Protein AF-A0A6M0G8C7-F1 (afdb_monomer)

Mean predicted aligned error: 17.07 Å

Foldseek 3Di:
DPPQDFDPQQLADLLLLVLLVVLPPVNVVSCVVCVVVCVRHPQVSQVVLVVLLLVPAFPLLNVFWDKDQDDQDDSVASKHKIWIFGDDPDPDTAQWTWMWMDHSWWTKTWIKHFAPDPLLVQLLVLLVDPVLVVLLVVQADDDPQKFWDLQADPDGDDDDPNVVVSSVSVNPDPDGPHGITIIMGIDTPSRSRHDHSNRSSVVNSVRCSNCVLSSLSRRPPPSPLSSCSSVVSVVLPDDLQDFDDLVQLVVQLVVVVDPDDSVVSVVVVVVCVPQVDDDDDDDPPNCPVVSLVSSCVSRVAAEDEAEDDLPDQALCSQANDQDPVVRDTDGDPNNSLVVSQVVSVVVCVVVVGHGGHHRYHYPPCVSYDCCHRCVVVVQVSFKWKDKPNRTWDWDWDDDDPDIDIDTDDPDDDFDWIWMWIAGPNDIDIDIDTDHDPPDDPVRVVVVVVCCVVDDDPDDDDDDPDD

Nearest PDB structures (foldseek):
  2a8e-assembly1_A  TM=7.213E-01  e=2.559E-06  Bacillus subtilis
  2hsi-assembly1_A  TM=4.748E-01  e=6.415E-02  Pseudomonas aeruginosa PAO1
  2hsi-assembly2_B  TM=5.121E-01  e=1.921E-01  Pseudomonas aeruginosa PAO1
  4ety-assembly2_B  TM=4.212E-01  e=1.550E+00  Mus musculus

Radius of gyration: 30.41 Å; Cα contacts (8 Å, |Δi|>4): 647; chains: 1; bounding box: 86×71×78 Å

Solvent-accessible surface area (backbone atoms only — not comparable to full-atom values): 26662 Å² total; per-residue (Å²): 134,78,90,74,73,62,34,91,59,22,64,55,54,72,63,31,32,54,56,34,54,58,37,79,64,62,26,56,64,53,42,68,76,39,47,70,57,42,41,65,38,43,50,49,33,52,51,52,45,50,51,52,24,60,73,69,44,54,69,57,49,51,78,42,42,38,83,44,86,48,71,70,67,51,62,88,47,59,44,46,46,41,37,33,30,64,65,62,99,53,94,71,78,66,59,38,33,38,38,43,34,41,39,50,59,30,45,33,32,30,43,41,30,39,54,100,34,74,31,42,55,42,25,55,57,44,58,70,37,67,68,52,42,52,50,44,68,76,60,44,71,76,63,90,69,51,52,48,32,51,17,51,45,98,60,70,77,83,86,86,58,63,67,65,51,43,51,48,45,42,74,67,54,89,67,66,78,40,71,32,37,36,42,30,40,70,36,46,54,73,58,52,27,55,30,34,46,68,56,51,24,51,54,46,39,52,47,46,61,28,44,41,60,62,52,37,35,27,72,43,94,59,35,65,65,54,44,50,53,36,56,46,52,72,66,69,75,77,65,65,46,75,79,64,54,70,72,54,32,52,50,48,30,43,73,75,68,55,92,69,56,71,66,58,56,50,51,52,54,52,40,47,73,73,66,70,62,80,85,87,84,75,69,86,90,73,47,66,72,54,51,55,50,40,48,27,61,38,55,62,25,49,75,46,81,44,73,49,53,63,82,44,66,33,43,45,71,45,50,27,48,73,40,84,90,79,73,41,74,46,67,29,76,58,35,48,48,51,50,51,52,50,53,48,43,55,53,20,55,77,68,75,38,40,53,65,53,74,43,78,41,73,38,62,53,82,54,22,61,53,73,43,32,42,43,71,59,54,58,62,73,51,61,41,38,28,47,78,85,42,79,47,69,73,46,83,44,75,59,84,96,41,81,39,84,43,60,82,78,69,98,69,75,61,46,81,40,47,34,39,41,35,47,94,89,46,76,50,76,48,80,47,75,43,76,53,94,88,52,55,72,67,61,49,51,50,52,52,51,49,50,74,74,62,63,70,100,75,80,88,77,88,79,90,76,134

Structure (mmCIF, N/CA/C/O backbone):
data_AF-A0A6M0G8C7-F1
#
_entry.id   AF-A0A6M0G8C7-F1
#
loop_
_atom_site.group_PDB
_atom_site.id
_atom_site.type_symbol
_atom_site.label_atom_id
_atom_site.label_alt_id
_atom_site.label_comp_id
_atom_site.label_asym_id
_atom_site.label_entity_id
_atom_site.label_seq_id
_atom_site.pdbx_PDB_ins_code
_atom_site.Cartn_x
_atom_site.Cartn_y
_atom_site.Cartn_z
_atom_site.occupancy
_atom_site.B_iso_or_equiv
_atom_site.auth_seq_id
_atom_site.auth_comp_id
_atom_site.auth_asym_id
_atom_site.auth_atom_id
_atom_site.pdbx_PDB_model_num
ATOM 1 N N . MET A 1 1 ? 16.933 -18.383 -43.715 1.00 44.12 1 MET A N 1
ATOM 2 C CA . MET A 1 1 ? 16.090 -17.379 -43.045 1.00 44.12 1 MET A CA 1
ATOM 3 C C . MET A 1 1 ? 14.679 -17.921 -43.100 1.00 44.12 1 MET A C 1
ATOM 5 O O . MET A 1 1 ? 14.101 -17.960 -44.172 1.00 44.12 1 MET A O 1
ATOM 9 N N . THR A 1 2 ? 14.216 -18.530 -42.013 1.00 47.66 2 THR A N 1
ATOM 10 C CA . THR A 1 2 ? 12.809 -18.917 -41.843 1.00 47.66 2 THR A CA 1
ATOM 11 C C . THR A 1 2 ? 11.978 -17.641 -41.757 1.00 47.66 2 THR A C 1
ATOM 13 O O . THR A 1 2 ? 12.396 -16.736 -41.039 1.00 47.66 2 THR A O 1
ATOM 16 N N . ASP A 1 3 ? 10.857 -17.564 -42.478 1.00 59.09 3 ASP A N 1
ATOM 17 C CA . ASP A 1 3 ? 9.894 -16.459 -42.390 1.00 59.09 3 ASP A CA 1
ATOM 18 C C . ASP A 1 3 ? 9.408 -16.323 -40.941 1.00 59.09 3 ASP A C 1
ATOM 20 O O . ASP A 1 3 ? 8.528 -17.056 -40.484 1.00 59.09 3 ASP A O 1
ATOM 24 N N . VAL A 1 4 ? 10.029 -15.424 -40.178 1.00 67.56 4 VAL A N 1
ATOM 25 C CA . VAL A 1 4 ? 9.565 -15.093 -38.833 1.00 67.56 4 VAL A CA 1
ATOM 26 C C . VAL A 1 4 ? 8.333 -14.221 -39.016 1.00 67.56 4 VAL A C 1
ATOM 28 O O . VAL A 1 4 ? 8.417 -13.116 -39.544 1.00 67.56 4 VAL A O 1
ATOM 31 N N . THR A 1 5 ? 7.170 -14.741 -38.631 1.00 80.12 5 THR A N 1
ATOM 32 C CA . THR A 1 5 ? 5.929 -13.964 -38.647 1.00 80.12 5 THR A CA 1
ATOM 33 C C . THR A 1 5 ? 6.026 -12.896 -37.564 1.00 80.12 5 THR A C 1
ATOM 35 O O . THR A 1 5 ? 6.032 -13.226 -36.380 1.00 80.12 5 THR A O 1
ATOM 38 N N . VAL A 1 6 ? 6.139 -11.632 -37.971 1.00 87.06 6 VAL A N 1
ATOM 39 C CA . VAL A 1 6 ? 6.194 -10.486 -37.057 1.00 87.06 6 VAL A CA 1
ATOM 40 C C . VAL A 1 6 ? 4.788 -9.922 -36.887 1.00 87.06 6 VAL A C 1
ATOM 42 O O . VAL A 1 6 ? 4.086 -9.672 -37.868 1.00 87.06 6 VAL A O 1
ATOM 45 N N . ASN A 1 7 ? 4.371 -9.730 -35.641 1.00 90.50 7 ASN A N 1
ATOM 46 C CA . ASN A 1 7 ? 3.132 -9.043 -35.317 1.00 90.50 7 ASN A CA 1
ATOM 47 C C . ASN A 1 7 ? 3.242 -7.568 -35.759 1.00 90.50 7 ASN A C 1
ATOM 49 O O . ASN A 1 7 ? 4.204 -6.903 -35.377 1.00 90.50 7 ASN A O 1
ATOM 53 N N . PRO A 1 8 ? 2.288 -7.030 -36.543 1.00 89.19 8 PRO A N 1
ATOM 54 C CA . PRO A 1 8 ? 2.365 -5.660 -37.060 1.00 89.19 8 PRO A CA 1
ATOM 55 C C . PRO A 1 8 ? 2.364 -4.581 -35.968 1.00 89.19 8 PRO A C 1
ATOM 57 O O . PRO A 1 8 ? 2.798 -3.462 -36.222 1.00 89.19 8 PRO A O 1
ATOM 60 N N . GLU A 1 9 ? 1.887 -4.907 -34.765 1.00 92.75 9 GLU A N 1
ATOM 61 C CA . GLU A 1 9 ? 1.878 -4.015 -33.601 1.00 92.75 9 GLU A CA 1
ATOM 62 C C . GLU A 1 9 ? 3.053 -4.278 -32.642 1.00 92.75 9 GLU A C 1
ATOM 64 O O . GLU A 1 9 ? 3.080 -3.749 -31.526 1.00 92.75 9 GLU A O 1
ATOM 69 N N . CYS A 1 10 ? 4.016 -5.120 -33.030 1.00 93.31 10 CYS A N 1
ATOM 70 C CA . CYS A 1 10 ? 5.241 -5.309 -32.265 1.00 93.31 10 CYS A CA 1
ATOM 71 C C . CYS A 1 10 ? 6.107 -4.039 -32.362 1.00 93.31 10 CYS A C 1
ATOM 73 O O . CYS A 1 10 ? 6.353 -3.554 -33.468 1.00 93.31 10 CYS A O 1
ATOM 75 N N . PRO A 1 11 ? 6.615 -3.500 -31.239 1.00 93.50 11 PRO A N 1
ATOM 76 C CA . PRO A 1 11 ? 7.513 -2.346 -31.271 1.00 93.50 11 PRO A CA 1
ATOM 77 C C . PRO A 1 11 ? 8.912 -2.699 -31.808 1.00 93.50 11 PRO A C 1
ATOM 79 O O . PRO A 1 11 ? 9.675 -1.802 -32.157 1.00 93.50 11 PRO A O 1
ATOM 82 N N . PHE A 1 12 ? 9.255 -3.989 -31.881 1.00 95.06 12 PHE A N 1
ATOM 83 C CA . PHE A 1 12 ? 10.555 -4.481 -32.335 1.00 95.06 12 PHE A CA 1
ATOM 84 C C . PHE A 1 12 ? 10.451 -5.189 -33.684 1.00 95.06 12 PHE A C 1
ATOM 86 O O . PHE A 1 12 ? 9.404 -5.719 -34.054 1.00 95.06 12 PHE A O 1
ATOM 93 N N . SER A 1 13 ? 11.571 -5.249 -34.399 1.00 93.50 13 SER A N 1
ATOM 94 C CA . SER A 1 13 ? 11.677 -5.947 -35.678 1.00 93.50 13 SER A CA 1
ATOM 95 C C . SER A 1 13 ? 12.901 -6.862 -35.714 1.00 93.50 13 SER A C 1
ATOM 97 O O . SER A 1 13 ? 13.690 -6.919 -34.769 1.00 93.50 13 SER A O 1
ATOM 99 N N . VAL A 1 14 ? 13.078 -7.611 -36.804 1.00 91.19 14 VAL A N 1
ATOM 100 C CA . VAL A 1 14 ? 14.279 -8.444 -36.991 1.00 91.19 14 VAL A CA 1
ATOM 101 C C . VAL A 1 14 ? 15.537 -7.564 -37.009 1.00 91.19 14 VAL A C 1
ATOM 103 O O . VAL A 1 14 ? 16.552 -7.919 -36.410 1.00 91.19 14 VAL A O 1
ATOM 106 N N . GLU A 1 15 ? 15.436 -6.366 -37.593 1.00 91.75 15 GLU A N 1
ATOM 107 C CA . GLU A 1 15 ? 16.502 -5.363 -37.638 1.00 91.75 15 GLU A CA 1
ATOM 108 C C . GLU A 1 15 ? 16.966 -4.934 -36.238 1.00 91.75 15 GLU A C 1
ATOM 110 O O . GLU A 1 15 ? 18.165 -4.727 -36.046 1.00 91.75 15 GLU A O 1
ATOM 115 N N . THR A 1 16 ? 16.064 -4.862 -35.247 1.00 92.62 16 THR A N 1
ATOM 116 C CA . THR A 1 16 ? 16.408 -4.590 -33.838 1.00 92.62 16 THR A CA 1
ATOM 117 C C . THR A 1 16 ? 17.484 -5.559 -33.342 1.00 92.62 16 THR A C 1
ATOM 119 O O . THR A 1 16 ? 18.524 -5.149 -32.824 1.00 92.62 16 THR A O 1
ATOM 122 N N . PHE A 1 17 ? 17.255 -6.861 -33.516 1.00 91.06 17 PHE A N 1
ATOM 123 C CA . PHE A 1 17 ? 18.155 -7.900 -33.017 1.00 91.06 17 PHE A CA 1
ATOM 124 C C . PHE A 1 17 ? 19.422 -8.023 -33.866 1.00 91.06 17 PHE A C 1
ATOM 126 O O . PHE A 1 17 ? 20.508 -8.245 -33.321 1.00 91.06 17 PHE A O 1
ATOM 133 N N . ASP A 1 18 ? 19.314 -7.813 -35.179 1.00 90.56 18 ASP A N 1
ATOM 134 C CA . ASP A 1 18 ? 20.467 -7.779 -36.077 1.00 90.56 18 ASP A CA 1
ATOM 135 C C . ASP A 1 18 ? 21.426 -6.636 -35.718 1.00 90.56 18 ASP A C 1
ATOM 137 O O . ASP A 1 18 ? 22.637 -6.867 -35.640 1.00 90.56 18 ASP A O 1
ATOM 141 N N . LEU A 1 19 ? 20.913 -5.430 -35.441 1.00 89.88 19 LEU A N 1
ATOM 142 C CA . LEU A 1 19 ? 21.707 -4.284 -34.978 1.00 89.88 19 LEU A CA 1
ATOM 143 C C . LEU A 1 19 ? 22.416 -4.588 -33.657 1.00 89.88 19 LEU A C 1
ATOM 145 O O . LEU A 1 19 ? 23.634 -4.420 -33.553 1.00 89.88 19 LEU A O 1
ATOM 149 N N . LEU A 1 20 ? 21.679 -5.112 -32.672 1.00 89.12 20 LEU A N 1
ATOM 150 C CA . LEU A 1 20 ? 22.238 -5.499 -31.374 1.00 89.12 20 LEU A CA 1
ATOM 151 C C . LEU A 1 20 ? 23.327 -6.574 -31.515 1.00 89.12 20 LEU A C 1
ATOM 153 O O . LEU A 1 20 ? 24.352 -6.521 -30.837 1.00 89.12 20 LEU A O 1
ATOM 157 N N . SER A 1 21 ? 23.158 -7.535 -32.427 1.00 88.06 21 SER A N 1
ATOM 158 C CA . SER A 1 21 ? 24.136 -8.609 -32.643 1.00 88.06 21 SER A CA 1
ATOM 159 C C . SER A 1 21 ? 25.477 -8.119 -33.210 1.00 88.06 21 SER A C 1
ATOM 161 O O . SER A 1 21 ? 26.521 -8.722 -32.927 1.00 88.06 21 SER A O 1
ATOM 163 N N . LYS A 1 22 ? 25.456 -7.018 -33.977 1.00 87.38 22 LYS A N 1
ATOM 164 C CA . LYS A 1 22 ? 26.622 -6.416 -34.644 1.00 87.38 22 LYS A CA 1
ATOM 165 C C . LYS A 1 22 ? 27.467 -5.533 -33.720 1.00 87.38 22 LYS A C 1
ATOM 167 O O . LYS A 1 22 ? 28.637 -5.311 -34.020 1.00 87.38 22 LYS A O 1
ATOM 172 N N . LEU A 1 23 ? 26.953 -5.144 -32.548 1.00 80.81 23 LEU A N 1
ATOM 173 C CA . LEU A 1 23 ? 27.704 -4.417 -31.507 1.00 80.81 23 LEU A CA 1
ATOM 174 C C . LEU A 1 23 ? 28.900 -5.199 -30.924 1.00 80.81 23 LEU A C 1
ATOM 176 O O . LEU A 1 23 ? 29.669 -4.645 -30.148 1.00 80.81 23 LEU A O 1
ATOM 180 N N . LYS A 1 24 ? 29.098 -6.476 -31.280 1.00 71.38 24 LYS A N 1
ATOM 181 C CA . LYS A 1 24 ? 30.182 -7.332 -30.759 1.00 71.38 24 LYS A CA 1
ATOM 182 C C . LYS A 1 24 ? 31.600 -6.844 -31.059 1.00 71.38 24 LYS A C 1
ATOM 184 O O . LYS A 1 24 ? 32.513 -7.182 -30.308 1.00 71.38 24 LYS A O 1
ATOM 189 N N . THR A 1 25 ? 31.817 -6.136 -32.164 1.00 64.62 25 THR A N 1
ATOM 190 C CA . THR A 1 25 ? 33.162 -5.779 -32.637 1.00 64.62 25 THR A CA 1
ATOM 191 C C . THR A 1 25 ? 33.292 -4.264 -32.692 1.00 64.62 25 THR A C 1
ATOM 193 O O . THR A 1 25 ? 32.694 -3.629 -33.549 1.00 64.62 25 THR A O 1
ATOM 196 N N . ASN A 1 26 ? 34.077 -3.694 -31.773 1.00 71.38 26 ASN A N 1
ATOM 197 C CA . ASN A 1 26 ? 34.257 -2.247 -31.606 1.00 71.38 26 ASN A CA 1
ATOM 198 C C . ASN A 1 26 ? 32.922 -1.478 -31.417 1.00 71.38 26 ASN A C 1
ATOM 200 O O . ASN A 1 26 ? 32.503 -0.706 -32.285 1.00 71.38 26 ASN A O 1
ATOM 204 N N . PRO A 1 27 ? 32.235 -1.701 -30.281 1.00 77.94 27 PRO A N 1
ATOM 205 C CA . PRO A 1 27 ? 30.828 -1.338 -30.107 1.00 77.94 27 PRO A CA 1
ATOM 206 C C . PRO A 1 27 ? 30.546 0.160 -30.250 1.00 77.94 27 PRO A C 1
ATOM 208 O O . PRO A 1 27 ? 29.521 0.562 -30.794 1.00 77.94 27 PRO A O 1
ATOM 211 N N . LYS A 1 28 ? 31.471 0.996 -29.766 1.00 80.25 28 LYS A N 1
ATOM 212 C CA . LYS A 1 28 ? 31.317 2.451 -29.767 1.00 80.25 28 LYS A CA 1
ATOM 213 C C . LYS A 1 28 ? 31.308 3.015 -31.184 1.00 80.25 28 LYS A C 1
ATOM 215 O O . LYS A 1 28 ? 30.409 3.776 -31.525 1.00 80.25 28 LYS A O 1
ATOM 220 N N . ASP A 1 29 ? 32.273 2.615 -32.005 1.00 82.56 29 ASP A N 1
ATOM 221 C CA . ASP A 1 29 ? 32.383 3.109 -33.378 1.00 82.56 29 ASP A CA 1
ATOM 222 C C . ASP A 1 29 ? 31.222 2.593 -34.238 1.00 82.56 29 ASP A C 1
ATOM 224 O O . ASP A 1 29 ? 30.666 3.344 -35.039 1.00 82.56 29 ASP A O 1
ATOM 228 N N . PHE A 1 30 ? 30.799 1.338 -34.029 1.00 87.06 30 PHE A N 1
ATOM 229 C CA . PHE A 1 30 ? 29.632 0.783 -34.716 1.00 87.06 30 PHE A CA 1
ATOM 230 C C . PHE A 1 30 ? 28.342 1.529 -34.356 1.00 87.06 30 PHE A C 1
ATOM 232 O O . PHE A 1 30 ? 27.579 1.880 -35.257 1.00 87.06 30 PHE A O 1
ATOM 239 N N . TYR A 1 31 ? 28.125 1.804 -33.065 1.00 85.62 31 TYR A N 1
ATOM 240 C CA . TYR A 1 31 ? 26.981 2.582 -32.593 1.00 85.62 31 TYR A CA 1
ATOM 241 C C . TYR A 1 31 ? 26.971 3.984 -33.200 1.00 85.62 31 TYR A C 1
ATOM 243 O O . TYR A 1 31 ? 25.973 4.372 -33.793 1.00 85.62 31 TYR A O 1
ATOM 251 N N . MET A 1 32 ? 28.086 4.722 -33.123 1.00 84.94 32 MET A N 1
ATOM 252 C CA . MET A 1 32 ? 28.163 6.087 -33.664 1.00 84.94 32 MET A CA 1
ATOM 253 C C . MET A 1 32 ? 27.910 6.126 -35.178 1.00 84.94 32 MET A C 1
ATOM 255 O O . MET A 1 32 ? 27.326 7.082 -35.677 1.00 84.94 32 MET A O 1
ATOM 259 N N . ALA A 1 33 ? 28.304 5.083 -35.913 1.00 88.81 33 ALA A N 1
ATOM 260 C CA . ALA A 1 33 ? 28.028 4.972 -37.344 1.00 88.81 33 ALA A CA 1
ATOM 261 C C . ALA A 1 33 ? 26.555 4.653 -37.677 1.00 88.81 33 ALA A C 1
ATOM 263 O O . ALA A 1 33 ? 26.120 4.950 -38.787 1.00 88.81 33 ALA A O 1
ATOM 264 N N . HIS A 1 34 ? 25.794 4.070 -36.743 1.00 90.31 34 HIS A N 1
ATOM 265 C CA . HIS A 1 34 ? 24.400 3.637 -36.935 1.00 90.31 34 HIS A CA 1
ATOM 266 C C . HIS A 1 34 ? 23.442 4.275 -35.911 1.00 90.31 34 HIS A C 1
ATOM 268 O O . HIS A 1 34 ? 22.389 3.715 -35.618 1.00 90.31 34 HIS A O 1
ATOM 274 N N . GLU A 1 35 ? 23.792 5.436 -35.349 1.00 88.81 35 GLU A N 1
ATOM 275 C CA . GLU A 1 35 ? 23.089 6.056 -34.213 1.00 88.81 35 GLU A CA 1
ATOM 276 C C . GLU A 1 35 ? 21.584 6.233 -34.480 1.00 88.81 35 GLU A C 1
ATOM 278 O O . GLU A 1 35 ? 20.749 5.879 -33.651 1.00 88.81 35 GLU A O 1
ATOM 283 N N . GLU A 1 36 ? 21.221 6.712 -35.670 1.00 90.88 36 GLU A N 1
ATOM 284 C CA . GLU A 1 36 ? 19.820 6.921 -36.054 1.00 90.88 36 GLU A CA 1
ATOM 285 C C . GLU A 1 36 ? 19.047 5.603 -36.222 1.00 90.88 36 GLU A C 1
ATOM 287 O O . GLU A 1 36 ? 17.857 5.531 -35.909 1.00 90.88 36 GLU A O 1
ATOM 292 N N . GLU A 1 37 ? 19.714 4.533 -36.662 1.00 92.62 37 GLU A N 1
ATOM 293 C CA . GLU A 1 37 ? 19.113 3.199 -36.719 1.00 92.62 37 GLU A CA 1
ATOM 294 C C . GLU A 1 37 ? 18.914 2.625 -35.311 1.00 92.62 37 GLU A C 1
ATOM 296 O O . GLU A 1 37 ? 17.855 2.061 -35.032 1.00 92.62 37 GLU A O 1
ATOM 301 N N . PHE A 1 38 ? 19.874 2.825 -34.400 1.00 90.75 38 PHE A N 1
ATOM 302 C CA . PHE A 1 38 ? 19.735 2.441 -32.993 1.00 90.75 38 PHE A CA 1
ATOM 303 C C . PHE A 1 38 ? 18.583 3.178 -32.315 1.00 90.75 38 PHE A C 1
ATOM 305 O O . PHE A 1 38 ? 17.734 2.528 -31.704 1.00 90.75 38 PHE A O 1
ATOM 312 N N . LYS A 1 39 ? 18.484 4.501 -32.482 1.00 90.50 39 LYS A N 1
ATOM 313 C CA . LYS A 1 39 ? 17.346 5.278 -31.971 1.00 90.50 39 LYS A CA 1
ATOM 314 C C . LYS A 1 39 ? 16.024 4.737 -32.498 1.00 90.50 39 LYS A C 1
ATOM 316 O O . LYS A 1 39 ? 15.095 4.509 -31.730 1.00 90.50 39 LYS A O 1
ATOM 321 N N . LYS A 1 40 ? 15.941 4.492 -33.808 1.00 93.69 40 LYS A N 1
ATOM 322 C CA . LYS A 1 40 ? 14.707 4.052 -34.466 1.00 93.69 40 LYS A CA 1
ATOM 323 C C . LYS A 1 40 ? 14.272 2.643 -34.063 1.00 93.69 40 LYS A C 1
ATOM 325 O O . LYS A 1 40 ? 13.089 2.444 -33.808 1.00 93.69 40 LYS A O 1
ATOM 330 N N . TYR A 1 41 ? 15.187 1.676 -34.066 1.00 93.81 41 TYR A N 1
ATOM 331 C CA . TYR A 1 41 ? 14.848 0.253 -33.948 1.00 93.81 41 TYR A CA 1
ATOM 332 C C . TYR A 1 41 ? 15.114 -0.342 -32.563 1.00 93.81 41 TYR A C 1
ATOM 334 O O . TYR A 1 41 ? 14.636 -1.442 -32.296 1.00 93.81 41 TYR A O 1
ATOM 342 N N . VAL A 1 42 ? 15.862 0.340 -31.690 1.00 91.31 42 VAL A N 1
ATOM 343 C CA . VAL A 1 42 ? 16.231 -0.166 -30.358 1.00 91.31 42 VAL A CA 1
ATOM 344 C C . VAL A 1 42 ? 15.792 0.797 -29.257 1.00 91.31 42 VAL A C 1
ATOM 346 O O . VAL A 1 42 ? 14.957 0.424 -28.442 1.00 91.31 42 VAL A O 1
ATOM 349 N N . GLU A 1 43 ? 16.314 2.024 -29.226 1.00 90.50 43 GLU A N 1
ATOM 350 C CA . GLU A 1 43 ? 16.134 2.926 -28.077 1.00 90.50 43 GLU A CA 1
ATOM 351 C C . GLU A 1 43 ? 14.684 3.400 -27.950 1.00 90.50 43 GLU A C 1
ATOM 353 O O . GLU A 1 43 ? 14.036 3.102 -26.948 1.00 90.50 43 GLU A O 1
ATOM 358 N N . ASN A 1 44 ? 14.132 4.032 -28.995 1.00 91.62 44 ASN A N 1
ATOM 359 C CA . ASN A 1 44 ? 12.759 4.536 -28.959 1.00 91.62 44 ASN A CA 1
ATOM 360 C C . ASN A 1 44 ? 11.738 3.408 -28.707 1.00 91.62 44 ASN A C 1
ATOM 362 O O . ASN A 1 44 ? 10.838 3.614 -27.896 1.00 91.62 44 ASN A O 1
ATOM 366 N N . PRO A 1 45 ? 11.841 2.211 -29.329 1.00 94.31 45 PRO A N 1
ATOM 367 C CA . PRO A 1 45 ? 10.962 1.089 -28.999 1.00 94.31 45 PRO A CA 1
ATOM 368 C C . PRO A 1 45 ? 11.020 0.630 -27.537 1.00 94.31 45 PRO A C 1
ATOM 370 O O . PRO A 1 45 ? 9.973 0.387 -26.936 1.00 94.31 45 PRO A O 1
ATOM 373 N N . VAL A 1 46 ? 12.216 0.515 -26.942 1.00 92.50 46 VAL A N 1
ATOM 374 C CA . VAL A 1 46 ? 12.356 0.110 -25.531 1.00 92.50 46 VAL A CA 1
ATOM 375 C C . VAL A 1 46 ? 11.839 1.199 -24.594 1.00 92.50 46 VAL A C 1
ATOM 377 O O . VAL A 1 46 ? 11.162 0.885 -23.613 1.00 92.50 46 VAL A O 1
ATOM 380 N N . GLU A 1 47 ? 12.109 2.467 -24.899 1.00 90.69 47 GLU A N 1
ATOM 381 C CA . GLU A 1 47 ? 11.611 3.618 -24.144 1.00 90.69 47 GLU A CA 1
ATOM 382 C C . GLU A 1 47 ? 10.076 3.680 -24.195 1.00 90.69 47 GLU A C 1
ATOM 384 O O . GLU A 1 47 ? 9.415 3.731 -23.155 1.00 90.69 47 GLU A O 1
ATOM 389 N N . GLN A 1 48 ? 9.482 3.557 -25.388 1.00 92.06 48 GLN A N 1
ATOM 390 C CA . GLN A 1 48 ? 8.028 3.509 -25.572 1.00 92.06 48 GLN A CA 1
ATOM 391 C C . GLN A 1 48 ? 7.395 2.345 -24.810 1.00 92.06 48 GLN A C 1
ATOM 393 O O . GLN A 1 48 ? 6.411 2.548 -24.094 1.00 92.06 48 GLN A O 1
ATOM 398 N N . LEU A 1 49 ? 7.969 1.144 -24.914 1.00 95.25 49 LEU A N 1
ATOM 399 C CA . LEU A 1 49 ? 7.496 -0.023 -24.174 1.00 95.25 49 LEU A CA 1
ATOM 400 C C . LEU A 1 49 ? 7.584 0.210 -22.658 1.00 95.25 49 LEU A C 1
ATOM 402 O O . LEU A 1 49 ? 6.651 -0.107 -21.923 1.00 95.25 49 LEU A O 1
ATOM 406 N N . SER A 1 50 ? 8.671 0.816 -22.181 1.00 93.94 50 SER A N 1
ATOM 407 C CA . SER A 1 50 ? 8.877 1.108 -20.759 1.00 93.94 50 SER A CA 1
ATOM 408 C C . SER A 1 50 ? 7.895 2.161 -20.239 1.00 93.94 50 SER A C 1
ATOM 410 O O . SER A 1 50 ? 7.356 2.007 -19.142 1.00 93.94 50 SER A O 1
ATOM 412 N N . HIS A 1 51 ? 7.578 3.187 -21.030 1.00 93.00 51 HIS A N 1
ATOM 413 C CA . HIS A 1 51 ? 6.520 4.146 -20.707 1.00 93.00 51 HIS A CA 1
ATOM 414 C C . HIS A 1 51 ? 5.128 3.512 -20.707 1.00 93.00 51 HIS A C 1
ATOM 416 O O . HIS A 1 51 ? 4.324 3.822 -19.826 1.00 93.00 51 HIS A O 1
ATOM 422 N N . GLN A 1 52 ? 4.838 2.605 -21.645 1.00 94.00 52 GLN A N 1
ATOM 423 C CA . GLN A 1 52 ? 3.584 1.847 -21.654 1.00 94.00 52 GLN A CA 1
ATOM 424 C C . GLN A 1 52 ? 3.447 0.993 -20.392 1.00 94.00 52 GLN A C 1
ATOM 426 O O . GLN A 1 52 ? 2.400 1.023 -19.747 1.00 94.00 52 GLN A O 1
ATOM 431 N N . VAL A 1 53 ? 4.516 0.301 -19.986 1.00 95.62 53 VAL A N 1
ATOM 432 C CA . VAL A 1 53 ? 4.567 -0.423 -18.708 1.00 95.62 53 VAL A CA 1
ATOM 433 C C . VAL A 1 53 ? 4.311 0.542 -17.554 1.00 95.62 53 VAL A C 1
ATOM 435 O O . VAL A 1 53 ? 3.402 0.307 -16.764 1.00 95.62 53 VAL A O 1
ATOM 438 N N . ALA A 1 54 ? 5.047 1.656 -17.481 1.00 91.88 54 ALA A N 1
ATOM 439 C CA . ALA A 1 54 ? 4.910 2.651 -16.418 1.00 91.88 54 ALA A CA 1
ATOM 440 C C . ALA A 1 54 ? 3.470 3.166 -16.263 1.00 91.88 54 ALA A C 1
ATOM 442 O O . ALA A 1 54 ? 3.000 3.336 -15.140 1.00 91.88 54 ALA A O 1
ATOM 443 N N . ALA A 1 55 ? 2.773 3.384 -17.381 1.00 90.00 55 ALA A N 1
ATOM 444 C CA . ALA A 1 55 ? 1.392 3.856 -17.413 1.00 90.00 55 ALA A CA 1
ATOM 445 C C . ALA A 1 55 ? 0.370 2.801 -16.956 1.00 90.00 55 ALA A C 1
ATOM 447 O O . ALA A 1 55 ? -0.711 3.162 -16.497 1.00 90.00 55 ALA A O 1
ATOM 448 N N . GLN A 1 56 ? 0.697 1.513 -17.082 1.00 90.25 56 GLN A N 1
ATOM 449 C CA . GLN A 1 56 ? -0.183 0.406 -16.702 1.00 90.25 56 GLN A CA 1
ATOM 450 C C . GLN A 1 56 ? 0.094 -0.126 -15.289 1.00 90.25 56 GLN A C 1
ATOM 452 O O . GLN A 1 56 ? -0.693 -0.927 -14.780 1.00 90.25 56 GLN A O 1
ATOM 457 N N . LEU A 1 57 ? 1.201 0.271 -14.647 1.00 90.94 57 LEU A N 1
ATOM 458 C CA . LEU A 1 57 ? 1.536 -0.189 -13.299 1.00 90.94 57 LEU A CA 1
ATOM 459 C C . LEU A 1 57 ? 0.476 0.256 -12.268 1.00 90.94 57 LEU A C 1
ATOM 461 O O . LEU A 1 57 ? -0.090 1.340 -12.382 1.00 90.94 57 LEU A O 1
ATOM 465 N N . PRO A 1 58 ? 0.218 -0.539 -11.217 1.00 84.50 58 PRO A N 1
ATOM 466 C CA . PRO A 1 58 ? -0.665 -0.134 -10.126 1.00 84.50 58 PRO A CA 1
ATOM 467 C C . PRO A 1 58 ? -0.173 1.128 -9.407 1.00 84.50 58 PRO A C 1
ATOM 469 O O . PRO A 1 58 ? 1.034 1.321 -9.230 1.00 84.50 58 PRO A O 1
ATOM 472 N N . ASP A 1 59 ? -1.101 1.921 -8.861 1.00 76.69 59 ASP A N 1
ATOM 473 C CA . ASP A 1 59 ? -0.791 3.125 -8.069 1.00 76.69 59 ASP A CA 1
ATOM 474 C C . ASP A 1 59 ? 0.197 2.851 -6.924 1.00 76.69 59 ASP A C 1
ATOM 476 O O . ASP A 1 59 ? 1.067 3.676 -6.626 1.00 76.69 59 ASP A O 1
ATOM 480 N N . GLY A 1 60 ? 0.093 1.671 -6.300 1.00 80.38 60 GLY A N 1
ATOM 481 C CA . GLY A 1 60 ? 0.995 1.226 -5.238 1.00 80.38 60 GLY A CA 1
ATOM 482 C C . GLY A 1 60 ? 2.460 1.129 -5.680 1.00 80.38 60 GLY A C 1
ATOM 483 O O . GLY A 1 60 ? 3.352 1.381 -4.867 1.00 80.38 60 GLY A O 1
ATOM 484 N N . ILE A 1 61 ? 2.708 0.831 -6.960 1.00 87.94 61 ILE A N 1
ATOM 485 C CA . ILE A 1 61 ? 4.040 0.807 -7.578 1.00 87.94 61 ILE A CA 1
ATOM 486 C C . ILE A 1 61 ? 4.404 2.204 -8.090 1.00 87.94 61 ILE A C 1
ATOM 488 O O . ILE A 1 61 ? 5.465 2.719 -7.733 1.00 87.94 61 ILE A O 1
ATOM 492 N N . ILE A 1 62 ? 3.514 2.869 -8.840 1.00 85.88 62 ILE A N 1
ATOM 493 C CA . ILE A 1 62 ? 3.753 4.198 -9.442 1.00 85.88 62 ILE A CA 1
ATOM 494 C C . ILE A 1 62 ? 4.171 5.237 -8.395 1.00 85.88 62 ILE A C 1
ATOM 496 O O . ILE A 1 62 ? 5.070 6.050 -8.631 1.00 85.88 62 ILE A O 1
ATOM 500 N N . LYS A 1 63 ? 3.555 5.230 -7.209 1.00 82.69 63 LYS A N 1
ATOM 501 C CA . LYS A 1 63 ? 3.913 6.159 -6.122 1.00 82.69 63 LYS A CA 1
ATOM 502 C C . LYS A 1 63 ? 5.335 5.951 -5.599 1.00 82.69 63 LYS A C 1
ATOM 504 O O . LYS A 1 63 ? 5.911 6.872 -5.026 1.00 82.69 63 LYS A O 1
ATOM 509 N N . GLN A 1 64 ? 5.902 4.767 -5.800 1.00 85.19 64 GLN A N 1
ATOM 510 C CA . GLN A 1 64 ? 7.173 4.358 -5.221 1.00 85.19 64 GLN A CA 1
ATOM 511 C C . GLN A 1 64 ? 8.311 4.306 -6.232 1.00 85.19 64 GLN A C 1
ATOM 513 O O . GLN A 1 64 ? 9.455 4.442 -5.810 1.00 85.19 64 GLN A O 1
ATOM 518 N N . VAL A 1 65 ? 8.034 4.133 -7.523 1.00 89.88 65 VAL A N 1
ATOM 519 C CA . VAL A 1 65 ? 9.077 4.035 -8.551 1.00 89.88 65 VAL A CA 1
ATOM 520 C C . VAL A 1 65 ? 9.072 5.221 -9.504 1.00 89.88 65 VAL A C 1
ATOM 522 O O . VAL A 1 65 ? 8.039 5.841 -9.757 1.00 89.88 65 VAL A O 1
ATOM 525 N N . GLU A 1 66 ? 10.249 5.555 -10.012 1.00 89.44 66 GLU A N 1
ATOM 526 C CA . GLU A 1 66 ? 10.452 6.483 -11.119 1.00 89.44 66 GLU A CA 1
ATOM 527 C C . GLU A 1 66 ? 11.160 5.752 -12.256 1.00 89.44 66 GLU A C 1
ATOM 529 O O . GLU A 1 66 ? 12.167 5.077 -12.032 1.00 89.44 66 GLU A O 1
ATOM 534 N N . LEU A 1 67 ? 10.609 5.878 -13.464 1.00 88.69 67 LEU A N 1
ATOM 535 C CA . LEU A 1 67 ? 11.292 5.473 -14.684 1.00 88.69 67 LEU A CA 1
ATOM 536 C C . LEU A 1 67 ? 12.421 6.472 -14.938 1.00 88.69 67 LEU A C 1
ATOM 538 O O . LEU A 1 67 ? 12.204 7.684 -14.887 1.00 88.69 67 LEU A O 1
ATOM 542 N N . LYS A 1 68 ? 13.622 5.954 -15.174 1.00 79.94 68 LYS A N 1
ATOM 543 C CA . LYS A 1 68 ? 14.733 6.734 -15.700 1.00 79.94 68 LYS A CA 1
ATOM 544 C C . LYS A 1 68 ? 15.183 6.110 -16.999 1.00 79.94 68 LYS A C 1
ATOM 546 O O . LYS A 1 68 ? 15.590 4.945 -17.023 1.00 79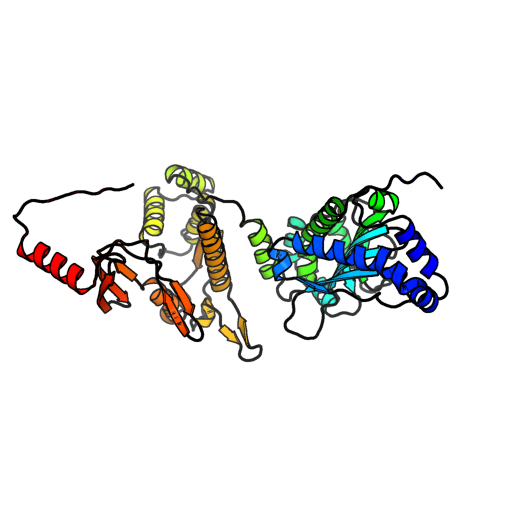.94 68 LYS A O 1
ATOM 551 N N . ASP A 1 69 ? 15.143 6.925 -18.038 1.00 64.75 69 ASP A N 1
ATOM 552 C CA . ASP A 1 69 ? 15.695 6.572 -19.330 1.00 64.75 69 ASP A CA 1
ATOM 553 C C . ASP A 1 69 ? 17.208 6.560 -19.172 1.00 64.75 69 ASP A C 1
ATOM 555 O O . ASP A 1 69 ? 17.857 7.580 -18.917 1.00 64.75 69 ASP A O 1
ATOM 559 N N . ASN A 1 70 ? 17.771 5.360 -19.218 1.00 58.84 70 ASN A N 1
ATOM 560 C CA . ASN A 1 70 ? 19.207 5.212 -19.251 1.00 58.84 70 ASN A CA 1
ATOM 561 C C . ASN A 1 70 ? 19.625 5.263 -20.719 1.00 58.84 70 ASN A C 1
ATOM 563 O O . ASN A 1 70 ? 19.285 4.385 -21.508 1.00 58.84 70 ASN A O 1
ATOM 567 N N . LEU A 1 71 ? 20.415 6.281 -21.063 1.00 49.72 71 LEU A N 1
ATOM 568 C CA . LEU A 1 71 ? 21.262 6.254 -22.255 1.00 49.72 71 LEU A CA 1
ATOM 569 C C . LEU A 1 71 ? 22.056 4.941 -22.247 1.00 49.72 71 LEU A C 1
ATOM 571 O O . LEU A 1 71 ? 22.544 4.549 -21.183 1.00 49.72 71 LEU A O 1
ATOM 575 N N . PHE A 1 72 ? 22.161 4.287 -23.411 1.00 51.31 72 PHE A N 1
ATOM 576 C CA . PHE A 1 72 ? 22.873 3.023 -23.652 1.00 51.31 72 PHE A CA 1
ATOM 577 C C . PHE A 1 72 ? 24.007 2.813 -22.631 1.00 51.31 72 PHE A C 1
ATOM 579 O O . PHE A 1 72 ? 25.025 3.513 -22.657 1.00 51.31 72 PHE A O 1
ATOM 586 N N . SER A 1 73 ? 23.790 1.937 -21.642 1.00 43.12 73 SER A N 1
ATOM 587 C CA . SER A 1 73 ? 24.614 1.899 -20.431 1.00 43.12 73 SER A CA 1
ATOM 588 C C . SER A 1 73 ? 25.977 1.273 -20.722 1.00 43.12 73 SER A C 1
ATOM 590 O O . SER A 1 73 ? 26.173 0.076 -20.527 1.00 43.12 73 SER A O 1
ATOM 592 N N . GLY A 1 74 ? 26.916 2.095 -21.187 1.00 45.44 74 GLY A N 1
ATOM 593 C CA . GLY A 1 74 ? 28.274 1.690 -21.521 1.00 45.44 74 GLY A CA 1
ATOM 594 C C . GLY A 1 74 ? 28.328 0.877 -22.813 1.00 45.44 74 GLY A C 1
ATOM 595 O O . GLY A 1 74 ? 27.769 -0.209 -22.910 1.00 45.44 74 GLY A O 1
ATOM 596 N N . TYR A 1 75 ? 29.070 1.385 -23.794 1.00 42.59 75 TYR A N 1
ATOM 597 C CA . TYR A 1 75 ? 29.282 0.744 -25.095 1.00 42.59 75 TYR A CA 1
ATOM 598 C C . TYR A 1 75 ? 29.769 -0.724 -25.005 1.00 42.59 75 TYR A C 1
ATOM 600 O O . TYR A 1 75 ? 29.647 -1.455 -25.971 1.00 42.59 75 TYR A O 1
ATOM 608 N N . ASP A 1 76 ? 30.268 -1.197 -23.859 1.00 46.00 76 ASP A N 1
ATOM 609 C CA . ASP A 1 76 ? 30.737 -2.580 -23.671 1.00 46.00 76 ASP A CA 1
ATOM 610 C C . ASP A 1 76 ? 29.632 -3.647 -23.525 1.00 46.00 76 ASP A C 1
ATOM 612 O O . ASP A 1 76 ? 29.920 -4.836 -23.679 1.00 46.00 76 ASP A O 1
ATOM 616 N N . ASN A 1 77 ? 28.376 -3.272 -23.261 1.00 59.50 77 ASN A N 1
ATOM 617 C CA . ASN A 1 77 ? 27.278 -4.232 -23.128 1.00 59.50 77 ASN A CA 1
ATOM 618 C C . ASN A 1 77 ? 26.349 -4.156 -24.348 1.00 59.50 77 ASN A C 1
ATOM 620 O O . ASN A 1 77 ? 2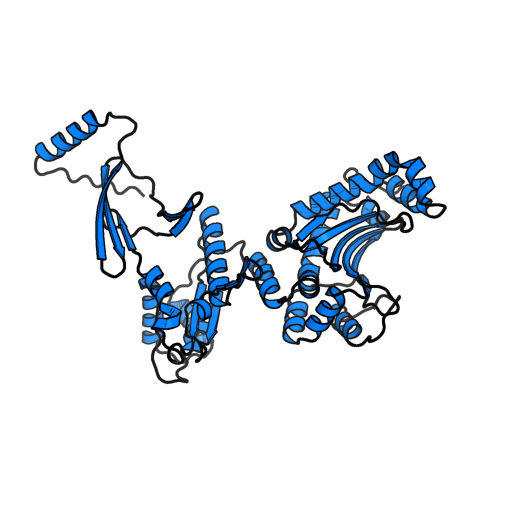5.800 -3.106 -24.657 1.00 59.50 77 ASN A O 1
ATOM 624 N N . GLN A 1 78 ? 26.116 -5.291 -25.015 1.00 70.44 78 GLN A N 1
ATOM 625 C CA . GLN A 1 78 ? 25.192 -5.442 -26.161 1.00 70.44 78 GLN A CA 1
ATOM 626 C C . GLN A 1 78 ? 23.706 -5.262 -25.785 1.00 70.44 78 GLN A C 1
ATOM 628 O O . GLN A 1 78 ? 22.829 -5.740 -26.499 1.00 70.44 78 GLN A O 1
ATOM 633 N N . ASN A 1 79 ? 23.416 -4.618 -24.655 1.00 80.38 79 ASN A N 1
ATOM 634 C CA . ASN A 1 79 ? 22.089 -4.549 -24.073 1.00 80.38 79 ASN A CA 1
ATOM 635 C C . ASN A 1 79 ? 21.656 -3.092 -23.936 1.00 80.38 79 ASN A C 1
ATOM 637 O O . ASN A 1 79 ? 22.411 -2.263 -23.426 1.00 80.38 79 ASN A O 1
ATOM 641 N N . HIS A 1 80 ? 20.410 -2.810 -24.297 1.00 86.25 80 HIS A N 1
ATOM 642 C CA . HIS A 1 80 ? 19.765 -1.536 -24.005 1.00 86.25 80 HIS A CA 1
ATOM 643 C C . HIS A 1 80 ? 18.730 -1.745 -22.897 1.00 86.25 80 HIS A C 1
ATOM 645 O O . HIS A 1 80 ? 17.918 -2.664 -22.990 1.00 86.25 80 HIS A O 1
ATOM 651 N N . THR A 1 81 ? 18.796 -0.954 -21.821 1.00 87.44 81 THR A N 1
ATOM 652 C CA . THR A 1 81 ? 18.023 -1.211 -20.594 1.00 87.44 81 THR A CA 1
ATOM 653 C C . THR A 1 81 ? 17.385 0.059 -20.049 1.00 87.44 81 THR A C 1
ATOM 655 O O . THR A 1 81 ? 18.098 0.998 -19.706 1.00 87.44 81 THR A O 1
ATOM 658 N N . CYS A 1 82 ? 16.068 0.038 -19.865 1.00 89.94 82 CYS A N 1
ATOM 659 C CA . CYS A 1 82 ? 15.332 1.034 -19.091 1.00 89.94 82 CYS A CA 1
ATOM 660 C C . CYS A 1 82 ? 15.134 0.537 -17.658 1.00 89.94 82 CYS A C 1
ATOM 662 O O . CYS A 1 82 ? 14.814 -0.634 -17.428 1.00 89.94 82 CYS A O 1
ATOM 664 N N . CYS A 1 83 ? 15.307 1.434 -16.687 1.00 90.19 83 CYS A N 1
ATOM 665 C CA . CYS A 1 83 ? 15.303 1.075 -15.274 1.00 90.19 83 CYS A CA 1
ATOM 666 C C . CYS A 1 83 ? 14.283 1.892 -14.480 1.00 90.19 83 CYS A C 1
ATOM 668 O O . CYS A 1 83 ? 14.137 3.102 -14.648 1.00 90.19 83 CYS A O 1
ATOM 670 N N . PHE A 1 84 ? 13.629 1.219 -13.542 1.00 92.25 84 PHE A N 1
ATOM 671 C CA . PHE A 1 84 ? 12.694 1.791 -12.589 1.00 92.25 84 PHE A CA 1
ATOM 672 C C . PHE A 1 84 ? 13.334 1.745 -11.203 1.00 92.25 84 PHE A C 1
ATOM 674 O O . PHE A 1 84 ? 13.567 0.674 -10.631 1.00 92.25 84 PHE A O 1
ATOM 681 N N . TYR A 1 85 ? 13.629 2.922 -10.662 1.00 89.75 85 TYR A N 1
ATOM 682 C CA . TYR A 1 85 ? 14.288 3.084 -9.367 1.00 89.75 85 TYR A CA 1
ATOM 683 C C . TYR A 1 85 ? 13.296 3.516 -8.298 1.00 89.75 85 TYR A C 1
ATOM 685 O O . TYR A 1 85 ? 12.255 4.097 -8.599 1.00 89.75 85 TYR A O 1
ATOM 693 N N . LYS A 1 86 ? 13.630 3.287 -7.024 1.00 88.44 86 LYS A N 1
ATOM 694 C CA . LYS A 1 86 ? 12.825 3.801 -5.911 1.00 88.44 86 LYS A CA 1
ATOM 695 C C . LYS A 1 86 ? 12.908 5.330 -5.925 1.00 88.44 86 LYS A C 1
ATOM 697 O O . LYS A 1 86 ? 14.003 5.891 -5.869 1.00 88.44 86 LYS A O 1
ATOM 702 N N . LYS A 1 87 ? 11.754 6.002 -5.937 1.00 85.81 87 LYS A N 1
ATOM 703 C CA . LYS A 1 87 ? 11.649 7.453 -5.753 1.00 85.81 87 LYS A CA 1
ATOM 704 C C . LYS A 1 87 ? 12.320 7.837 -4.442 1.00 85.81 87 LYS A C 1
ATOM 706 O O . LYS A 1 87 ? 11.938 7.363 -3.370 1.00 85.81 87 LYS A O 1
ATOM 711 N N . SER A 1 88 ? 13.322 8.701 -4.527 1.00 69.81 88 SER A N 1
ATOM 712 C CA . SER A 1 88 ? 14.097 9.158 -3.379 1.00 69.81 88 SER A CA 1
ATOM 713 C C . SER A 1 88 ? 14.252 10.669 -3.419 1.00 69.81 88 SER A C 1
ATOM 715 O O . SER A 1 88 ? 14.500 11.258 -4.464 1.00 69.81 88 SER A O 1
ATOM 717 N N . THR A 1 89 ? 14.150 11.303 -2.250 1.00 48.59 89 THR A N 1
ATOM 718 C CA . THR A 1 89 ? 14.462 12.730 -2.070 1.00 48.59 89 THR A CA 1
ATOM 719 C C . THR A 1 89 ? 15.971 12.996 -2.027 1.00 48.59 89 THR A C 1
ATOM 721 O O . THR A 1 89 ? 16.393 14.144 -1.945 1.00 48.59 89 THR A O 1
ATOM 724 N N . SER A 1 90 ? 16.792 11.941 -2.006 1.00 54.22 90 SER A N 1
ATOM 725 C CA . SER A 1 90 ? 18.251 12.017 -1.961 1.00 54.22 90 SER A CA 1
ATOM 726 C C . SER A 1 90 ? 18.833 11.837 -3.362 1.00 54.22 90 SER A C 1
ATOM 728 O O . SER A 1 90 ? 18.415 10.942 -4.089 1.00 54.22 90 SER A O 1
ATOM 730 N N . PHE A 1 91 ? 19.884 12.591 -3.691 1.00 47.16 91 PHE A N 1
ATOM 731 C CA . PHE A 1 91 ? 20.638 12.440 -4.943 1.00 47.16 91 PHE A CA 1
ATOM 732 C C . PHE A 1 91 ? 21.318 11.065 -5.117 1.00 47.16 91 PHE A C 1
ATOM 734 O O . PHE A 1 91 ? 21.762 10.744 -6.217 1.00 47.16 91 PHE A O 1
ATOM 741 N N . LYS A 1 92 ? 21.424 10.239 -4.063 1.00 54.16 92 LYS A N 1
ATOM 742 C CA . LYS A 1 92 ? 21.957 8.873 -4.172 1.00 54.16 92 LYS A CA 1
ATOM 743 C C . LYS A 1 92 ? 20.878 7.930 -4.699 1.00 54.16 92 LYS A C 1
ATOM 745 O O . LYS A 1 92 ? 19.898 7.665 -4.000 1.00 54.16 92 LYS A O 1
ATOM 750 N N . GLN A 1 93 ? 21.093 7.431 -5.914 1.00 60.56 93 GLN A N 1
ATOM 751 C CA . GLN A 1 93 ? 20.273 6.391 -6.532 1.00 60.56 93 GLN A CA 1
ATOM 752 C C . GLN A 1 93 ? 20.428 5.058 -5.789 1.00 60.56 93 GLN A C 1
ATOM 754 O O . GLN A 1 93 ? 21.506 4.739 -5.278 1.00 60.56 93 GLN A O 1
ATOM 759 N N . THR A 1 94 ? 19.338 4.290 -5.726 1.00 67.94 94 THR A N 1
ATOM 760 C CA . THR A 1 94 ? 19.371 2.899 -5.269 1.00 67.94 94 THR A CA 1
ATOM 761 C C . THR A 1 94 ? 20.031 2.028 -6.329 1.00 67.94 94 THR A C 1
ATOM 763 O O . THR A 1 94 ? 19.887 2.260 -7.525 1.00 67.94 94 THR A O 1
ATOM 766 N N . ASN A 1 95 ? 20.741 0.999 -5.889 1.00 80.50 95 ASN A N 1
ATOM 767 C CA . ASN A 1 95 ? 21.380 0.014 -6.756 1.00 80.50 95 ASN A CA 1
ATOM 768 C C . ASN A 1 95 ? 20.533 -1.257 -6.934 1.00 80.50 95 ASN A C 1
ATOM 770 O O . ASN A 1 95 ? 20.966 -2.209 -7.583 1.00 80.50 95 ASN A O 1
ATOM 774 N N . ALA A 1 96 ? 19.338 -1.268 -6.342 1.00 88.25 96 ALA A N 1
ATOM 775 C CA . ALA A 1 96 ? 18.248 -2.160 -6.698 1.00 88.25 96 ALA A CA 1
ATOM 776 C C . ALA A 1 96 ? 17.288 -1.441 -7.658 1.00 88.25 96 ALA A C 1
ATOM 778 O O . ALA A 1 96 ? 16.913 -0.288 -7.409 1.00 88.25 96 ALA A O 1
ATOM 779 N N . MET A 1 97 ? 16.905 -2.120 -8.739 1.00 91.81 97 MET A N 1
ATOM 780 C CA . MET A 1 97 ? 16.048 -1.591 -9.801 1.00 91.81 97 MET A CA 1
ATOM 781 C C . MET A 1 97 ? 15.157 -2.685 -10.388 1.00 91.81 97 MET A C 1
ATOM 783 O O . MET A 1 97 ? 15.580 -3.839 -10.492 1.00 91.81 97 MET A O 1
ATOM 787 N N . LEU A 1 98 ? 13.944 -2.317 -10.799 1.00 94.75 98 LEU A N 1
ATOM 788 C CA . LEU A 1 98 ? 13.221 -3.110 -11.792 1.00 94.75 98 LEU A CA 1
ATOM 789 C C . LEU A 1 98 ? 13.706 -2.685 -13.179 1.00 94.75 98 LEU A C 1
ATOM 791 O O . LEU A 1 98 ? 14.058 -1.520 -13.367 1.00 94.75 98 LEU A O 1
ATOM 795 N N . PHE A 1 99 ? 13.757 -3.597 -14.140 1.00 93.12 99 PHE A N 1
ATOM 796 C CA . PHE A 1 99 ? 14.331 -3.304 -15.451 1.00 93.12 99 PHE A CA 1
ATOM 797 C C . PHE A 1 99 ? 13.538 -3.924 -16.598 1.00 93.12 99 PHE A C 1
ATOM 799 O O . PHE A 1 99 ? 12.880 -4.951 -16.428 1.00 93.12 99 PHE A O 1
ATOM 806 N N . VAL A 1 100 ? 13.665 -3.303 -17.768 1.00 94.19 100 VAL A N 1
ATOM 807 C CA . VAL A 1 100 ? 13.318 -3.856 -19.080 1.00 94.19 100 VAL A CA 1
ATOM 808 C C . VAL A 1 100 ? 14.572 -3.752 -19.936 1.00 94.19 100 VAL A C 1
ATOM 810 O O . VAL A 1 100 ? 15.086 -2.654 -20.129 1.00 94.19 100 VAL A O 1
ATOM 813 N N . SER A 1 101 ? 15.102 -4.881 -20.396 1.00 91.88 101 SER A N 1
ATOM 814 C CA . SER A 1 101 ? 16.362 -4.955 -21.134 1.00 91.88 101 SER A CA 1
ATOM 815 C C . SER A 1 101 ? 16.181 -5.739 -22.421 1.00 91.88 101 SER A C 1
ATOM 817 O O . SER A 1 101 ? 15.649 -6.845 -22.401 1.00 91.88 101 SER A O 1
ATOM 819 N N . ILE A 1 102 ? 16.650 -5.194 -23.537 1.00 92.19 102 ILE A N 1
ATOM 820 C CA . ILE A 1 102 ? 16.738 -5.919 -24.802 1.00 92.19 102 ILE A CA 1
ATOM 821 C C . ILE A 1 102 ? 18.195 -6.245 -25.111 1.00 92.19 102 ILE A C 1
ATOM 823 O O . ILE A 1 102 ? 19.091 -5.420 -24.922 1.00 92.19 102 ILE A O 1
ATOM 827 N N . SER A 1 103 ? 18.425 -7.461 -25.590 1.00 89.81 103 SER A N 1
ATOM 828 C CA . SER A 1 103 ? 19.725 -7.983 -26.001 1.00 89.81 103 SER A CA 1
ATOM 829 C C . SER A 1 103 ? 19.613 -8.623 -27.392 1.00 89.81 103 SER A C 1
ATOM 831 O O . SER A 1 103 ? 18.504 -8.798 -27.903 1.00 89.81 103 SER A O 1
ATOM 833 N N . PRO A 1 104 ? 20.719 -9.073 -28.012 1.00 89.19 104 PRO A N 1
ATOM 834 C CA . PRO A 1 104 ? 20.670 -9.717 -29.325 1.00 89.19 104 PRO A CA 1
ATOM 835 C C . PRO A 1 104 ? 19.861 -11.023 -29.372 1.00 89.19 104 PRO A C 1
ATOM 837 O O . PRO A 1 104 ? 19.650 -11.561 -30.455 1.00 89.19 104 PRO A O 1
ATOM 840 N N . LYS A 1 105 ? 19.487 -11.594 -28.220 1.00 88.94 105 LYS A N 1
ATOM 841 C CA . LYS A 1 105 ? 18.822 -12.905 -28.136 1.00 88.94 105 LYS A CA 1
ATOM 842 C C . LYS A 1 105 ? 17.416 -12.846 -27.551 1.00 88.94 105 LYS A C 1
ATOM 844 O O . LYS A 1 105 ? 16.607 -13.728 -27.842 1.00 88.94 105 LYS A O 1
ATOM 849 N N . GLU A 1 106 ? 17.150 -11.855 -26.713 1.00 92.69 106 GLU A N 1
ATOM 850 C CA . GLU A 1 106 ? 15.974 -11.841 -25.851 1.00 92.69 106 GLU A CA 1
ATOM 851 C C . GLU A 1 106 ? 15.628 -10.439 -25.356 1.00 92.69 106 GLU A C 1
ATOM 853 O O . GLU A 1 106 ? 16.491 -9.559 -25.277 1.00 92.69 106 GLU A O 1
ATOM 858 N N . LEU A 1 107 ? 14.363 -10.282 -24.978 1.00 95.00 107 LEU A N 1
ATOM 859 C CA . LEU A 1 107 ? 13.850 -9.204 -24.145 1.00 95.00 107 LEU A CA 1
ATOM 860 C C . LEU A 1 107 ? 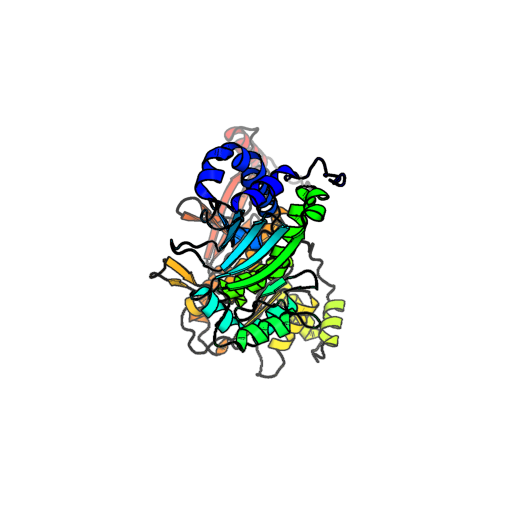13.643 -9.766 -22.737 1.00 95.00 107 LEU A C 1
ATOM 862 O O . LEU A 1 107 ? 12.868 -10.706 -22.559 1.00 95.00 107 LEU A O 1
ATOM 866 N N . SER A 1 108 ? 14.309 -9.196 -21.742 1.00 93.81 108 SER A N 1
ATOM 867 C CA . SER A 1 108 ? 14.190 -9.602 -20.347 1.00 93.81 108 SER A CA 1
ATOM 868 C C . SER A 1 108 ? 13.631 -8.481 -19.482 1.00 93.81 108 SER A C 1
ATOM 870 O O . SER A 1 108 ? 13.851 -7.293 -19.721 1.00 93.81 108 SER A O 1
ATOM 872 N N . SER A 1 109 ? 12.878 -8.858 -18.456 1.00 95.56 109 SER A N 1
ATOM 873 C CA . SER A 1 109 ? 12.383 -7.921 -17.453 1.00 95.56 109 SER A CA 1
ATOM 874 C C . SER A 1 109 ? 12.401 -8.550 -16.073 1.00 95.56 109 SER A C 1
ATOM 876 O O . SER A 1 109 ? 12.216 -9.759 -15.924 1.00 95.56 109 SER A O 1
ATOM 878 N N . GLY A 1 110 ? 12.658 -7.753 -15.042 1.00 95.06 110 GLY A N 1
ATOM 879 C CA . GLY A 1 110 ? 12.752 -8.297 -13.694 1.00 95.06 110 GLY A CA 1
ATOM 880 C C . GLY A 1 110 ? 13.313 -7.339 -12.663 1.00 95.06 110 GLY A C 1
ATOM 881 O O . GLY A 1 110 ? 13.288 -6.126 -12.839 1.00 95.06 110 GLY A O 1
ATOM 882 N N . LEU A 1 111 ? 13.826 -7.915 -11.580 1.00 94.31 111 LEU A N 1
ATOM 883 C CA . LEU A 1 111 ? 14.505 -7.243 -10.481 1.00 94.31 111 LEU A CA 1
ATOM 884 C C . LEU A 1 111 ? 16.004 -7.525 -10.556 1.00 94.31 111 LEU A C 1
ATOM 886 O O . LEU A 1 111 ? 16.417 -8.684 -10.610 1.00 94.31 111 LEU A O 1
ATOM 890 N N . LEU A 1 112 ? 16.806 -6.468 -10.475 1.00 90.75 112 LEU A N 1
ATOM 891 C CA . LEU A 1 112 ? 18.260 -6.530 -10.388 1.00 90.75 112 LEU A CA 1
ATOM 892 C C . LEU A 1 112 ? 18.746 -5.764 -9.153 1.00 90.75 112 LEU A C 1
ATOM 894 O O . LEU A 1 112 ? 18.362 -4.616 -8.934 1.00 90.75 112 LEU A O 1
ATOM 898 N N . ILE A 1 113 ? 19.613 -6.389 -8.357 1.00 89.12 113 ILE A N 1
ATOM 899 C CA . ILE A 1 113 ? 20.268 -5.791 -7.187 1.00 89.12 113 ILE A CA 1
ATOM 900 C C . ILE A 1 113 ? 21.781 -5.933 -7.363 1.00 89.12 113 ILE A C 1
ATOM 902 O O . ILE A 1 113 ? 22.319 -7.041 -7.301 1.00 89.12 113 ILE A O 1
ATOM 906 N N . MET A 1 114 ? 22.481 -4.817 -7.569 1.00 82.38 114 MET A N 1
ATOM 907 C CA . MET A 1 114 ? 23.927 -4.825 -7.824 1.00 82.38 114 MET A CA 1
ATOM 908 C C . MET A 1 114 ? 24.740 -5.212 -6.577 1.00 82.38 114 MET A C 1
ATOM 910 O O . MET A 1 114 ? 24.389 -4.864 -5.446 1.00 82.38 114 MET A O 1
ATOM 914 N N . ASP A 1 115 ? 25.858 -5.909 -6.778 1.00 68.44 115 ASP A N 1
ATOM 915 C CA . ASP A 1 115 ? 26.755 -6.370 -5.711 1.00 68.44 115 ASP A CA 1
ATOM 916 C C . ASP A 1 115 ? 27.624 -5.259 -5.104 1.00 68.44 115 ASP A C 1
ATOM 918 O O . ASP A 1 115 ? 27.866 -4.223 -5.719 1.00 68.44 115 ASP A O 1
ATOM 922 N N . LYS A 1 116 ? 28.101 -5.489 -3.871 1.00 65.38 116 LYS A N 1
ATOM 923 C CA . LYS A 1 116 ? 28.873 -4.535 -3.049 1.00 65.38 116 LYS A CA 1
ATOM 924 C C . LYS A 1 116 ? 28.156 -3.199 -2.832 1.00 65.38 116 LYS A C 1
ATOM 926 O O . LYS A 1 116 ? 28.787 -2.155 -2.670 1.00 65.38 116 LYS A O 1
ATOM 931 N N . THR A 1 117 ? 26.826 -3.233 -2.824 1.00 73.06 117 THR A N 1
ATOM 932 C CA . THR A 1 117 ? 25.985 -2.062 -2.585 1.00 73.06 117 THR A CA 1
ATOM 933 C C . THR A 1 117 ? 25.254 -2.181 -1.256 1.00 73.06 117 THR A C 1
ATOM 935 O O . THR A 1 117 ? 24.931 -3.278 -0.797 1.00 73.06 117 THR A O 1
ATOM 938 N N . LYS A 1 118 ? 24.934 -1.027 -0.659 1.00 79.50 118 LYS A N 1
ATOM 939 C CA . LYS A 1 118 ? 24.137 -0.961 0.576 1.00 79.50 118 LYS A CA 1
ATOM 940 C C . LYS A 1 118 ? 22.770 -1.629 0.430 1.00 79.50 118 LYS A C 1
ATOM 942 O O . LYS A 1 118 ? 22.224 -2.107 1.416 1.00 79.50 118 LYS A O 1
ATOM 947 N N . ASP A 1 119 ? 22.216 -1.662 -0.780 1.00 81.88 119 ASP A N 1
ATOM 948 C CA . ASP A 1 119 ? 20.916 -2.279 -1.035 1.00 81.88 119 ASP A CA 1
ATOM 949 C C . ASP A 1 119 ? 21.003 -3.808 -1.034 1.00 81.88 119 ASP A C 1
ATOM 951 O O . ASP A 1 119 ? 20.103 -4.454 -0.509 1.00 81.88 119 ASP A O 1
ATOM 955 N N . LYS A 1 120 ? 22.111 -4.403 -1.504 1.00 83.69 120 LYS A N 1
ATOM 956 C CA . LYS A 1 120 ? 22.348 -5.848 -1.345 1.00 83.69 120 LYS A CA 1
ATOM 957 C C . LYS A 1 120 ? 22.508 -6.232 0.126 1.00 83.69 120 LYS A C 1
ATOM 959 O O . LYS A 1 120 ? 21.887 -7.194 0.570 1.00 83.69 120 LYS A O 1
ATOM 964 N N . GLU A 1 121 ? 23.311 -5.484 0.881 1.00 83.50 121 GLU A N 1
ATOM 965 C CA . GLU A 1 121 ? 23.492 -5.716 2.323 1.00 83.50 121 GLU A CA 1
ATOM 966 C C . GLU A 1 121 ? 22.153 -5.629 3.066 1.00 83.50 121 GLU A C 1
ATOM 968 O O . GLU A 1 121 ? 21.795 -6.538 3.816 1.00 83.50 121 GLU A O 1
ATOM 973 N N . LYS A 1 122 ? 21.376 -4.578 2.781 1.00 86.56 122 LYS A N 1
ATOM 974 C CA . LYS A 1 122 ? 20.032 -4.370 3.324 1.00 86.56 122 LYS A CA 1
ATOM 975 C C . LYS A 1 122 ? 19.078 -5.498 2.937 1.00 86.56 122 LYS A C 1
ATOM 977 O O . LYS A 1 122 ? 18.378 -6.016 3.800 1.00 86.56 122 LYS A O 1
ATOM 982 N N . PHE A 1 123 ? 19.071 -5.915 1.672 1.00 89.31 123 PHE A N 1
ATOM 983 C CA . PHE A 1 123 ? 18.242 -7.021 1.200 1.00 89.31 123 PHE A CA 1
ATOM 984 C C . PHE A 1 123 ? 18.552 -8.311 1.965 1.00 89.31 123 PHE A C 1
ATOM 986 O O . PHE A 1 123 ? 17.646 -8.939 2.507 1.00 89.31 123 PHE A O 1
ATOM 993 N N . ILE A 1 124 ? 19.834 -8.668 2.091 1.00 86.62 124 ILE A N 1
ATOM 994 C CA . ILE A 1 124 ? 20.274 -9.855 2.838 1.00 86.62 124 ILE A CA 1
ATOM 995 C C . ILE A 1 124 ? 19.873 -9.749 4.315 1.00 86.62 124 ILE A C 1
ATOM 997 O O . ILE A 1 124 ? 19.341 -10.710 4.870 1.00 86.62 124 ILE A O 1
ATOM 1001 N N . GLN A 1 125 ? 20.071 -8.589 4.948 1.00 85.38 125 GLN A N 1
ATOM 1002 C CA . GLN A 1 125 ? 19.658 -8.351 6.333 1.00 85.38 125 GLN A CA 1
ATOM 1003 C C . GLN A 1 125 ? 18.140 -8.511 6.506 1.00 85.38 125 GLN A C 1
ATOM 1005 O O . GLN A 1 125 ? 17.683 -9.179 7.434 1.00 85.38 125 GLN A O 1
ATOM 1010 N N . ASN A 1 126 ? 17.350 -7.960 5.584 1.00 87.75 126 ASN A N 1
ATOM 1011 C CA . ASN A 1 126 ? 15.896 -8.072 5.601 1.00 87.75 126 ASN A CA 1
ATOM 1012 C C . ASN A 1 126 ? 15.428 -9.522 5.407 1.00 87.75 126 ASN A C 1
ATOM 1014 O O . ASN A 1 126 ? 14.480 -9.933 6.074 1.00 87.75 126 ASN A O 1
ATOM 1018 N N . LEU A 1 127 ? 16.111 -10.315 4.574 1.00 87.12 127 LEU A N 1
ATOM 1019 C CA . LEU A 1 127 ? 15.823 -11.742 4.377 1.00 87.12 127 LEU A CA 1
ATOM 1020 C C . LEU A 1 127 ? 16.153 -12.613 5.601 1.00 87.12 127 LEU A C 1
ATOM 1022 O O . LEU A 1 127 ? 15.590 -13.697 5.753 1.00 87.12 127 LEU A O 1
ATOM 1026 N N . GLN A 1 128 ? 17.043 -12.179 6.499 1.00 83.50 128 GLN A N 1
ATOM 1027 C CA . GLN A 1 128 ? 17.327 -12.929 7.730 1.00 83.50 128 GLN A CA 1
ATOM 1028 C C . GLN A 1 128 ? 16.137 -12.917 8.703 1.00 83.50 128 GLN A C 1
ATOM 1030 O O . GLN A 1 128 ? 15.958 -13.870 9.464 1.00 83.50 128 GLN A O 1
ATOM 1035 N N . ASN A 1 129 ? 15.285 -11.889 8.648 1.00 81.88 129 ASN A N 1
ATOM 1036 C CA . ASN A 1 129 ? 14.086 -11.785 9.474 1.00 81.88 129 ASN A CA 1
ATOM 1037 C C . ASN A 1 129 ? 13.014 -12.806 9.033 1.00 81.88 129 ASN A C 1
ATOM 1039 O O . ASN A 1 129 ? 12.596 -12.844 7.875 1.00 81.88 129 ASN A O 1
ATOM 1043 N N . ASN A 1 130 ? 12.541 -13.636 9.969 1.00 72.81 130 ASN A N 1
ATOM 1044 C CA . ASN A 1 130 ? 11.539 -14.670 9.685 1.00 72.81 130 ASN A CA 1
ATOM 1045 C C . ASN A 1 130 ? 10.192 -14.103 9.226 1.00 72.81 130 ASN A C 1
ATOM 1047 O O . ASN A 1 130 ? 9.585 -14.664 8.322 1.00 72.81 130 ASN A O 1
ATOM 1051 N N . PHE A 1 131 ? 9.756 -12.977 9.788 1.00 71.31 131 PHE A N 1
ATOM 1052 C CA . PHE A 1 131 ? 8.496 -12.343 9.410 1.00 71.31 131 PHE A CA 1
ATOM 1053 C C . PHE A 1 131 ? 8.541 -11.806 7.973 1.00 71.31 131 PHE A C 1
ATOM 1055 O O . PHE A 1 131 ? 7.602 -12.002 7.206 1.00 71.31 131 PHE A O 1
ATOM 1062 N N . ASN A 1 132 ? 9.669 -11.209 7.573 1.00 77.31 132 ASN A N 1
ATOM 1063 C CA . ASN A 1 132 ? 9.879 -10.752 6.197 1.00 77.31 132 ASN A CA 1
ATOM 1064 C C . ASN A 1 132 ? 9.851 -11.915 5.202 1.00 77.31 132 ASN A C 1
ATOM 1066 O O . ASN A 1 132 ? 9.224 -11.804 4.152 1.00 77.31 132 ASN A O 1
ATOM 1070 N N . LYS A 1 133 ? 10.484 -13.046 5.537 1.00 81.44 133 LYS A N 1
ATOM 1071 C CA . LYS A 1 133 ? 10.422 -14.261 4.709 1.00 81.44 133 LYS A CA 1
ATOM 1072 C C . LYS A 1 133 ? 8.991 -14.764 4.546 1.00 81.44 133 LYS A C 1
ATOM 1074 O O . LYS A 1 133 ? 8.600 -15.077 3.428 1.00 81.44 133 LYS A O 1
ATOM 1079 N N . GLU A 1 134 ? 8.212 -14.801 5.625 1.00 73.94 134 GLU A N 1
ATOM 1080 C CA . GLU A 1 134 ? 6.803 -15.207 5.577 1.00 73.94 134 GLU A CA 1
ATOM 1081 C C . GLU A 1 134 ? 5.995 -14.309 4.625 1.00 73.94 134 GLU A C 1
ATOM 1083 O O . GLU A 1 134 ? 5.270 -14.811 3.769 1.00 73.94 134 GLU A O 1
ATOM 1088 N N . ILE A 1 135 ? 6.186 -12.985 4.718 1.00 77.50 135 ILE A N 1
ATOM 1089 C CA . ILE A 1 135 ? 5.555 -12.005 3.823 1.00 77.50 135 ILE A CA 1
ATOM 1090 C C . ILE A 1 135 ? 5.943 -12.264 2.367 1.00 77.50 135 ILE A C 1
ATOM 1092 O O . ILE A 1 135 ? 5.069 -12.291 1.504 1.00 77.50 135 ILE A O 1
ATOM 1096 N N . ILE A 1 136 ? 7.231 -12.465 2.084 1.00 85.19 136 ILE A N 1
ATOM 1097 C CA . ILE A 1 136 ? 7.712 -12.747 0.728 1.00 85.19 136 ILE A CA 1
ATOM 1098 C C . ILE A 1 136 ? 7.060 -14.026 0.195 1.00 85.19 136 ILE A C 1
ATOM 1100 O O . ILE A 1 136 ? 6.497 -14.019 -0.893 1.00 85.19 136 ILE A O 1
ATOM 1104 N N . PHE A 1 137 ? 7.061 -15.112 0.971 1.00 82.88 137 PHE A N 1
ATOM 1105 C CA . PHE A 1 137 ? 6.485 -16.386 0.532 1.00 82.88 137 PHE A CA 1
ATOM 1106 C C . PHE A 1 137 ? 4.976 -16.328 0.286 1.00 82.88 137 PHE A C 1
ATOM 1108 O O . PHE A 1 137 ? 4.473 -17.088 -0.534 1.00 82.88 137 PHE A O 1
ATOM 1115 N N . GLN A 1 138 ? 4.260 -15.444 0.978 1.00 76.94 138 GLN A N 1
ATOM 1116 C CA . GLN A 1 138 ? 2.822 -15.262 0.784 1.00 76.94 138 GLN A CA 1
ATOM 1117 C C . GLN A 1 138 ? 2.476 -14.356 -0.403 1.00 76.94 138 GLN A C 1
ATOM 1119 O O . GLN A 1 138 ? 1.373 -14.467 -0.927 1.00 76.94 138 GLN A O 1
ATOM 1124 N N . ASN A 1 139 ? 3.379 -13.454 -0.807 1.00 80.56 139 ASN A N 1
ATOM 1125 C CA . ASN A 1 139 ? 3.052 -12.343 -1.711 1.00 80.56 139 ASN A CA 1
ATOM 1126 C C . ASN A 1 139 ? 3.973 -12.225 -2.939 1.00 80.56 139 ASN A C 1
ATOM 1128 O O . ASN A 1 139 ? 3.860 -11.269 -3.701 1.00 80.56 139 ASN A O 1
ATOM 1132 N N . THR A 1 140 ? 4.904 -13.158 -3.133 1.00 85.19 140 THR A N 1
ATOM 1133 C CA . THR A 1 140 ? 5.792 -13.217 -4.300 1.00 85.19 140 THR A CA 1
ATOM 1134 C C . THR A 1 140 ? 5.561 -14.530 -5.033 1.00 85.19 140 THR A C 1
ATOM 1136 O O . THR A 1 140 ? 5.871 -15.607 -4.523 1.00 85.19 140 THR A O 1
ATOM 1139 N N . HIS A 1 141 ? 5.024 -14.434 -6.248 1.00 81.88 141 HIS A N 1
ATOM 1140 C CA . HIS A 1 141 ? 4.741 -15.583 -7.100 1.00 81.88 141 HIS A CA 1
ATOM 1141 C C . HIS A 1 141 ? 5.818 -15.703 -8.175 1.00 81.88 141 HIS A C 1
ATOM 1143 O O . HIS A 1 141 ? 5.929 -14.855 -9.053 1.00 81.88 141 HIS A O 1
ATOM 1149 N N . ILE A 1 142 ? 6.626 -16.756 -8.078 1.00 82.75 142 ILE A N 1
ATOM 1150 C CA . ILE A 1 142 ? 7.687 -17.076 -9.032 1.00 82.75 142 ILE A CA 1
ATOM 1151 C C . ILE A 1 142 ? 7.448 -18.502 -9.516 1.00 82.75 142 ILE A C 1
ATOM 1153 O O . ILE A 1 142 ? 7.397 -19.430 -8.705 1.00 82.75 142 ILE A O 1
ATOM 1157 N N . ASP A 1 143 ? 7.280 -18.655 -10.825 1.00 79.88 143 ASP A N 1
ATOM 1158 C CA . ASP A 1 143 ? 7.092 -19.938 -11.497 1.00 79.88 143 ASP A CA 1
ATOM 1159 C C . ASP A 1 143 ? 8.363 -20.371 -12.255 1.00 79.88 143 ASP A C 1
ATOM 1161 O O . ASP A 1 143 ? 9.443 -19.805 -12.077 1.00 79.88 143 ASP A O 1
ATOM 1165 N N . ASN A 1 144 ? 8.243 -21.400 -13.097 1.00 77.06 144 ASN A N 1
ATOM 1166 C CA . ASN A 1 144 ? 9.366 -21.964 -13.851 1.00 77.06 144 ASN A CA 1
ATOM 1167 C C . ASN A 1 144 ? 9.910 -21.032 -14.951 1.00 77.06 144 ASN A C 1
ATOM 1169 O O . ASN A 1 144 ? 10.957 -21.337 -15.514 1.00 77.06 144 ASN A O 1
ATOM 1173 N N . ASN A 1 145 ? 9.209 -19.945 -15.284 1.00 82.44 145 ASN A N 1
ATOM 1174 C CA . ASN A 1 145 ? 9.624 -19.009 -16.331 1.00 82.44 145 ASN A CA 1
ATOM 1175 C C . ASN A 1 145 ? 10.622 -17.962 -15.818 1.00 82.44 145 ASN A C 1
ATOM 1177 O O . ASN A 1 145 ? 11.136 -17.169 -16.605 1.00 82.44 145 ASN A O 1
ATOM 1181 N N . TYR A 1 146 ? 10.881 -17.940 -14.508 1.00 86.19 146 TYR A N 1
ATOM 1182 C CA . TYR A 1 146 ? 11.827 -17.018 -13.901 1.00 86.19 146 TYR A CA 1
ATOM 1183 C C . TYR A 1 146 ? 13.243 -17.589 -13.851 1.00 86.19 146 TYR A C 1
ATOM 1185 O O . TYR A 1 146 ? 13.505 -18.661 -13.304 1.00 86.19 146 TYR A O 1
ATOM 1193 N N . GLU A 1 147 ? 14.184 -16.786 -14.319 1.00 86.25 147 GLU A N 1
ATOM 1194 C CA . GLU A 1 147 ? 15.615 -16.976 -14.164 1.00 86.25 147 GLU A CA 1
ATOM 1195 C C . GLU A 1 147 ? 16.067 -16.325 -12.852 1.00 86.25 147 GLU A C 1
ATOM 1197 O O . GLU A 1 147 ? 15.918 -15.117 -12.642 1.00 86.25 147 GLU A O 1
ATOM 1202 N N . LEU A 1 148 ? 16.593 -17.143 -11.934 1.00 85.44 148 LEU A N 1
ATOM 1203 C CA . LEU A 1 148 ? 16.974 -16.727 -10.584 1.00 85.44 148 LEU A CA 1
ATOM 1204 C C . LEU A 1 148 ? 18.484 -16.863 -10.362 1.00 85.44 148 LEU A C 1
ATOM 1206 O O . LEU A 1 148 ? 19.036 -17.965 -10.387 1.00 85.44 148 LEU A O 1
ATOM 1210 N N . HIS A 1 149 ? 19.144 -15.748 -10.042 1.00 81.88 149 HIS A N 1
ATOM 1211 C CA . HIS A 1 149 ? 20.585 -15.678 -9.796 1.00 81.88 149 HIS A CA 1
ATOM 1212 C C . HIS A 1 149 ? 20.880 -15.221 -8.353 1.00 81.88 149 HIS A C 1
ATOM 1214 O O . HIS A 1 149 ? 20.646 -14.057 -8.021 1.00 81.88 149 HIS A O 1
ATOM 1220 N N . PRO A 1 150 ? 21.387 -16.101 -7.464 1.00 69.50 150 PRO A N 1
ATOM 1221 C CA . PRO A 1 150 ? 21.580 -15.815 -6.034 1.00 69.50 150 PRO A CA 1
ATOM 1222 C C . PRO A 1 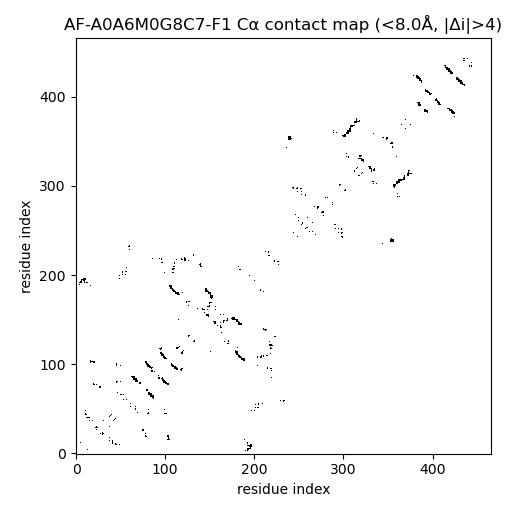150 ? 22.919 -15.130 -5.681 1.00 69.50 150 PRO A C 1
ATOM 1224 O O . PRO A 1 150 ? 23.348 -15.176 -4.532 1.00 69.50 150 PRO A O 1
ATOM 1227 N N . SER A 1 151 ? 23.591 -14.480 -6.638 1.00 65.19 151 SER A N 1
ATOM 1228 C CA . SER A 1 151 ? 24.920 -13.827 -6.542 1.00 65.19 151 SER A CA 1
ATOM 1229 C C . SER A 1 151 ? 26.184 -14.711 -6.565 1.00 65.19 151 SER A C 1
ATOM 1231 O O . SER A 1 151 ? 27.257 -14.279 -6.974 1.00 65.19 151 SER A O 1
ATOM 1233 N N . SER A 1 152 ? 26.113 -15.991 -6.217 1.00 51.03 152 SER A N 1
ATOM 1234 C CA . SER A 1 152 ? 27.305 -16.864 -6.145 1.00 51.03 152 SER A CA 1
ATOM 1235 C C . SER A 1 152 ? 27.458 -17.851 -7.306 1.00 51.03 152 SER A C 1
ATOM 1237 O O . SER A 1 152 ? 28.476 -18.532 -7.404 1.00 51.03 152 SER A O 1
ATOM 1239 N N . SER A 1 153 ? 26.473 -17.920 -8.201 1.00 51.94 153 SER A N 1
ATOM 1240 C CA . SER A 1 153 ? 26.327 -18.992 -9.183 1.00 51.94 153 SER A CA 1
ATOM 1241 C C . SER A 1 153 ? 26.128 -18.429 -10.593 1.00 51.94 153 SER A C 1
ATOM 1243 O O . SER A 1 153 ? 25.212 -17.641 -10.821 1.00 51.94 153 SER A O 1
ATOM 1245 N N . ARG A 1 154 ? 26.952 -18.869 -11.559 1.00 49.47 154 ARG A N 1
ATOM 1246 C CA . ARG A 1 154 ? 26.662 -18.703 -13.002 1.00 49.47 154 ARG A CA 1
ATOM 1247 C C . ARG A 1 154 ? 25.577 -19.671 -13.499 1.00 49.47 154 ARG A C 1
ATOM 1249 O O . ARG A 1 154 ? 25.196 -19.597 -14.659 1.00 49.47 154 ARG A O 1
ATOM 1256 N N . GLN A 1 155 ? 25.123 -20.598 -12.655 1.00 52.97 155 GLN A N 1
ATOM 1257 C CA . GLN A 1 155 ? 24.097 -21.585 -12.979 1.00 52.97 155 GLN A CA 1
ATOM 1258 C C . GLN A 1 155 ? 22.733 -21.131 -12.448 1.00 52.97 155 GLN A C 1
ATOM 1260 O O . GLN A 1 155 ? 22.595 -20.817 -11.261 1.00 52.97 155 GLN A O 1
ATOM 1265 N N . CYS A 1 156 ? 21.734 -21.121 -13.330 1.00 53.75 156 CYS A N 1
ATOM 1266 C CA . CYS A 1 156 ? 20.327 -21.031 -12.952 1.00 53.75 156 CYS A CA 1
ATOM 1267 C C . CYS A 1 156 ? 19.937 -22.282 -12.148 1.00 53.75 156 CYS A C 1
ATOM 1269 O O . CYS A 1 156 ? 20.371 -23.391 -12.469 1.00 53.75 156 CYS A O 1
ATOM 1271 N N . LEU A 1 157 ? 19.147 -22.108 -11.090 1.00 57.97 157 LEU A N 1
ATOM 1272 C CA . LEU A 1 157 ? 18.641 -23.220 -10.279 1.00 57.97 157 LEU A CA 1
ATOM 1273 C C . LEU A 1 157 ? 17.488 -23.916 -11.030 1.00 57.97 157 LEU A C 1
ATOM 1275 O O . LEU A 1 157 ? 16.561 -23.234 -11.456 1.00 57.97 157 LEU A O 1
ATOM 1279 N N . ASN A 1 158 ? 17.519 -25.249 -11.173 1.00 41.25 158 ASN A N 1
ATOM 1280 C CA . ASN A 1 158 ? 16.465 -26.038 -11.834 1.00 41.25 158 ASN A CA 1
ATOM 1281 C C . ASN A 1 158 ? 15.645 -26.870 -10.812 1.00 41.25 158 ASN A C 1
ATOM 1283 O O . ASN A 1 158 ? 16.162 -27.834 -10.261 1.00 41.25 158 ASN A O 1
ATOM 1287 N N . HIS A 1 159 ? 14.355 -26.530 -10.676 1.00 42.84 159 HIS A N 1
ATOM 1288 C CA . HIS A 1 159 ? 13.201 -27.253 -10.095 1.00 42.84 159 HIS A CA 1
ATOM 1289 C C . HIS A 1 159 ? 13.002 -27.462 -8.566 1.00 42.84 159 HIS A C 1
ATOM 1291 O O . HIS A 1 159 ? 13.859 -27.955 -7.850 1.00 42.84 159 HIS A O 1
ATOM 1297 N N . ILE A 1 160 ? 11.727 -27.188 -8.196 1.00 43.00 160 ILE A N 1
ATOM 1298 C CA . ILE A 1 160 ? 10.882 -27.362 -6.982 1.00 43.00 160 ILE A CA 1
ATOM 1299 C C . ILE A 1 160 ? 11.306 -26.599 -5.708 1.00 43.00 160 ILE A C 1
ATOM 1301 O O . ILE A 1 160 ? 12.204 -26.999 -4.991 1.00 43.00 160 ILE A O 1
ATOM 1305 N N . ASN A 1 161 ? 10.515 -25.558 -5.376 1.00 55.06 161 ASN A N 1
ATOM 1306 C CA . ASN A 1 161 ? 10.690 -24.511 -4.343 1.00 55.06 161 ASN A CA 1
ATOM 1307 C C . ASN A 1 161 ? 11.648 -23.352 -4.687 1.00 55.06 161 ASN A C 1
ATOM 1309 O O . ASN A 1 161 ? 12.257 -22.761 -3.793 1.00 55.06 161 ASN A O 1
ATOM 1313 N N . TYR A 1 162 ? 11.669 -22.946 -5.962 1.00 71.69 162 TYR A N 1
ATOM 1314 C CA . TYR A 1 162 ? 12.469 -21.847 -6.524 1.00 71.69 162 TYR A CA 1
ATOM 1315 C C . TYR A 1 162 ? 12.661 -20.638 -5.608 1.00 71.69 162 TYR A C 1
ATOM 1317 O O . TYR A 1 162 ? 13.795 -20.277 -5.331 1.00 71.69 162 TYR A O 1
ATOM 1325 N N . LEU A 1 163 ? 11.593 -20.035 -5.077 1.00 84.44 163 LEU A N 1
ATOM 1326 C CA . LEU A 1 163 ? 11.727 -18.837 -4.242 1.00 84.44 163 LEU A CA 1
ATOM 1327 C C . LEU A 1 163 ? 12.409 -19.124 -2.893 1.00 84.44 163 LEU A C 1
ATOM 1329 O O . LEU A 1 163 ? 13.297 -18.383 -2.473 1.00 84.44 163 LEU A O 1
ATOM 1333 N N . ARG A 1 164 ? 12.013 -20.200 -2.201 1.00 84.62 164 ARG A N 1
ATOM 1334 C CA . ARG A 1 164 ? 12.561 -20.552 -0.880 1.00 84.62 164 ARG A CA 1
ATOM 1335 C C . ARG A 1 164 ? 14.006 -21.019 -0.989 1.00 84.62 164 ARG A C 1
ATOM 1337 O O . ARG A 1 164 ? 14.838 -20.611 -0.182 1.00 84.62 164 ARG A O 1
ATOM 1344 N N . GLU A 1 165 ? 14.311 -21.835 -1.988 1.00 79.69 165 GLU A N 1
ATOM 1345 C CA . GLU A 1 165 ? 15.673 -22.285 -2.255 1.00 79.69 165 GLU A CA 1
ATOM 1346 C C . GLU A 1 165 ? 16.563 -21.144 -2.728 1.00 79.69 165 GLU A C 1
ATOM 1348 O O . GLU A 1 165 ? 17.689 -21.017 -2.257 1.00 79.69 165 GLU A O 1
ATOM 1353 N N . TRP A 1 166 ? 16.064 -20.268 -3.598 1.00 85.00 166 TRP A N 1
ATOM 1354 C CA . TRP A 1 166 ? 16.807 -19.093 -4.038 1.00 85.00 166 TRP A CA 1
ATOM 1355 C C . TRP A 1 166 ? 17.132 -18.155 -2.871 1.00 85.00 166 TRP A C 1
ATOM 1357 O O . TRP A 1 166 ? 18.292 -17.782 -2.705 1.00 85.00 166 TRP A O 1
ATOM 1367 N N . ILE A 1 167 ? 16.163 -17.862 -1.993 1.00 86.75 167 ILE A N 1
ATOM 1368 C CA . ILE A 1 167 ? 16.396 -17.073 -0.769 1.00 86.75 167 ILE A CA 1
ATOM 1369 C C . ILE A 1 167 ? 17.412 -17.760 0.150 1.00 86.75 167 ILE A C 1
ATOM 1371 O O . ILE A 1 167 ? 18.326 -17.107 0.653 1.00 86.75 167 ILE A O 1
ATOM 1375 N N . ASN A 1 168 ? 17.304 -19.075 0.351 1.00 83.31 168 ASN A N 1
ATOM 1376 C CA . ASN A 1 168 ? 18.273 -19.817 1.158 1.00 83.31 168 ASN A CA 1
ATOM 1377 C C . ASN A 1 168 ? 19.685 -19.764 0.549 1.00 83.31 168 ASN A C 1
ATOM 1379 O O . ASN A 1 168 ? 20.658 -19.554 1.273 1.00 83.31 168 ASN A O 1
ATOM 1383 N N . ASN A 1 169 ? 19.817 -19.891 -0.772 1.00 81.12 169 ASN A N 1
ATOM 1384 C CA . ASN A 1 169 ? 21.098 -19.747 -1.465 1.00 81.12 169 ASN A CA 1
ATOM 1385 C C . ASN A 1 169 ? 21.691 -18.344 -1.257 1.00 81.12 169 ASN A C 1
ATOM 1387 O O . ASN A 1 169 ? 22.853 -18.231 -0.873 1.00 81.12 169 ASN A O 1
ATOM 1391 N N . ILE A 1 170 ? 20.887 -17.283 -1.390 1.00 82.94 170 ILE A N 1
ATOM 1392 C CA . ILE A 1 170 ? 21.325 -15.904 -1.107 1.00 82.94 170 ILE A CA 1
ATOM 1393 C C . ILE A 1 170 ? 21.865 -15.771 0.327 1.00 82.94 170 ILE A C 1
ATOM 1395 O O . ILE A 1 170 ? 22.899 -15.142 0.539 1.00 82.94 170 ILE A O 1
ATOM 1399 N N . LEU A 1 171 ? 21.193 -16.373 1.314 1.00 80.94 171 LEU A N 1
ATOM 1400 C CA . LEU A 1 171 ? 21.572 -16.279 2.730 1.00 80.94 171 LEU A CA 1
ATOM 1401 C C . LEU A 1 171 ? 22.804 -17.119 3.105 1.00 80.94 171 LEU A C 1
ATOM 1403 O O . LEU A 1 171 ? 23.535 -16.764 4.031 1.00 80.94 171 LEU A O 1
ATOM 1407 N N . THR A 1 172 ? 23.022 -18.248 2.431 1.00 75.06 172 THR A N 1
ATOM 1408 C CA . THR A 1 172 ? 24.120 -19.184 2.738 1.00 75.06 172 THR A CA 1
ATOM 1409 C C . THR A 1 172 ? 25.428 -18.834 2.026 1.00 75.06 172 THR A C 1
ATOM 1411 O O . THR A 1 172 ? 26.510 -19.148 2.532 1.00 75.06 172 THR A O 1
ATOM 1414 N N . CYS A 1 173 ? 25.368 -18.156 0.881 1.00 65.31 173 CYS A N 1
ATOM 1415 C CA . CYS A 1 173 ? 26.547 -17.831 0.089 1.00 65.31 173 CYS A CA 1
ATOM 1416 C C . CYS A 1 173 ? 27.282 -16.594 0.628 1.00 65.31 173 CYS A C 1
ATOM 1418 O O . CYS A 1 173 ? 26.945 -15.456 0.322 1.00 65.31 173 CYS A O 1
ATOM 1420 N N . LYS A 1 174 ? 28.342 -16.829 1.414 1.00 53.53 174 LYS A N 1
ATOM 1421 C CA . LYS A 1 174 ? 29.158 -15.769 2.037 1.00 53.53 174 LYS A CA 1
ATOM 1422 C C . LYS A 1 174 ? 30.110 -15.035 1.078 1.00 53.53 174 LYS A C 1
ATOM 1424 O O . LYS A 1 174 ? 30.539 -13.942 1.418 1.00 53.53 174 LYS A O 1
ATOM 1429 N N . ASN A 1 175 ? 30.427 -15.604 -0.092 1.00 52.97 175 ASN A N 1
ATOM 1430 C CA . ASN A 1 175 ? 31.322 -15.016 -1.100 1.00 52.97 175 ASN A CA 1
ATOM 1431 C C . ASN A 1 175 ? 30.733 -15.181 -2.516 1.00 52.97 175 ASN A C 1
ATOM 1433 O O . ASN A 1 175 ? 30.354 -16.283 -2.911 1.00 52.97 175 ASN A O 1
ATOM 1437 N N . SER A 1 176 ? 30.657 -14.074 -3.257 1.00 49.50 176 SER A N 1
ATOM 1438 C CA . SER A 1 176 ? 29.963 -13.932 -4.549 1.00 49.50 176 SER A CA 1
ATOM 1439 C C . SER A 1 176 ? 30.924 -14.148 -5.727 1.00 49.50 176 SER A C 1
ATOM 1441 O O . SER A 1 176 ? 31.996 -13.548 -5.746 1.00 49.50 176 SER A O 1
ATOM 1443 N N . VAL A 1 177 ? 30.545 -14.964 -6.720 1.00 48.22 177 VAL A N 1
ATOM 1444 C CA . VAL A 1 177 ? 31.263 -15.097 -8.012 1.00 48.22 177 VAL A CA 1
ATOM 1445 C C . VAL A 1 177 ? 30.566 -14.285 -9.117 1.00 48.22 177 VAL A C 1
ATOM 1447 O O . VAL A 1 177 ? 31.205 -13.920 -10.104 1.00 48.22 177 VAL A O 1
ATOM 1450 N N . THR A 1 178 ? 29.275 -13.962 -8.963 1.00 49.28 178 THR A N 1
ATOM 1451 C CA . THR A 1 178 ? 28.548 -13.010 -9.817 1.00 49.28 178 THR A CA 1
ATOM 1452 C C . THR A 1 178 ? 28.334 -11.678 -9.088 1.00 49.28 178 THR A C 1
ATOM 1454 O O . THR A 1 178 ? 28.259 -11.619 -7.859 1.00 49.28 178 THR A O 1
ATOM 1457 N N . ASN A 1 179 ? 28.267 -10.587 -9.854 1.00 67.00 179 ASN A N 1
ATOM 1458 C CA . ASN A 1 179 ? 28.243 -9.212 -9.340 1.00 67.00 179 ASN A CA 1
ATOM 1459 C C . ASN A 1 179 ? 26.818 -8.683 -9.066 1.00 67.00 179 ASN A C 1
ATOM 1461 O O . ASN A 1 179 ? 26.622 -7.468 -9.041 1.00 67.00 179 ASN A O 1
ATOM 1465 N N . TYR A 1 180 ? 25.808 -9.545 -8.893 1.00 77.94 180 TYR A N 1
ATOM 1466 C CA . TYR A 1 180 ? 24.418 -9.114 -8.671 1.00 77.94 180 TYR A CA 1
ATOM 1467 C C . TYR A 1 180 ? 23.507 -10.242 -8.155 1.00 77.94 180 TYR A C 1
ATOM 1469 O O . TYR A 1 180 ? 23.815 -11.422 -8.309 1.00 77.94 180 TYR A O 1
ATOM 1477 N N . ILE A 1 181 ? 22.368 -9.873 -7.563 1.00 86.19 181 ILE A N 1
ATOM 1478 C CA . ILE A 1 181 ? 21.205 -10.746 -7.330 1.00 86.19 181 ILE A CA 1
ATOM 1479 C C . ILE A 1 181 ? 20.150 -10.385 -8.378 1.00 86.19 181 ILE A C 1
ATOM 1481 O O . ILE A 1 181 ? 19.869 -9.202 -8.565 1.00 86.19 181 ILE A O 1
ATOM 1485 N N . GLN A 1 182 ? 19.569 -11.378 -9.052 1.00 88.56 182 GLN A N 1
ATOM 1486 C CA . GLN A 1 182 ? 18.574 -11.144 -10.102 1.00 88.56 182 GLN A CA 1
ATOM 1487 C C . GLN A 1 182 ? 17.441 -12.168 -10.055 1.00 88.56 182 GLN A C 1
ATOM 1489 O O . GLN A 1 182 ? 17.677 -13.346 -9.786 1.00 88.56 182 GLN A O 1
ATOM 1494 N N . ALA A 1 183 ? 16.232 -11.692 -10.338 1.00 91.62 183 ALA A N 1
ATOM 1495 C CA . ALA A 1 183 ? 15.067 -12.502 -10.661 1.00 91.62 183 ALA A CA 1
ATOM 1496 C C . ALA A 1 183 ? 14.385 -11.881 -11.883 1.00 91.62 183 ALA A C 1
ATOM 1498 O O . ALA A 1 183 ? 13.981 -10.720 -11.818 1.00 91.62 183 ALA A O 1
ATOM 1499 N N . SER A 1 184 ? 14.281 -12.607 -12.992 1.00 92.12 184 SER A N 1
ATOM 1500 C CA . SER A 1 184 ? 13.766 -12.055 -14.253 1.00 92.12 184 SER A CA 1
ATOM 1501 C C . SER A 1 184 ? 13.039 -13.081 -15.100 1.00 92.12 184 SER A C 1
ATOM 1503 O O . SER A 1 184 ? 13.268 -14.271 -14.956 1.00 92.12 184 SER A O 1
ATOM 1505 N N . VAL A 1 185 ? 12.199 -12.603 -16.010 1.00 92.75 185 VAL A N 1
ATOM 1506 C CA . VAL A 1 185 ? 11.591 -13.391 -17.084 1.00 92.75 185 VAL A CA 1
ATOM 1507 C C . VAL A 1 185 ? 12.190 -12.924 -18.405 1.00 92.75 185 VAL A C 1
ATOM 1509 O O . VAL A 1 185 ? 12.323 -11.716 -18.621 1.00 92.75 185 VAL A O 1
ATOM 1512 N N . SER A 1 186 ? 12.523 -13.871 -19.279 1.00 92.12 186 SER A N 1
ATOM 1513 C CA . SER A 1 186 ? 13.170 -13.616 -20.568 1.00 92.12 186 SER A CA 1
ATOM 1514 C C . SER A 1 186 ? 12.334 -14.206 -21.707 1.00 92.12 186 SER A C 1
ATOM 1516 O O . SER A 1 186 ? 11.910 -15.360 -21.656 1.00 92.12 186 SER A O 1
ATOM 1518 N N . LEU A 1 187 ? 12.076 -13.403 -22.739 1.00 93.44 187 LEU A N 1
ATOM 1519 C CA . LEU A 1 187 ? 11.411 -13.804 -23.977 1.00 93.44 187 LEU A CA 1
ATOM 1520 C C . LEU A 1 187 ? 12.441 -13.850 -25.096 1.00 93.44 187 LEU A C 1
ATOM 1522 O O . LEU A 1 187 ? 13.090 -12.844 -25.379 1.00 93.44 187 LEU A O 1
ATOM 1526 N N . ASN A 1 188 ? 12.568 -14.988 -25.775 1.00 92.88 188 ASN A N 1
ATOM 1527 C CA . ASN A 1 188 ? 13.468 -15.073 -26.923 1.00 92.88 188 ASN A CA 1
ATOM 1528 C C . ASN A 1 188 ? 12.940 -14.255 -28.115 1.00 92.88 188 ASN A C 1
ATOM 1530 O O . ASN A 1 188 ? 11.748 -13.959 -28.198 1.00 92.88 188 ASN A O 1
ATOM 1534 N N . LEU A 1 189 ? 13.820 -13.946 -29.070 1.00 91.81 189 LEU A N 1
ATOM 1535 C CA . LEU A 1 189 ? 13.502 -13.177 -30.282 1.00 91.81 189 LEU A CA 1
ATOM 1536 C C . LEU A 1 189 ? 12.184 -13.591 -30.960 1.00 91.81 189 LEU A C 1
ATOM 1538 O O . LEU A 1 189 ? 11.367 -12.732 -31.278 1.00 91.81 189 LEU A O 1
ATOM 1542 N N . ASN A 1 190 ? 11.946 -14.892 -31.159 1.00 90.06 190 ASN A N 1
ATOM 1543 C CA . ASN A 1 190 ? 10.739 -15.354 -31.851 1.00 90.06 190 ASN A CA 1
ATOM 1544 C C . ASN A 1 190 ? 9.476 -15.061 -31.036 1.00 90.06 190 ASN A C 1
ATOM 1546 O O . ASN A 1 190 ? 8.449 -14.718 -31.605 1.00 90.06 190 ASN A O 1
ATOM 1550 N N . GLN A 1 191 ? 9.545 -15.184 -29.710 1.00 91.69 191 GLN A N 1
ATOM 1551 C CA . GLN A 1 191 ? 8.426 -14.845 -28.832 1.00 91.69 191 GLN A CA 1
ATOM 1552 C C . GLN A 1 191 ? 8.164 -13.339 -28.819 1.00 91.69 191 GLN A C 1
ATOM 1554 O O . GLN A 1 191 ? 7.012 -12.929 -28.903 1.00 91.69 191 GLN A O 1
ATOM 1559 N N . VAL A 1 192 ? 9.221 -12.521 -28.765 1.00 94.44 192 VAL A N 1
ATOM 1560 C CA . VAL A 1 192 ? 9.101 -11.055 -28.775 1.00 94.44 192 VAL A CA 1
ATOM 1561 C C . VAL A 1 192 ? 8.383 -10.578 -30.035 1.00 94.44 192 VAL A C 1
ATOM 1563 O O . VAL A 1 192 ? 7.430 -9.811 -29.937 1.00 94.44 192 VAL A O 1
ATOM 1566 N N . LEU A 1 193 ? 8.792 -11.077 -31.205 1.00 94.25 193 LEU A N 1
ATOM 1567 C CA . LEU A 1 193 ? 8.235 -10.657 -32.493 1.00 9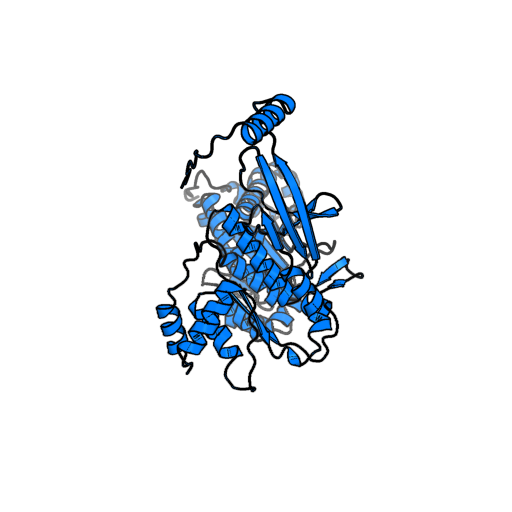4.25 193 LEU A CA 1
ATOM 1568 C C . LEU A 1 193 ? 6.787 -11.124 -32.727 1.00 94.25 193 LEU A C 1
ATOM 1570 O O . LEU A 1 193 ? 6.107 -10.560 -33.580 1.00 94.25 193 LEU A O 1
ATOM 1574 N N . LEU A 1 194 ? 6.292 -12.119 -31.982 1.00 94.69 194 LEU A N 1
ATOM 1575 C CA . LEU A 1 194 ? 4.901 -12.588 -32.074 1.00 94.69 194 LEU A CA 1
ATOM 1576 C C . LEU A 1 194 ? 3.916 -11.732 -31.263 1.00 94.69 194 LEU A C 1
ATOM 1578 O O . LEU A 1 194 ? 2.710 -11.773 -31.522 1.00 94.69 194 LEU A O 1
ATOM 1582 N N . PHE A 1 195 ? 4.403 -10.961 -30.292 1.00 94.94 195 PHE A N 1
ATOM 1583 C CA . PHE A 1 195 ? 3.560 -10.173 -29.399 1.00 94.94 195 PHE A CA 1
ATOM 1584 C C . PHE A 1 195 ? 3.427 -8.718 -29.852 1.00 94.94 195 PHE A C 1
ATOM 1586 O O . PHE A 1 195 ? 4.371 -8.119 -30.369 1.00 94.94 195 PHE A O 1
ATOM 1593 N N . SER A 1 196 ? 2.242 -8.141 -29.633 1.00 95.31 196 SER A N 1
ATOM 1594 C CA . SER A 1 196 ? 2.042 -6.694 -29.756 1.00 95.31 196 SER A CA 1
ATOM 1595 C C . SER A 1 196 ? 2.704 -5.956 -28.590 1.00 95.31 196 SER A C 1
ATOM 1597 O O . SER A 1 196 ? 2.987 -6.546 -27.541 1.00 95.31 196 SER A O 1
ATOM 1599 N N . GLY A 1 197 ? 2.909 -4.644 -28.734 1.00 94.31 197 GLY A N 1
ATOM 1600 C CA . GLY A 1 197 ? 3.409 -3.802 -27.642 1.00 94.31 197 GLY A CA 1
ATOM 1601 C C . GLY A 1 197 ? 2.573 -3.913 -26.360 1.00 94.31 197 GLY A C 1
ATOM 1602 O O . GLY A 1 197 ? 3.136 -4.025 -25.275 1.00 94.31 197 GLY A O 1
ATOM 1603 N N . GLU A 1 198 ? 1.244 -3.996 -26.480 1.00 93.56 198 GLU A N 1
ATOM 1604 C CA . GLU A 1 198 ? 0.326 -4.150 -25.340 1.00 93.56 198 GLU A CA 1
ATOM 1605 C C . GLU A 1 198 ? 0.489 -5.500 -24.621 1.00 93.56 198 GLU A C 1
ATOM 1607 O O . GLU A 1 198 ? 0.455 -5.578 -23.389 1.00 93.56 198 GLU A O 1
ATOM 1612 N N . GLN A 1 199 ? 0.702 -6.581 -25.374 1.00 95.81 199 GLN A N 1
ATOM 1613 C CA . GLN A 1 199 ? 0.938 -7.906 -24.797 1.00 95.81 199 GLN A CA 1
ATOM 1614 C C . GLN A 1 199 ? 2.279 -7.950 -24.055 1.00 95.81 199 GLN A C 1
ATOM 1616 O O . GLN A 1 199 ? 2.336 -8.427 -22.918 1.00 95.81 199 GLN A O 1
ATOM 1621 N N . LEU A 1 200 ? 3.335 -7.390 -24.657 1.00 96.81 200 LEU A N 1
ATOM 1622 C CA . LEU A 1 200 ? 4.649 -7.268 -24.023 1.00 96.81 200 LEU A CA 1
ATOM 1623 C C . LEU A 1 200 ? 4.574 -6.418 -22.749 1.00 96.81 200 LEU A C 1
ATOM 1625 O O . LEU A 1 200 ? 5.055 -6.845 -21.699 1.00 96.81 200 LEU A O 1
ATOM 1629 N N . SER A 1 201 ? 3.926 -5.249 -22.804 1.00 96.69 201 SER A N 1
ATOM 1630 C CA . SER A 1 201 ? 3.794 -4.367 -21.641 1.00 96.69 201 SER A CA 1
ATOM 1631 C C . SER A 1 201 ? 3.013 -5.034 -20.510 1.00 96.69 201 SER A C 1
ATOM 1633 O O . SER A 1 201 ? 3.394 -4.921 -19.345 1.00 96.69 201 SER A O 1
ATOM 1635 N N . THR A 1 202 ? 1.956 -5.782 -20.843 1.00 94.44 202 THR A N 1
ATOM 1636 C CA . THR A 1 202 ? 1.144 -6.523 -19.869 1.00 94.44 202 THR A CA 1
ATOM 1637 C C . THR A 1 202 ? 1.962 -7.607 -19.169 1.00 94.44 202 THR A C 1
ATOM 1639 O O . THR A 1 202 ? 1.890 -7.743 -17.946 1.00 94.44 202 THR A O 1
ATOM 1642 N N . GLN A 1 203 ? 2.779 -8.355 -19.912 1.00 94.75 203 GLN A N 1
ATOM 1643 C CA . GLN A 1 203 ? 3.626 -9.400 -19.339 1.00 94.75 203 GLN A CA 1
ATOM 1644 C C . GLN A 1 203 ? 4.733 -8.820 -18.441 1.00 94.75 203 GLN A C 1
ATOM 1646 O O . GLN A 1 203 ? 4.997 -9.338 -17.351 1.00 94.75 203 GLN A O 1
ATOM 1651 N N . ILE A 1 204 ? 5.344 -7.704 -18.849 1.00 96.62 204 ILE A N 1
ATOM 1652 C CA . ILE A 1 204 ? 6.339 -6.995 -18.032 1.00 96.62 204 ILE A CA 1
ATOM 1653 C C . ILE A 1 204 ? 5.687 -6.446 -16.755 1.00 96.62 204 ILE A C 1
ATOM 1655 O O . ILE A 1 204 ? 6.231 -6.617 -15.663 1.00 96.62 204 ILE A O 1
ATOM 1659 N N . LYS A 1 205 ? 4.490 -5.849 -16.855 1.00 95.38 205 LYS A N 1
ATOM 1660 C CA . LYS A 1 205 ? 3.706 -5.384 -15.699 1.00 95.38 205 LYS A CA 1
ATOM 1661 C C . LYS A 1 205 ? 3.478 -6.506 -14.688 1.00 95.38 205 LYS A C 1
ATOM 1663 O O . LYS A 1 205 ? 3.758 -6.319 -13.507 1.00 95.38 205 LYS A O 1
ATOM 1668 N N . GLN A 1 206 ? 3.006 -7.668 -15.141 1.00 93.75 206 GLN A N 1
ATOM 1669 C CA . GLN A 1 206 ? 2.793 -8.834 -14.274 1.00 93.75 206 GLN A CA 1
ATOM 1670 C C . GLN A 1 206 ? 4.099 -9.282 -13.606 1.00 93.75 206 GLN A C 1
ATOM 1672 O O . GLN A 1 206 ? 4.123 -9.577 -12.412 1.00 93.75 206 GLN A O 1
ATOM 1677 N N . THR A 1 207 ? 5.205 -9.264 -14.354 1.00 94.94 207 THR A N 1
ATOM 1678 C CA . THR A 1 207 ? 6.532 -9.587 -13.819 1.00 94.94 207 THR A CA 1
ATOM 1679 C C . THR A 1 207 ? 6.929 -8.625 -12.697 1.00 94.94 207 THR A C 1
ATOM 1681 O O . THR A 1 207 ? 7.404 -9.061 -11.646 1.00 94.94 207 THR A O 1
ATOM 1684 N N . PHE A 1 208 ? 6.698 -7.323 -12.881 1.00 95.56 208 PHE A N 1
ATOM 1685 C CA . PHE A 1 208 ? 6.993 -6.302 -11.875 1.00 95.56 208 PHE A CA 1
ATOM 1686 C C . PHE A 1 208 ? 6.113 -6.439 -10.633 1.00 95.56 208 PHE A C 1
ATOM 1688 O O . PHE A 1 208 ? 6.645 -6.386 -9.527 1.00 95.56 208 PHE A O 1
ATOM 1695 N N . GLU A 1 209 ? 4.807 -6.662 -10.789 1.00 92.50 209 GLU A N 1
ATOM 1696 C CA . GLU A 1 209 ? 3.876 -6.884 -9.672 1.00 92.50 209 GLU A CA 1
ATOM 1697 C C . GLU A 1 209 ? 4.297 -8.080 -8.808 1.00 92.50 209 GLU A C 1
ATOM 1699 O O . GLU A 1 209 ? 4.360 -7.965 -7.579 1.00 92.50 209 GLU A O 1
ATOM 1704 N N . SER A 1 210 ? 4.670 -9.195 -9.444 1.00 92.19 210 SER A N 1
ATOM 1705 C CA . SER A 1 210 ? 5.140 -10.405 -8.761 1.00 92.19 210 SER A CA 1
ATOM 1706 C C . SER A 1 210 ? 6.439 -10.190 -7.982 1.00 92.19 210 SER A C 1
ATOM 1708 O O . SER A 1 210 ? 6.616 -10.756 -6.902 1.00 92.19 210 SER A O 1
ATOM 1710 N N . LEU A 1 211 ? 7.354 -9.368 -8.504 1.00 94.56 211 LEU A N 1
ATOM 1711 C CA . LEU A 1 211 ? 8.666 -9.113 -7.898 1.00 94.56 211 LEU A CA 1
ATOM 1712 C C . LEU A 1 211 ? 8.691 -7.893 -6.965 1.00 94.56 211 LEU A C 1
ATOM 1714 O O . LEU A 1 211 ? 9.699 -7.659 -6.293 1.00 94.56 211 LEU A O 1
ATOM 1718 N N . PHE A 1 212 ? 7.612 -7.111 -6.889 1.00 93.88 212 PHE A N 1
ATOM 1719 C CA . PHE A 1 212 ? 7.641 -5.813 -6.217 1.00 93.88 212 PHE A CA 1
ATOM 1720 C C . PHE A 1 212 ? 7.942 -5.915 -4.718 1.00 93.88 212 PHE A C 1
ATOM 1722 O O . PHE A 1 212 ? 8.694 -5.106 -4.179 1.00 93.88 212 PHE A O 1
ATOM 1729 N N . VAL A 1 213 ? 7.442 -6.950 -4.036 1.00 92.50 213 VAL A N 1
ATOM 1730 C CA . VAL A 1 213 ? 7.759 -7.184 -2.616 1.00 92.50 213 VAL A CA 1
ATOM 1731 C C . VAL A 1 213 ? 9.265 -7.392 -2.414 1.00 92.50 213 VAL A C 1
ATOM 1733 O O . VAL A 1 213 ? 9.842 -6.819 -1.492 1.00 92.50 213 VAL A O 1
ATOM 1736 N N . LEU A 1 214 ? 9.940 -8.127 -3.305 1.00 93.69 214 LEU A N 1
ATOM 1737 C CA . LEU A 1 214 ? 11.399 -8.291 -3.258 1.00 93.69 214 LEU A CA 1
ATOM 1738 C C . LEU A 1 214 ? 12.126 -6.962 -3.505 1.00 93.69 214 LEU A C 1
ATOM 1740 O O . LEU A 1 214 ? 13.115 -6.661 -2.836 1.00 93.69 214 LEU A O 1
ATOM 1744 N N . PHE A 1 215 ? 11.611 -6.136 -4.417 1.00 94.38 215 PHE A N 1
ATOM 1745 C CA . PHE A 1 215 ? 12.134 -4.792 -4.656 1.00 94.38 215 PHE A CA 1
ATOM 1746 C C . PHE A 1 215 ? 12.022 -3.896 -3.407 1.00 94.38 215 PHE A C 1
ATOM 1748 O O . PHE A 1 215 ? 12.983 -3.205 -3.056 1.00 94.38 215 PHE A O 1
ATOM 1755 N N . LEU A 1 216 ? 10.900 -3.943 -2.676 1.00 91.88 216 LEU A N 1
ATOM 1756 C CA . LEU A 1 216 ? 10.738 -3.221 -1.405 1.00 91.88 216 LEU A CA 1
ATOM 1757 C C . LEU A 1 216 ? 11.710 -3.722 -0.337 1.00 91.88 216 LEU A C 1
ATOM 1759 O O . LEU A 1 216 ? 12.326 -2.918 0.360 1.00 91.88 216 LEU A O 1
ATOM 1763 N N . MET A 1 217 ? 11.910 -5.038 -0.253 1.00 91.31 217 MET A N 1
ATOM 1764 C CA . MET A 1 217 ? 12.882 -5.644 0.663 1.00 91.31 217 MET A CA 1
ATOM 1765 C C . MET A 1 217 ? 14.312 -5.164 0.388 1.00 91.31 217 MET A C 1
ATOM 1767 O O . MET A 1 217 ? 15.113 -5.073 1.317 1.00 91.31 217 MET A O 1
ATOM 1771 N N . ALA A 1 218 ? 14.644 -4.844 -0.865 1.00 90.25 218 ALA A N 1
ATOM 1772 C CA . ALA A 1 218 ? 15.970 -4.362 -1.245 1.00 90.25 218 ALA A CA 1
ATOM 1773 C C . ALA A 1 218 ? 16.147 -2.848 -1.062 1.00 90.25 218 ALA A C 1
ATOM 1775 O O . ALA A 1 218 ? 17.258 -2.373 -0.827 1.00 90.25 218 ALA A O 1
ATOM 1776 N N . THR A 1 219 ? 15.068 -2.072 -1.163 1.00 89.44 219 THR A N 1
ATOM 1777 C CA . THR A 1 219 ? 15.144 -0.604 -1.228 1.00 89.44 219 THR A CA 1
ATOM 1778 C C . THR A 1 219 ? 14.737 0.090 0.074 1.00 89.44 219 THR A C 1
ATOM 1780 O O . THR A 1 219 ? 15.300 1.140 0.398 1.00 89.44 219 THR A O 1
ATOM 1783 N N . CYS A 1 220 ? 13.845 -0.501 0.875 1.00 83.81 220 CYS A N 1
ATOM 1784 C CA . CYS A 1 220 ? 13.243 0.127 2.054 1.00 83.81 220 CYS A CA 1
ATOM 1785 C C . CYS A 1 220 ? 13.917 -0.274 3.377 1.00 83.81 220 CYS A C 1
ATOM 1787 O O . CYS A 1 220 ? 14.270 -1.432 3.588 1.00 83.81 220 CYS A O 1
ATOM 1789 N N . ASN A 1 221 ? 14.051 0.690 4.296 1.00 79.25 221 ASN A N 1
ATOM 1790 C CA . ASN A 1 221 ? 14.556 0.437 5.654 1.00 79.25 221 ASN A CA 1
ATOM 1791 C C . ASN A 1 221 ? 13.522 -0.293 6.531 1.00 79.25 221 ASN A C 1
ATOM 1793 O O . ASN A 1 221 ? 13.907 -1.120 7.347 1.00 79.25 221 ASN A O 1
ATOM 1797 N N . ASP A 1 222 ? 12.231 -0.004 6.337 1.00 77.62 222 ASP A N 1
ATOM 1798 C CA . ASP A 1 222 ? 11.112 -0.739 6.938 1.00 77.62 222 ASP A CA 1
ATOM 1799 C C . ASP A 1 222 ? 10.275 -1.391 5.822 1.00 77.62 222 ASP A C 1
ATOM 1801 O O . ASP A 1 222 ? 9.296 -0.815 5.336 1.00 77.62 222 ASP A O 1
ATOM 1805 N N . PRO A 1 223 ? 10.683 -2.574 5.335 1.00 81.00 223 PRO A N 1
ATOM 1806 C CA . PRO A 1 223 ? 9.980 -3.232 4.246 1.00 81.00 223 PRO A CA 1
ATOM 1807 C C . PRO A 1 223 ? 8.605 -3.767 4.665 1.00 81.00 223 PRO A C 1
ATOM 1809 O O . PRO A 1 223 ? 7.770 -3.987 3.792 1.00 81.00 223 PRO A O 1
ATOM 1812 N N . ILE A 1 224 ? 8.331 -3.960 5.962 1.00 74.50 224 ILE A N 1
ATOM 1813 C CA . ILE A 1 224 ? 7.042 -4.484 6.437 1.00 74.50 224 ILE A CA 1
ATOM 1814 C C . ILE A 1 224 ? 5.959 -3.436 6.228 1.00 74.50 224 ILE A C 1
ATOM 1816 O O . ILE A 1 224 ? 4.925 -3.737 5.629 1.00 74.50 224 ILE A O 1
ATOM 1820 N N . GLN A 1 225 ? 6.192 -2.210 6.700 1.00 71.88 225 GLN A N 1
ATOM 1821 C CA . GLN A 1 225 ? 5.223 -1.128 6.557 1.00 71.88 225 GLN A CA 1
ATOM 1822 C C . GLN A 1 225 ? 4.959 -0.819 5.077 1.00 71.88 225 GLN A C 1
ATOM 1824 O O . GLN A 1 225 ? 3.805 -0.710 4.662 1.00 71.88 225 GLN A O 1
ATOM 1829 N N . GLU A 1 226 ? 6.011 -0.760 4.260 1.00 80.00 226 GLU A N 1
ATOM 1830 C CA . GLU A 1 226 ? 5.891 -0.487 2.824 1.00 80.00 226 GLU A CA 1
ATOM 1831 C C . GLU A 1 226 ? 5.191 -1.628 2.074 1.00 80.00 226 GLU A C 1
ATOM 1833 O O . GLU A 1 226 ? 4.356 -1.375 1.204 1.00 80.00 226 GLU A O 1
ATOM 1838 N N . THR A 1 227 ? 5.460 -2.884 2.446 1.00 80.81 227 THR A N 1
ATOM 1839 C CA . THR A 1 227 ? 4.756 -4.036 1.867 1.00 80.81 227 THR A CA 1
ATOM 1840 C C . THR A 1 227 ? 3.290 -4.037 2.278 1.00 80.81 227 THR A C 1
ATOM 1842 O O . THR A 1 227 ? 2.433 -4.258 1.433 1.00 80.81 227 THR A O 1
ATOM 1845 N N . ARG A 1 228 ? 2.959 -3.720 3.537 1.00 73.25 228 ARG A N 1
ATOM 1846 C CA . ARG A 1 228 ? 1.560 -3.561 3.965 1.00 73.25 228 ARG A CA 1
ATOM 1847 C C . ARG A 1 228 ? 0.858 -2.471 3.172 1.00 73.25 228 ARG A C 1
ATOM 1849 O O . ARG A 1 228 ? -0.238 -2.713 2.691 1.00 73.25 228 ARG A O 1
ATOM 1856 N N . ARG A 1 229 ? 1.491 -1.310 2.979 1.00 73.25 229 ARG A N 1
ATOM 1857 C CA . ARG A 1 229 ? 0.947 -0.238 2.131 1.00 73.25 229 ARG A CA 1
ATOM 1858 C C . ARG A 1 229 ? 0.672 -0.753 0.717 1.00 73.25 229 ARG A C 1
ATOM 1860 O O . ARG A 1 229 ? -0.444 -0.605 0.238 1.00 73.25 229 ARG A O 1
ATOM 1867 N N . TYR A 1 230 ? 1.646 -1.412 0.087 1.00 79.69 230 TYR A N 1
ATOM 1868 C CA . TYR A 1 230 ? 1.503 -2.000 -1.250 1.00 79.69 230 TYR A CA 1
ATOM 1869 C C . TYR A 1 230 ? 0.375 -3.041 -1.336 1.00 79.69 230 TYR A C 1
ATOM 1871 O O . TYR A 1 230 ? -0.503 -2.934 -2.187 1.00 79.69 230 TYR A O 1
ATOM 1879 N N . LEU A 1 231 ? 0.352 -4.021 -0.433 1.00 71.94 231 LEU A N 1
ATOM 1880 C CA . LEU A 1 231 ? -0.671 -5.069 -0.416 1.00 71.94 231 LEU A CA 1
ATOM 1881 C C . LEU A 1 231 ? -2.056 -4.508 -0.086 1.00 71.94 231 LEU A C 1
ATOM 1883 O O . LEU A 1 231 ? -3.054 -4.968 -0.639 1.00 71.94 231 LEU A O 1
ATOM 1887 N N . ASN A 1 232 ? -2.126 -3.484 0.764 1.00 64.31 232 ASN A N 1
ATOM 1888 C CA . ASN A 1 232 ? -3.372 -2.793 1.056 1.00 64.31 232 ASN A CA 1
ATOM 1889 C C . ASN A 1 232 ? -3.870 -2.019 -0.169 1.00 64.31 232 ASN A C 1
ATOM 1891 O O . ASN A 1 232 ? -5.065 -2.092 -0.414 1.00 64.31 232 ASN A O 1
ATOM 1895 N N . PHE A 1 233 ? -2.997 -1.405 -0.989 1.00 58.00 233 P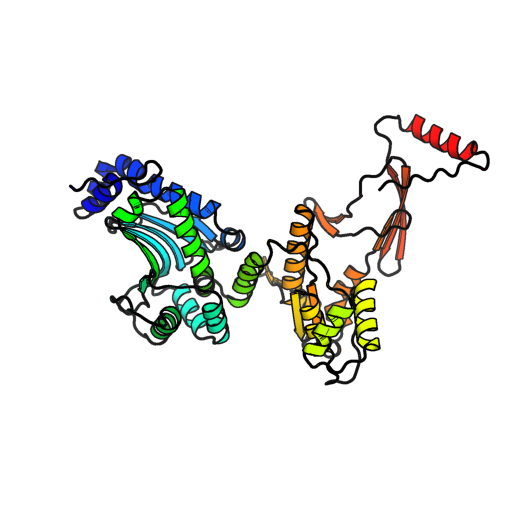HE A N 1
ATOM 1896 C CA . PHE A 1 233 ? -3.370 -0.826 -2.297 1.00 58.00 233 PHE A CA 1
ATOM 1897 C C . PHE A 1 233 ? -4.003 -1.855 -3.247 1.00 58.00 233 PHE A C 1
ATOM 1899 O O . PHE A 1 233 ? -4.932 -1.524 -3.979 1.00 58.00 233 PHE A O 1
ATOM 1906 N N . HIS A 1 234 ? -3.538 -3.107 -3.221 1.00 50.03 234 HIS A N 1
ATOM 1907 C CA . HIS A 1 234 ? -4.131 -4.192 -4.013 1.00 50.03 234 HIS A CA 1
ATOM 1908 C C . HIS A 1 234 ? -5.446 -4.729 -3.435 1.00 50.03 234 HIS A C 1
ATOM 1910 O O . HIS A 1 234 ? -6.258 -5.273 -4.180 1.00 50.03 234 HIS A O 1
ATOM 1916 N N . LYS A 1 235 ? -5.692 -4.541 -2.132 1.00 51.81 235 LYS A N 1
ATOM 1917 C CA . LYS A 1 235 ? -6.992 -4.819 -1.506 1.00 51.81 235 LYS A CA 1
ATOM 1918 C C . LYS A 1 235 ? -7.999 -3.670 -1.661 1.00 51.81 235 LYS A C 1
ATOM 1920 O O . LYS A 1 235 ? -9.196 -3.924 -1.583 1.00 51.81 235 LYS A O 1
ATOM 1925 N N . THR A 1 236 ? -7.564 -2.428 -1.893 1.00 43.41 236 THR A N 1
ATOM 1926 C CA . THR A 1 236 ? -8.430 -1.229 -1.853 1.00 43.41 236 THR A CA 1
ATOM 1927 C C . THR A 1 236 ? -9.086 -0.806 -3.161 1.00 43.41 236 THR A C 1
ATOM 1929 O O . THR A 1 236 ? -9.496 0.345 -3.296 1.00 43.41 236 THR A O 1
ATOM 1932 N N . ILE A 1 237 ? -9.301 -1.702 -4.123 1.00 48.94 237 ILE A N 1
ATOM 1933 C CA . ILE A 1 237 ? -10.172 -1.359 -5.254 1.00 48.94 237 ILE A CA 1
ATOM 1934 C C . ILE A 1 237 ? -11.124 -2.511 -5.550 1.00 48.94 237 ILE A C 1
ATOM 1936 O O . ILE A 1 237 ? -10.826 -3.314 -6.424 1.00 48.94 237 ILE A O 1
ATOM 1940 N N . GLN A 1 238 ? -12.260 -2.555 -4.826 1.00 47.69 238 GLN A N 1
ATOM 1941 C CA . GLN A 1 238 ? -13.585 -2.963 -5.352 1.00 47.69 238 GLN A CA 1
ATOM 1942 C C . GLN A 1 238 ? -14.735 -3.099 -4.332 1.00 47.69 238 GLN A C 1
ATOM 1944 O O . GLN A 1 238 ? -15.817 -3.519 -4.730 1.00 47.69 238 GLN A O 1
ATOM 1949 N N . VAL A 1 239 ? -14.582 -2.782 -3.046 1.00 54.53 239 VAL A N 1
ATOM 1950 C CA . VAL A 1 239 ? -15.665 -3.107 -2.101 1.00 54.53 239 VAL A CA 1
ATOM 1951 C C . VAL A 1 239 ? -16.669 -1.957 -2.013 1.00 54.53 239 VAL A C 1
ATOM 1953 O O . VAL A 1 239 ? -16.411 -0.965 -1.343 1.00 54.53 239 VAL A O 1
ATOM 1956 N N . ASP A 1 240 ? -17.821 -2.094 -2.674 1.00 74.62 240 ASP A N 1
ATOM 1957 C CA . ASP A 1 240 ? -19.050 -1.472 -2.172 1.00 74.62 240 ASP A CA 1
ATOM 1958 C C . ASP A 1 240 ? -19.434 -2.224 -0.896 1.00 74.62 240 ASP A C 1
ATOM 1960 O O . ASP A 1 240 ? -20.033 -3.302 -0.931 1.00 74.62 240 ASP A O 1
ATOM 1964 N N . TYR A 1 241 ? -18.933 -1.737 0.237 1.00 85.44 241 TYR A N 1
ATOM 1965 C CA . TYR A 1 241 ? -19.075 -2.424 1.508 1.00 85.44 241 TYR A CA 1
ATOM 1966 C C . TYR A 1 241 ? -20.547 -2.518 1.911 1.00 85.44 241 TYR A C 1
ATOM 1968 O O . TYR A 1 241 ? -21.198 -1.524 2.227 1.00 85.44 241 TYR A O 1
ATOM 1976 N N . SER A 1 242 ? -21.048 -3.750 1.979 1.00 87.00 242 SER A N 1
ATOM 1977 C CA . SER A 1 242 ? -22.335 -4.058 2.589 1.00 87.00 242 SER A CA 1
ATOM 1978 C C . SER A 1 242 ? -22.109 -4.641 3.974 1.00 87.00 242 SER A C 1
ATOM 1980 O O . SER A 1 242 ? -21.611 -5.758 4.125 1.00 87.00 242 SER A O 1
ATOM 1982 N N . GLU A 1 243 ? -22.543 -3.914 4.998 1.00 88.06 243 GLU A N 1
ATOM 1983 C CA . GLU A 1 243 ? -22.433 -4.391 6.369 1.00 88.06 243 GLU A CA 1
ATOM 1984 C C . GLU A 1 243 ? -23.276 -5.656 6.615 1.00 88.06 243 GLU A C 1
ATOM 1986 O O . GLU A 1 243 ? -24.467 -5.678 6.283 1.00 88.06 243 GLU A O 1
ATOM 1991 N N . PRO A 1 244 ? -22.710 -6.705 7.243 1.00 92.50 244 PRO A N 1
ATOM 1992 C CA . PRO A 1 244 ? -23.476 -7.886 7.621 1.00 92.50 244 PRO A CA 1
ATOM 1993 C C . PRO A 1 244 ? -24.569 -7.574 8.649 1.00 92.50 244 PRO A C 1
ATOM 1995 O O . PRO A 1 244 ? -24.411 -6.732 9.533 1.00 92.50 244 PRO A O 1
ATOM 1998 N N . SER A 1 245 ? -25.669 -8.327 8.605 1.00 95.12 245 SER A N 1
ATOM 1999 C CA . SER A 1 245 ? -26.739 -8.185 9.594 1.00 95.12 245 SER A CA 1
ATOM 2000 C C . SER A 1 245 ? -26.240 -8.511 11.013 1.00 95.12 245 SER A C 1
ATOM 2002 O O . SER A 1 245 ? -25.406 -9.399 11.204 1.00 95.12 245 SER A O 1
ATOM 2004 N N . PHE A 1 246 ? -26.776 -7.849 12.048 1.00 95.25 246 PHE A N 1
ATOM 2005 C CA . PHE A 1 246 ? -26.403 -8.143 13.442 1.00 95.25 246 PHE A CA 1
ATOM 2006 C C . PHE A 1 246 ? -26.525 -9.639 13.824 1.00 95.25 246 PHE A C 1
ATOM 2008 O O . PHE A 1 246 ? -25.637 -10.149 14.514 1.00 95.25 246 PHE A O 1
ATOM 2015 N N . PRO A 1 247 ? -27.562 -10.385 13.385 1.00 95.56 247 PRO A N 1
ATOM 2016 C CA . PRO A 1 247 ? -27.603 -11.837 13.553 1.00 95.56 247 PRO A CA 1
ATOM 2017 C C . PRO A 1 247 ? -26.402 -12.577 12.950 1.00 95.56 247 PRO A C 1
ATOM 2019 O O . PRO A 1 247 ? -25.881 -13.490 13.591 1.00 95.56 247 PRO A O 1
ATOM 2022 N N . ASP A 1 248 ? -25.944 -12.193 11.758 1.00 94.94 248 ASP A N 1
ATOM 2023 C CA . ASP A 1 248 ? -24.815 -12.846 11.088 1.00 94.94 248 ASP A CA 1
ATOM 2024 C C . ASP A 1 248 ? -23.479 -12.478 11.731 1.00 94.94 248 ASP A C 1
ATOM 2026 O O . ASP A 1 248 ? -22.640 -13.358 11.926 1.00 94.94 248 ASP A O 1
ATOM 2030 N N . ILE A 1 249 ? -23.325 -11.226 12.176 1.00 95.00 249 ILE A N 1
ATOM 2031 C CA . ILE A 1 249 ? -22.208 -10.812 13.038 1.00 95.00 249 ILE A CA 1
ATOM 2032 C C . ILE A 1 249 ? -22.166 -11.711 14.280 1.00 95.00 249 ILE A C 1
ATOM 2034 O O . ILE A 1 249 ? -21.128 -12.282 14.605 1.00 95.00 249 ILE A O 1
ATOM 2038 N N . GLY A 1 250 ? -23.310 -11.905 14.944 1.00 94.06 250 GLY A N 1
ATOM 2039 C CA . GLY A 1 250 ? -23.423 -12.776 16.114 1.00 94.06 250 GLY A CA 1
ATOM 2040 C C . GLY A 1 250 ? -23.015 -14.224 15.850 1.00 94.06 250 GLY A C 1
ATOM 2041 O O . GLY A 1 250 ? -22.291 -14.806 16.661 1.00 94.06 250 GLY A O 1
ATOM 2042 N N . LYS A 1 251 ? -23.426 -14.798 14.713 1.00 93.50 251 LYS A N 1
ATOM 2043 C CA . LYS A 1 251 ? -23.011 -16.147 14.298 1.00 93.50 251 LYS A CA 1
ATOM 2044 C C . LYS A 1 251 ? -21.502 -16.223 14.077 1.00 93.50 251 LYS A C 1
ATOM 2046 O O . LYS A 1 251 ? -20.873 -17.112 14.642 1.00 93.50 251 LYS A O 1
ATOM 2051 N N . LYS A 1 252 ? -20.924 -15.288 13.312 1.00 93.25 252 LYS A N 1
ATOM 2052 C CA . LYS A 1 252 ? -19.482 -15.250 13.022 1.00 93.25 252 LYS A CA 1
ATOM 2053 C C . LYS A 1 252 ? -18.653 -15.117 14.300 1.00 93.25 252 LYS A C 1
ATOM 2055 O O . LYS A 1 252 ? -17.756 -15.921 14.513 1.00 93.25 252 LYS A O 1
ATOM 2060 N N . VAL A 1 253 ? -19.005 -14.187 15.193 1.00 90.75 253 VAL A N 1
ATOM 2061 C CA . VAL A 1 253 ? -18.303 -14.002 16.478 1.00 90.75 253 VAL A CA 1
ATOM 2062 C C . VAL A 1 253 ? -18.382 -15.261 17.348 1.00 90.75 253 VAL A C 1
ATOM 2064 O O . VAL A 1 253 ? -17.385 -15.678 17.931 1.00 90.75 253 VAL A O 1
ATOM 2067 N N . THR A 1 254 ? -19.550 -15.906 17.415 1.00 89.00 254 THR A N 1
ATOM 2068 C CA . THR A 1 254 ? -19.723 -17.137 18.208 1.00 89.00 254 THR A CA 1
ATOM 2069 C C . THR A 1 254 ? -18.950 -18.314 17.604 1.00 89.00 254 THR A C 1
ATOM 2071 O O . THR A 1 254 ? -18.387 -19.120 18.343 1.00 89.00 254 THR A O 1
ATOM 2074 N N . ALA A 1 255 ? -18.875 -18.402 16.271 1.00 89.12 255 ALA A N 1
ATOM 2075 C CA . ALA A 1 255 ? -18.130 -19.441 15.560 1.00 89.12 255 ALA A CA 1
ATOM 2076 C C . ALA A 1 255 ? -16.617 -19.391 15.835 1.00 89.12 255 ALA A C 1
ATOM 2078 O O . ALA A 1 255 ? -15.954 -20.421 15.766 1.00 89.12 255 ALA A O 1
ATOM 2079 N N . GLN A 1 256 ? -16.082 -18.228 16.218 1.00 84.62 256 GLN A N 1
ATOM 2080 C CA . GLN A 1 256 ? -14.688 -18.090 16.646 1.00 84.62 256 GLN A CA 1
ATOM 2081 C C . GLN A 1 256 ? -14.419 -18.632 18.060 1.00 84.62 256 GLN A C 1
ATOM 2083 O O . GLN A 1 256 ? -13.279 -18.635 18.510 1.00 84.62 256 GLN A O 1
ATOM 2088 N N . GLY A 1 257 ? -15.446 -19.094 18.780 1.00 82.25 257 GLY A N 1
ATOM 2089 C CA . GLY A 1 257 ? -15.313 -19.666 20.121 1.00 82.25 257 GLY A CA 1
ATOM 2090 C C . GLY A 1 257 ? -15.489 -18.667 21.271 1.00 82.25 257 GLY A C 1
ATOM 2091 O O . GLY A 1 257 ? -15.362 -19.069 22.432 1.00 82.25 257 GLY A O 1
ATOM 2092 N N . LEU A 1 258 ? -15.815 -17.392 21.001 1.00 81.94 258 LEU A N 1
ATOM 2093 C CA . LEU A 1 258 ? -16.144 -16.423 22.055 1.00 81.94 258 LEU A CA 1
ATOM 2094 C C . LEU A 1 258 ? -17.428 -16.826 22.782 1.00 81.94 258 LEU A C 1
ATOM 2096 O O . LEU A 1 258 ? -18.511 -16.879 22.199 1.00 81.94 258 LEU A O 1
ATOM 2100 N N . ARG A 1 259 ? -17.336 -16.985 24.103 1.00 83.44 259 ARG A N 1
ATOM 2101 C CA . ARG A 1 259 ? -18.501 -17.153 24.982 1.00 83.44 259 ARG A CA 1
ATOM 2102 C C . ARG A 1 259 ? -18.933 -15.809 25.559 1.00 83.44 259 ARG A C 1
ATOM 2104 O O . ARG A 1 259 ? -18.694 -15.515 26.726 1.00 83.44 259 ARG A O 1
ATOM 2111 N N . ILE A 1 260 ? -19.569 -14.986 24.729 1.00 86.00 260 ILE A N 1
ATOM 2112 C CA . ILE A 1 260 ? -20.130 -13.690 25.137 1.00 86.00 260 ILE A CA 1
ATOM 2113 C C . ILE A 1 260 ? -21.653 -13.723 25.141 1.00 86.00 260 ILE A C 1
ATOM 2115 O O . ILE A 1 260 ? -22.288 -14.369 24.309 1.00 86.00 260 ILE A O 1
ATOM 2119 N N . SER A 1 261 ? -22.268 -12.985 26.066 1.00 88.94 261 SER A N 1
ATOM 2120 C CA . SER A 1 261 ? -23.723 -12.848 26.059 1.00 88.94 261 SER A CA 1
ATOM 2121 C C . SER A 1 261 ? -24.182 -12.047 24.834 1.00 88.94 261 SER A C 1
ATOM 2123 O O . SER A 1 261 ? -23.572 -11.039 24.461 1.00 88.94 261 SER A O 1
ATOM 2125 N N . LYS A 1 262 ? -25.325 -12.433 24.254 1.00 89.88 262 LYS A N 1
ATOM 2126 C CA . LYS A 1 262 ? -25.964 -11.686 23.156 1.00 89.88 262 LYS A CA 1
ATOM 2127 C C . LYS A 1 262 ? -26.229 -10.223 23.533 1.00 89.88 262 LYS A C 1
ATOM 2129 O O . LYS A 1 262 ? -26.135 -9.340 22.688 1.00 89.88 262 LYS A O 1
ATOM 2134 N N . SER A 1 263 ? -26.528 -9.961 24.808 1.00 92.12 263 SER A N 1
ATOM 2135 C CA . SER A 1 263 ? -26.728 -8.608 25.340 1.00 92.12 263 SER A CA 1
ATOM 2136 C C . SER A 1 263 ? -25.443 -7.773 25.294 1.00 92.12 263 SER A C 1
ATOM 2138 O O . SER A 1 263 ? -25.480 -6.630 24.844 1.00 92.12 263 SER A O 1
ATOM 2140 N N . THR A 1 264 ? -24.296 -8.346 25.676 1.00 89.88 264 THR A N 1
ATOM 2141 C CA . THR A 1 264 ? -22.990 -7.671 25.593 1.00 89.88 264 THR A CA 1
ATOM 2142 C C . THR A 1 264 ? -22.611 -7.369 24.149 1.00 89.88 264 THR A C 1
ATOM 2144 O O . THR A 1 264 ? -22.273 -6.227 23.848 1.00 89.88 264 THR A O 1
ATOM 2147 N N . LEU A 1 265 ? -22.743 -8.346 23.246 1.00 93.31 265 LEU A N 1
ATOM 2148 C CA . LEU A 1 265 ? -22.465 -8.132 21.825 1.00 93.31 265 LEU A CA 1
ATOM 2149 C C . LEU A 1 265 ? -23.366 -7.038 21.230 1.00 93.31 265 LEU A C 1
ATOM 2151 O O . LEU A 1 265 ? -22.899 -6.184 20.482 1.00 93.31 265 LEU A O 1
ATOM 2155 N N . ARG A 1 266 ? -24.653 -7.019 21.606 1.00 94.38 266 ARG A N 1
ATOM 2156 C CA . ARG A 1 266 ? -25.602 -5.989 21.164 1.00 94.38 266 ARG A CA 1
ATOM 2157 C C . ARG A 1 266 ? -25.222 -4.602 21.668 1.00 94.38 266 ARG A C 1
ATOM 2159 O O . ARG A 1 266 ? -25.271 -3.654 20.893 1.00 94.38 266 ARG A O 1
ATOM 2166 N N . ARG A 1 267 ? -24.834 -4.474 22.942 1.00 91.25 267 ARG A N 1
ATOM 2167 C CA . ARG A 1 267 ? -24.349 -3.201 23.500 1.00 91.25 267 ARG A CA 1
ATOM 2168 C C . ARG A 1 267 ? -23.110 -2.708 22.762 1.00 91.25 267 ARG A C 1
ATOM 2170 O O . ARG A 1 267 ? -23.066 -1.541 22.400 1.00 91.25 267 ARG A O 1
ATOM 2177 N N . TYR A 1 268 ? -22.152 -3.597 22.503 1.00 92.44 268 TYR A N 1
ATOM 2178 C CA . TYR A 1 268 ? -20.939 -3.258 21.762 1.00 92.44 268 TYR A CA 1
ATOM 2179 C C . TYR A 1 268 ? -21.258 -2.770 20.339 1.00 92.44 268 TYR A C 1
ATOM 2181 O O . TYR A 1 268 ? -20.830 -1.685 19.954 1.00 92.44 268 TYR A O 1
ATOM 2189 N N . HIS A 1 269 ? -22.106 -3.503 19.608 1.00 93.31 269 HIS A N 1
ATOM 2190 C CA . HIS A 1 269 ? -22.586 -3.113 18.277 1.00 93.31 269 HIS A CA 1
ATOM 2191 C C . HIS A 1 269 ? -23.252 -1.725 18.280 1.00 93.31 269 HIS A C 1
ATOM 2193 O O . HIS A 1 269 ? -22.892 -0.860 17.486 1.00 93.31 269 HIS A O 1
ATOM 2199 N N . LEU A 1 270 ? -24.192 -1.479 19.199 1.00 91.12 270 LEU A N 1
ATOM 2200 C CA . LEU A 1 270 ? -24.900 -0.195 19.287 1.00 91.12 270 LEU A CA 1
ATOM 2201 C C . LEU A 1 270 ? -23.980 0.970 19.686 1.00 91.12 270 LEU A C 1
ATOM 2203 O O . LEU A 1 270 ? -24.153 2.089 19.200 1.00 91.12 270 LEU A O 1
ATOM 2207 N N . ALA A 1 271 ? -22.995 0.725 20.551 1.00 88.06 271 ALA A N 1
ATOM 2208 C CA . ALA A 1 271 ? -22.022 1.739 20.946 1.00 88.06 271 ALA A CA 1
ATOM 2209 C C . ALA A 1 271 ? -21.147 2.172 19.754 1.00 88.06 271 ALA A C 1
ATOM 2211 O O . ALA A 1 271 ? -20.978 3.368 19.513 1.00 88.06 271 ALA A O 1
ATOM 2212 N N . LEU A 1 272 ? -20.685 1.210 18.945 1.00 89.00 272 LEU A N 1
ATOM 2213 C CA . LEU A 1 272 ? -19.961 1.494 17.703 1.00 89.00 272 LEU A CA 1
ATOM 2214 C C . LEU A 1 272 ? -20.818 2.275 16.698 1.00 89.00 272 LEU A C 1
ATOM 2216 O O . LEU A 1 272 ? -20.325 3.219 16.085 1.00 89.00 272 LEU A O 1
ATOM 2220 N N . LYS A 1 273 ? -22.106 1.935 16.558 1.00 84.75 273 LYS A N 1
ATOM 2221 C CA . LYS A 1 273 ? -23.010 2.620 15.617 1.00 84.75 273 LYS A CA 1
ATOM 2222 C C . LYS A 1 273 ? -23.354 4.050 16.011 1.00 84.75 273 LYS A C 1
ATOM 2224 O O . LYS A 1 273 ? -23.559 4.876 15.131 1.00 84.75 273 LYS A O 1
ATOM 2229 N N . SER A 1 274 ? -23.419 4.337 17.307 1.00 76.31 274 SER A N 1
ATOM 2230 C CA . SER A 1 274 ? -23.852 5.644 17.809 1.00 76.31 274 SER A CA 1
ATOM 2231 C C . SER A 1 274 ? -22.721 6.662 17.915 1.00 76.31 274 SER A C 1
ATOM 2233 O O . SER A 1 274 ? -22.882 7.789 17.459 1.00 76.31 274 SER A O 1
ATOM 2235 N N . ARG A 1 275 ? -21.585 6.301 18.526 1.00 70.50 275 ARG A N 1
ATOM 2236 C CA . ARG A 1 275 ? -20.503 7.263 18.819 1.00 70.50 275 ARG A CA 1
ATOM 2237 C C . ARG A 1 275 ? -19.149 6.898 18.220 1.00 70.50 275 ARG A C 1
ATOM 2239 O O . ARG A 1 275 ? -18.227 7.694 18.350 1.00 70.50 275 ARG A O 1
ATOM 2246 N N . LYS A 1 276 ? -19.016 5.724 17.582 1.00 80.00 276 LYS A N 1
ATOM 2247 C CA . LYS A 1 276 ? -17.772 5.228 16.948 1.00 80.00 276 LYS A CA 1
ATOM 2248 C C . LYS A 1 276 ? -16.531 5.227 17.869 1.00 80.00 276 LYS A C 1
ATOM 2250 O O . LYS A 1 276 ? -15.421 5.010 17.403 1.00 80.00 276 LYS A O 1
ATOM 2255 N N . PHE A 1 277 ? -16.726 5.415 19.175 1.00 84.75 277 PHE A N 1
ATOM 2256 C CA . PHE A 1 277 ? -15.715 5.392 20.226 1.00 84.75 277 PHE A CA 1
ATOM 2257 C C . PHE A 1 277 ? -16.270 4.607 21.412 1.00 84.75 277 PHE A C 1
ATOM 2259 O O . PHE A 1 277 ? -17.345 4.926 21.925 1.00 84.75 277 PHE A O 1
ATOM 2266 N N . VAL A 1 278 ? -15.567 3.550 21.817 1.00 89.44 278 VAL A N 1
ATOM 2267 C CA . VAL A 1 278 ? -16.031 2.617 22.849 1.00 89.44 278 VAL A CA 1
ATOM 2268 C C . VAL A 1 278 ? -14.881 2.288 23.785 1.00 89.44 278 VAL A C 1
ATOM 2270 O O . VAL A 1 278 ? -13.848 1.792 23.348 1.00 89.44 278 VAL A O 1
ATOM 2273 N N . ILE A 1 279 ? -15.095 2.504 25.083 1.00 88.94 279 ILE A N 1
ATOM 2274 C CA . ILE A 1 279 ? -14.167 2.076 26.130 1.00 88.94 279 ILE A CA 1
ATOM 2275 C C . ILE A 1 279 ? -14.659 0.739 26.684 1.00 88.94 279 ILE A C 1
ATOM 2277 O O . ILE A 1 279 ? -15.761 0.645 27.228 1.00 88.94 279 ILE A O 1
ATOM 2281 N N . LEU A 1 280 ? -13.838 -0.302 26.549 1.00 87.81 280 LEU A N 1
ATOM 2282 C CA . LEU A 1 280 ? -14.085 -1.604 27.163 1.00 87.81 280 LEU A CA 1
ATOM 2283 C C . LEU A 1 280 ? -13.368 -1.667 28.514 1.00 87.81 280 LEU A C 1
ATOM 2285 O O . LEU A 1 280 ? -12.162 -1.889 28.577 1.00 87.81 280 LEU A O 1
ATOM 2289 N N . SER A 1 281 ? -14.115 -1.493 29.602 1.00 84.56 281 SER A N 1
ATOM 2290 C CA . SER A 1 281 ? -13.597 -1.650 30.962 1.00 84.56 281 SER A CA 1
ATOM 2291 C C . SER A 1 281 ? -13.853 -3.059 31.499 1.00 84.56 281 SER A C 1
ATOM 2293 O O . SER A 1 281 ? -14.810 -3.737 31.121 1.00 84.56 281 SER A O 1
ATOM 2295 N N . GLY A 1 282 ? -12.970 -3.528 32.379 1.00 82.88 282 GLY A N 1
ATOM 2296 C CA . GLY A 1 282 ? -13.105 -4.825 33.036 1.00 82.88 282 GLY A CA 1
ATOM 2297 C C . GLY A 1 282 ? -11.761 -5.464 33.358 1.00 82.88 282 GLY A C 1
ATOM 2298 O O . GLY A 1 282 ? -10.721 -5.049 32.844 1.00 82.88 282 GLY A O 1
ATOM 2299 N N . ILE A 1 283 ? -11.802 -6.509 34.181 1.00 79.62 283 ILE A N 1
ATOM 2300 C CA . ILE A 1 283 ? -10.622 -7.249 34.649 1.00 79.62 283 ILE A CA 1
ATOM 2301 C C . ILE A 1 283 ? -9.819 -7.779 33.446 1.00 79.62 283 ILE A C 1
ATOM 2303 O O . ILE A 1 283 ? -10.386 -8.086 32.387 1.00 79.62 283 ILE A O 1
ATOM 2307 N N . SER A 1 284 ? -8.492 -7.848 33.570 1.00 77.44 284 SER A N 1
ATOM 2308 C CA . SER A 1 284 ? -7.639 -8.471 32.550 1.00 77.44 284 SER A CA 1
ATOM 2309 C C . SER A 1 284 ? -8.029 -9.943 32.324 1.00 77.44 284 SER A C 1
ATOM 2311 O O . SER A 1 284 ? -8.583 -10.594 33.207 1.00 77.44 284 SER A O 1
ATOM 2313 N N . GLY A 1 285 ? -7.831 -10.453 31.107 1.00 77.19 285 GLY A N 1
ATOM 2314 C CA . GLY A 1 285 ? -8.198 -11.831 30.744 1.00 77.19 285 GLY A CA 1
ATOM 2315 C C . GLY A 1 285 ? -9.691 -12.084 30.477 1.00 77.19 285 GLY A C 1
ATOM 2316 O O . GLY A 1 285 ? -10.067 -13.199 30.136 1.00 77.19 285 GLY A O 1
ATOM 2317 N N . THR A 1 286 ? -10.557 -11.067 30.544 1.00 79.62 286 THR A N 1
ATOM 2318 C CA . THR A 1 286 ? -12.002 -11.191 30.233 1.00 79.62 286 THR A CA 1
ATOM 2319 C C . THR A 1 286 ? -12.330 -11.215 28.732 1.00 79.62 286 THR A C 1
ATOM 2321 O O . THR A 1 286 ? -13.498 -11.214 28.350 1.00 79.62 286 THR A O 1
ATOM 2324 N N . GLY A 1 287 ? -11.312 -11.236 27.864 1.00 83.38 287 GLY A N 1
ATOM 2325 C CA . GLY A 1 287 ? -11.487 -11.337 26.412 1.00 83.38 287 GLY A CA 1
ATOM 2326 C C . GLY A 1 287 ? -11.867 -10.031 25.705 1.00 83.38 287 GLY A C 1
ATOM 2327 O O . GLY A 1 287 ? -12.394 -10.090 24.600 1.00 83.38 287 GLY A O 1
ATOM 2328 N N . LYS A 1 288 ? -11.597 -8.859 26.301 1.00 89.69 288 LYS A N 1
ATOM 2329 C CA . LYS A 1 288 ? -11.895 -7.536 25.707 1.00 89.69 288 LYS A CA 1
ATOM 2330 C C . LYS A 1 288 ? -11.270 -7.369 24.316 1.00 89.69 288 LYS A C 1
ATOM 2332 O O . LYS A 1 288 ? -11.989 -7.140 23.351 1.00 89.69 288 LYS A O 1
ATOM 2337 N N . THR A 1 289 ? -9.963 -7.588 24.207 1.00 85.88 289 THR A N 1
ATOM 2338 C CA . THR A 1 289 ? -9.211 -7.531 22.942 1.00 85.88 289 THR A CA 1
ATOM 2339 C C . THR A 1 289 ? -9.654 -8.607 21.950 1.00 85.88 289 THR A C 1
ATOM 2341 O O . THR A 1 289 ? -9.637 -8.415 20.736 1.00 85.88 289 THR A O 1
ATOM 2344 N N . TRP A 1 290 ? -10.094 -9.765 22.449 1.00 87.44 290 TRP A N 1
ATOM 2345 C CA . TRP A 1 290 ? -10.588 -10.828 21.578 1.00 87.44 290 TRP A CA 1
ATOM 2346 C C . TRP A 1 290 ? -11.961 -10.485 20.990 1.00 87.44 290 TRP A C 1
ATOM 2348 O O . TRP A 1 290 ? -12.196 -10.735 19.812 1.00 87.44 290 TRP A O 1
ATOM 2358 N N . LEU A 1 291 ? -12.833 -9.829 21.766 1.00 90.81 291 LEU A N 1
ATOM 2359 C CA . LEU A 1 291 ? -14.115 -9.307 21.289 1.00 90.81 291 LEU A CA 1
ATOM 2360 C C . LEU A 1 291 ? -13.932 -8.280 20.170 1.00 90.81 291 LEU A C 1
ATOM 2362 O O . LEU A 1 291 ? -14.638 -8.366 19.168 1.00 90.81 291 LEU A O 1
ATOM 2366 N N . THR A 1 292 ? -13.007 -7.328 20.322 1.00 92.56 292 THR A N 1
ATOM 2367 C CA . THR A 1 292 ? -12.776 -6.296 19.299 1.00 92.56 292 THR A CA 1
ATOM 2368 C C . THR A 1 292 ? -12.305 -6.909 17.985 1.00 92.56 292 THR A C 1
ATOM 2370 O O . THR A 1 292 ? -12.837 -6.562 16.931 1.00 92.56 292 THR A O 1
ATOM 2373 N N . LYS A 1 293 ? -11.367 -7.864 18.051 1.00 87.75 293 LYS A N 1
ATOM 2374 C CA . LYS A 1 293 ? -10.846 -8.580 16.882 1.00 87.75 293 LYS A CA 1
ATOM 2375 C C . LYS A 1 293 ? -11.918 -9.444 16.213 1.00 87.75 293 LYS A C 1
ATOM 2377 O O . LYS A 1 293 ? -12.160 -9.295 15.021 1.00 87.75 293 LYS A O 1
ATOM 2382 N N . ALA A 1 294 ? -12.607 -10.282 16.987 1.00 87.50 294 ALA A N 1
ATOM 2383 C CA . ALA A 1 294 ? -13.647 -11.168 16.467 1.00 87.50 294 ALA A CA 1
ATOM 2384 C C . ALA A 1 294 ? -14.791 -10.393 15.809 1.00 87.50 294 ALA A C 1
ATOM 2386 O O . ALA A 1 294 ? -15.330 -10.793 14.778 1.00 87.50 294 ALA A O 1
ATOM 2387 N N . TYR A 1 295 ? -15.164 -9.258 16.402 1.00 93.88 295 TYR A N 1
ATOM 2388 C CA . TYR A 1 295 ? -16.170 -8.384 15.828 1.00 93.88 295 TYR A CA 1
ATOM 2389 C C . TYR A 1 295 ? -15.681 -7.737 14.527 1.00 93.88 295 TYR A C 1
ATOM 2391 O O . TYR A 1 295 ? -16.434 -7.729 13.559 1.00 93.88 295 TYR A O 1
ATOM 2399 N N . ALA A 1 296 ? -14.449 -7.210 14.495 1.00 91.38 296 ALA A N 1
ATOM 2400 C CA . ALA A 1 296 ? -13.863 -6.599 13.300 1.00 91.38 296 ALA A CA 1
ATOM 2401 C C . ALA A 1 296 ? -13.841 -7.582 12.120 1.00 91.38 296 ALA A C 1
ATOM 2403 O O . ALA A 1 296 ? -14.345 -7.263 11.051 1.00 91.38 296 ALA A O 1
ATOM 2404 N N . GLU A 1 297 ? -13.383 -8.814 12.347 1.00 86.62 297 GLU A N 1
ATOM 2405 C CA . GLU A 1 297 ? -13.404 -9.882 11.339 1.00 86.62 297 GLU A CA 1
ATOM 2406 C C . GLU A 1 297 ? -14.834 -10.240 10.901 1.00 86.62 297 GLU A C 1
ATOM 2408 O O . GLU A 1 297 ? -15.096 -10.501 9.727 1.00 86.62 297 GLU A O 1
ATOM 2413 N N . ALA A 1 298 ? -15.801 -10.229 11.826 1.00 89.56 298 ALA A N 1
ATOM 2414 C CA . ALA A 1 298 ? -17.190 -10.530 11.497 1.00 89.56 298 ALA A CA 1
ATOM 2415 C C . ALA A 1 298 ? -17.815 -9.504 10.536 1.00 89.56 298 ALA A C 1
ATOM 2417 O O . ALA A 1 298 ? -18.641 -9.891 9.697 1.00 89.56 298 ALA A O 1
ATOM 2418 N N . VAL A 1 299 ? -17.411 -8.235 10.649 1.00 91.06 299 VAL A N 1
ATOM 2419 C CA . VAL A 1 299 ? -17.848 -7.126 9.785 1.00 91.06 299 VAL A CA 1
ATOM 2420 C C . VAL A 1 299 ? -16.872 -6.816 8.651 1.00 91.06 299 VAL A C 1
ATOM 2422 O O . VAL A 1 299 ? -17.081 -5.833 7.958 1.00 91.06 299 VAL A O 1
ATOM 2425 N N . ASP A 1 300 ? -15.829 -7.626 8.456 1.00 87.19 300 ASP A N 1
ATOM 2426 C CA . ASP A 1 300 ? -14.787 -7.390 7.444 1.00 87.19 300 ASP A CA 1
ATOM 2427 C C . ASP A 1 300 ? -14.138 -5.991 7.550 1.00 87.19 300 ASP A C 1
ATOM 2429 O O . ASP A 1 300 ? -13.858 -5.313 6.561 1.00 87.19 300 ASP A O 1
ATOM 2433 N N . ALA A 1 301 ? -13.940 -5.530 8.789 1.00 88.56 301 ALA A N 1
ATOM 2434 C CA . ALA A 1 301 ? -13.208 -4.306 9.070 1.00 88.56 301 ALA A CA 1
ATOM 2435 C C . ALA A 1 301 ? -11.706 -4.546 8.964 1.00 88.56 301 ALA A C 1
ATOM 2437 O O . ALA A 1 301 ? -11.206 -5.565 9.450 1.00 88.56 301 ALA A O 1
ATOM 2438 N N . GLU A 1 302 ? -10.969 -3.545 8.479 1.00 86.56 302 GLU A N 1
ATOM 2439 C CA . GLU A 1 302 ? -9.538 -3.538 8.756 1.00 86.56 302 GLU A CA 1
ATOM 2440 C C . GLU A 1 302 ? -9.279 -3.306 10.232 1.00 86.56 302 GLU A C 1
ATOM 2442 O O . GLU A 1 302 ? -9.942 -2.491 10.874 1.00 86.56 302 GLU A O 1
ATOM 2447 N N . TYR A 1 303 ? -8.309 -4.035 10.775 1.00 87.62 303 TYR A N 1
ATOM 2448 C CA . TYR A 1 303 ? -8.088 -4.100 12.212 1.00 87.62 303 TYR A CA 1
ATOM 2449 C C . TYR A 1 303 ? -6.652 -3.748 12.578 1.00 87.62 303 TYR A C 1
ATOM 2451 O O . TYR A 1 303 ? -5.705 -4.377 12.104 1.00 87.62 303 TYR A O 1
ATOM 2459 N N . LEU A 1 304 ? -6.497 -2.795 13.496 1.00 87.81 304 LEU A N 1
ATOM 2460 C CA . LEU A 1 304 ? -5.220 -2.485 14.126 1.00 87.81 304 LEU A CA 1
ATOM 2461 C C . LEU A 1 304 ? -5.355 -2.541 15.646 1.00 87.81 304 LEU A C 1
ATOM 2463 O O . LEU A 1 304 ? -6.197 -1.866 16.234 1.00 87.81 304 LEU A O 1
ATOM 2467 N N . LEU A 1 305 ? -4.470 -3.311 16.279 1.00 84.75 305 LEU A N 1
ATOM 2468 C CA . LEU A 1 305 ? -4.284 -3.334 17.726 1.00 84.75 305 LEU A CA 1
ATOM 2469 C C . LEU A 1 305 ? -2.973 -2.627 18.070 1.00 84.75 305 LEU A C 1
ATOM 2471 O O . LEU A 1 305 ? -1.912 -3.075 17.644 1.00 84.75 305 LEU A O 1
ATOM 2475 N N . VAL A 1 306 ? -3.050 -1.559 18.858 1.00 85.12 306 VAL A N 1
ATOM 2476 C CA . VAL A 1 306 ? -1.896 -0.789 19.328 1.00 85.12 306 VAL A CA 1
ATOM 2477 C C . VAL A 1 306 ? -1.806 -0.927 20.849 1.00 85.12 306 VAL A C 1
ATOM 2479 O O . VAL A 1 306 ? -2.644 -0.364 21.556 1.00 85.12 306 VAL A O 1
ATOM 2482 N N . PRO A 1 307 ? -0.832 -1.680 21.384 1.00 85.19 307 PRO A N 1
ATOM 2483 C CA . PRO A 1 307 ? -0.618 -1.747 22.823 1.00 85.19 307 PRO A CA 1
ATOM 2484 C C . PRO A 1 307 ? -0.020 -0.428 23.324 1.00 85.19 307 PRO A C 1
ATOM 2486 O O . PRO A 1 307 ? 1.014 0.019 22.826 1.00 85.19 307 PRO A O 1
ATOM 2489 N N . VAL A 1 308 ? -0.658 0.194 24.315 1.00 88.62 308 VAL A N 1
ATOM 2490 C CA . VAL A 1 308 ? -0.156 1.427 24.930 1.00 88.62 308 VAL A CA 1
ATOM 2491 C C . VAL A 1 308 ? 1.061 1.107 25.790 1.00 88.62 308 VAL A C 1
ATOM 2493 O O . VAL A 1 308 ? 1.011 0.247 26.670 1.00 88.62 308 VAL A O 1
ATOM 2496 N N . ALA A 1 309 ? 2.170 1.805 25.542 1.00 84.88 309 ALA A N 1
ATOM 2497 C CA . ALA A 1 309 ? 3.383 1.624 26.324 1.00 84.88 309 ALA A CA 1
ATOM 2498 C C . ALA A 1 309 ? 3.373 2.532 27.570 1.00 84.88 309 ALA A C 1
ATOM 2500 O O . ALA A 1 309 ? 2.921 3.676 27.501 1.00 84.88 309 ALA A O 1
ATOM 2501 N N . PRO A 1 310 ? 3.908 2.070 28.716 1.00 86.94 310 PRO A N 1
ATOM 2502 C CA . PRO A 1 310 ? 3.871 2.827 29.972 1.00 86.94 310 PRO A CA 1
ATOM 2503 C C . PRO A 1 310 ? 4.698 4.121 29.938 1.00 86.94 310 PRO A C 1
ATOM 2505 O O . PRO A 1 310 ? 4.511 4.999 30.775 1.00 86.94 310 PRO A O 1
ATOM 2508 N N . ASN A 1 311 ? 5.624 4.247 28.984 1.00 89.44 311 ASN A N 1
ATOM 2509 C CA . ASN A 1 311 ? 6.458 5.431 28.787 1.00 89.44 311 ASN A CA 1
ATOM 2510 C C . ASN A 1 311 ? 5.828 6.483 27.857 1.00 89.44 311 ASN A C 1
ATOM 2512 O O . ASN A 1 311 ? 6.484 7.482 27.571 1.00 89.44 311 ASN A O 1
ATOM 2516 N N . TRP A 1 312 ? 4.593 6.285 27.383 1.00 92.31 312 TRP A N 1
ATOM 2517 C CA . TRP A 1 312 ? 3.891 7.296 26.593 1.00 92.31 312 TRP A CA 1
ATOM 2518 C C . TRP A 1 312 ? 3.559 8.512 27.455 1.00 92.31 312 TRP A C 1
ATOM 2520 O O . TRP A 1 312 ? 2.872 8.418 28.475 1.00 92.31 312 TRP A O 1
ATOM 2530 N N . THR A 1 313 ? 4.058 9.671 27.041 1.00 89.56 313 THR A N 1
ATOM 2531 C CA . THR A 1 313 ? 3.969 10.927 27.802 1.00 89.56 313 THR A CA 1
ATOM 2532 C C . THR A 1 313 ? 3.550 12.114 26.946 1.00 89.56 313 THR A C 1
ATOM 2534 O O . THR A 1 313 ? 3.320 13.199 27.478 1.00 89.56 313 THR A O 1
ATOM 2537 N N . THR A 1 314 ? 3.415 11.930 25.634 1.00 89.94 314 THR A N 1
ATOM 2538 C CA . THR A 1 314 ? 3.070 12.997 24.696 1.00 89.94 314 THR A CA 1
ATOM 2539 C C . THR A 1 314 ? 2.147 12.494 23.591 1.00 89.94 314 THR A C 1
ATOM 2541 O O . THR A 1 314 ? 2.031 11.298 23.336 1.00 89.94 314 THR A O 1
ATOM 2544 N N . ASN A 1 315 ? 1.507 13.422 22.873 1.00 88.31 315 ASN A N 1
ATOM 2545 C CA . ASN A 1 315 ? 0.719 13.073 21.686 1.00 88.31 315 ASN A CA 1
ATOM 2546 C C . ASN A 1 315 ? 1.591 12.515 20.545 1.00 88.31 315 ASN A C 1
ATOM 2548 O O . ASN A 1 315 ? 1.054 11.892 19.637 1.00 88.31 315 ASN A O 1
ATOM 2552 N N . GLU A 1 316 ? 2.906 12.752 20.564 1.00 90.94 316 GLU A N 1
ATOM 2553 C CA . GLU A 1 316 ? 3.847 12.268 19.545 1.00 90.94 316 GLU A CA 1
ATOM 2554 C C . GLU A 1 316 ? 4.033 10.751 19.634 1.00 90.94 316 GLU A C 1
ATOM 2556 O O . GLU A 1 316 ? 4.181 10.103 18.603 1.00 90.94 316 GLU A O 1
ATOM 2561 N N . ASP A 1 317 ? 3.915 10.178 20.835 1.00 89.19 317 ASP A N 1
ATOM 2562 C CA . ASP A 1 317 ? 3.964 8.727 21.052 1.00 89.19 317 ASP A CA 1
ATOM 2563 C C . ASP A 1 317 ? 2.815 7.995 20.338 1.00 89.19 317 ASP A C 1
ATOM 2565 O O . ASP A 1 317 ? 2.968 6.857 19.894 1.00 89.19 317 ASP A O 1
ATOM 2569 N N . LEU A 1 318 ? 1.664 8.664 20.199 1.00 90.06 318 LEU A N 1
ATOM 2570 C CA . LEU A 1 318 ? 0.489 8.132 19.516 1.00 90.06 318 LEU A CA 1
ATOM 2571 C C . LEU A 1 318 ? 0.419 8.562 18.052 1.00 90.06 318 LEU A C 1
ATOM 2573 O O . LEU A 1 318 ? 0.135 7.740 17.192 1.00 90.06 318 LEU A O 1
ATOM 2577 N N . LEU A 1 319 ? 0.605 9.846 17.754 1.00 89.62 319 LEU A N 1
ATOM 2578 C CA . LEU A 1 319 ? 0.365 10.406 16.421 1.00 89.62 319 LEU A CA 1
ATOM 2579 C C . LEU A 1 319 ? 1.619 10.387 15.543 1.00 89.62 319 LEU A C 1
ATOM 2581 O O . LEU A 1 319 ? 1.498 10.390 14.322 1.00 89.62 319 LEU A O 1
ATOM 2585 N N . GLY A 1 320 ? 2.807 10.341 16.135 1.00 90.31 320 GLY A N 1
ATOM 2586 C CA . GLY A 1 320 ? 4.068 10.559 15.439 1.00 90.31 320 GLY A CA 1
ATOM 2587 C C . GLY A 1 320 ? 4.511 12.018 15.486 1.00 90.31 320 GLY A C 1
ATOM 2588 O O . GLY A 1 320 ? 3.826 12.893 16.030 1.00 90.31 320 GLY A O 1
ATOM 2589 N N . TYR A 1 321 ? 5.673 12.297 14.902 1.00 87.38 321 TYR A N 1
ATOM 2590 C CA . TYR A 1 321 ? 6.342 13.592 15.024 1.00 87.38 321 TYR A CA 1
ATOM 2591 C C . TYR A 1 321 ? 7.016 14.031 13.723 1.00 87.38 321 TYR A C 1
ATOM 2593 O O . TYR A 1 321 ? 7.429 13.218 12.899 1.00 87.38 321 TYR A O 1
ATOM 2601 N N . LEU A 1 322 ? 7.156 15.345 13.536 1.00 87.69 322 LEU A N 1
ATOM 2602 C CA . LEU A 1 322 ? 7.970 15.911 12.462 1.00 87.69 322 LEU A CA 1
ATOM 2603 C C . LEU A 1 322 ? 9.419 15.991 12.942 1.00 87.69 322 LEU A C 1
ATOM 2605 O O . LEU A 1 322 ? 9.731 16.787 13.824 1.00 87.69 322 LEU A O 1
ATOM 2609 N N . SER A 1 323 ? 10.302 15.181 12.364 1.00 81.44 323 SER A N 1
ATOM 2610 C CA . SER A 1 323 ? 11.725 15.221 12.689 1.00 81.44 323 SER A CA 1
ATOM 2611 C C . SER A 1 323 ? 12.374 16.455 12.047 1.00 81.44 323 SER A C 1
ATOM 2613 O O . SER A 1 323 ? 12.334 16.604 10.822 1.00 81.44 323 SER A O 1
ATOM 2615 N N . PRO A 1 324 ? 13.019 17.340 12.831 1.00 83.19 324 PRO A N 1
ATOM 2616 C CA . PRO A 1 324 ? 13.715 18.504 12.283 1.00 83.19 324 PRO A CA 1
ATOM 2617 C C . PRO A 1 324 ? 14.963 18.140 11.468 1.00 83.19 324 PRO A C 1
ATOM 2619 O O . PRO A 1 324 ? 15.424 18.949 10.669 1.00 83.19 324 PRO A O 1
ATOM 2622 N N . MET A 1 325 ? 15.521 16.942 11.674 1.00 80.56 325 MET A N 1
ATOM 2623 C CA . MET A 1 325 ? 16.793 16.523 11.071 1.00 80.56 325 MET A CA 1
ATOM 2624 C C . MET A 1 325 ? 16.650 16.179 9.588 1.00 80.56 325 MET A C 1
ATOM 2626 O O . MET A 1 325 ? 17.525 16.489 8.785 1.00 80.56 325 MET A O 1
ATOM 2630 N N . ASP A 1 326 ? 15.545 15.535 9.224 1.00 84.50 326 ASP A N 1
ATOM 2631 C CA . ASP A 1 326 ? 15.235 15.116 7.856 1.00 84.50 326 ASP A CA 1
ATOM 2632 C C . ASP A 1 326 ? 14.000 15.827 7.281 1.00 84.50 326 ASP A C 1
ATOM 2634 O O . ASP A 1 326 ? 13.664 15.614 6.116 1.00 84.50 326 ASP A O 1
ATOM 2638 N N . ASN A 1 327 ? 13.354 16.694 8.072 1.00 79.06 327 ASN A N 1
ATOM 2639 C CA . ASN A 1 327 ? 12.126 17.412 7.735 1.00 79.06 327 ASN A CA 1
ATOM 2640 C C . ASN A 1 327 ? 11.004 16.469 7.260 1.00 79.06 327 ASN A C 1
ATOM 2642 O O . ASN A 1 327 ? 10.223 16.805 6.366 1.00 79.06 327 ASN A O 1
ATOM 2646 N N . LYS A 1 328 ? 10.951 15.262 7.840 1.00 76.81 328 LYS A N 1
ATOM 2647 C CA . LYS A 1 328 ? 9.951 14.234 7.533 1.00 76.81 328 LYS A CA 1
ATOM 2648 C C . LYS A 1 328 ? 9.090 13.936 8.746 1.00 76.81 328 LYS A C 1
ATOM 2650 O O . LYS A 1 328 ? 9.561 13.914 9.882 1.00 76.81 328 LYS A O 1
ATOM 2655 N N . TYR A 1 329 ? 7.805 13.727 8.485 1.00 80.00 329 TYR A N 1
ATOM 2656 C CA . TYR A 1 329 ? 6.885 13.238 9.497 1.00 80.00 329 TYR A CA 1
ATOM 2657 C C . TYR A 1 329 ? 7.076 11.731 9.651 1.00 80.00 329 TYR A C 1
ATOM 2659 O O . TYR A 1 329 ? 6.976 10.998 8.668 1.00 80.00 329 TYR A O 1
ATOM 2667 N N . HIS A 1 330 ? 7.375 11.295 10.867 1.00 79.44 330 HIS A N 1
ATOM 2668 C CA . HIS A 1 330 ? 7.501 9.893 11.238 1.00 79.44 330 HIS A CA 1
ATOM 2669 C C . HIS A 1 330 ? 6.160 9.441 11.798 1.00 79.44 330 HIS A C 1
ATOM 2671 O O . HIS A 1 330 ? 5.775 9.844 12.894 1.00 79.44 330 HIS A O 1
ATOM 2677 N N . ASP A 1 331 ? 5.434 8.659 11.002 1.00 82.50 331 ASP A N 1
ATOM 2678 C CA . ASP A 1 331 ? 4.156 8.071 11.397 1.00 82.50 331 ASP A CA 1
ATOM 2679 C C . ASP A 1 331 ? 4.355 6.944 12.418 1.00 82.50 331 ASP A C 1
ATOM 2681 O O . ASP A 1 331 ? 5.309 6.170 12.336 1.00 82.50 331 ASP A O 1
ATOM 2685 N N . THR A 1 332 ? 3.406 6.815 13.339 1.00 84.69 332 THR A N 1
ATOM 2686 C CA . THR A 1 332 ? 3.218 5.610 14.154 1.00 84.69 332 THR A CA 1
ATOM 2687 C C . THR A 1 332 ? 2.298 4.642 13.409 1.00 84.69 332 THR A C 1
ATOM 2689 O O . THR A 1 332 ? 1.647 5.012 12.427 1.00 84.69 332 THR A O 1
ATOM 2692 N N . ASP A 1 333 ? 2.161 3.409 13.903 1.00 78.69 333 ASP A N 1
ATOM 2693 C CA . ASP A 1 333 ? 1.148 2.483 13.378 1.00 78.69 333 ASP A CA 1
ATOM 2694 C C . ASP A 1 333 ? -0.265 3.087 13.446 1.00 78.69 333 ASP A C 1
ATOM 2696 O O . ASP A 1 333 ? -1.059 2.925 12.520 1.00 78.69 333 ASP A O 1
ATOM 2700 N N . PHE A 1 334 ? -0.557 3.848 14.506 1.00 89.06 334 PHE A N 1
ATOM 2701 C CA . PHE A 1 334 ? -1.830 4.539 14.691 1.00 89.06 334 PHE A CA 1
ATOM 2702 C C . PHE A 1 334 ? -2.079 5.589 13.600 1.00 89.06 334 PHE A C 1
ATOM 2704 O O . PHE A 1 334 ? -3.117 5.551 12.936 1.00 89.06 334 PHE A O 1
ATOM 2711 N N . SER A 1 335 ? -1.148 6.524 13.379 1.00 86.69 335 SER A N 1
ATOM 2712 C CA . SER A 1 335 ? -1.356 7.595 12.396 1.00 86.69 335 SER A CA 1
ATOM 2713 C C . SER A 1 335 ? -1.272 7.102 10.957 1.00 86.69 335 SER A C 1
ATOM 2715 O O . SER A 1 335 ? -2.044 7.566 10.116 1.00 86.69 335 SER A O 1
ATOM 2717 N N . ALA A 1 336 ? -0.433 6.102 10.675 1.00 82.19 336 ALA A N 1
ATOM 2718 C CA . ALA A 1 336 ? -0.410 5.433 9.379 1.00 82.19 336 ALA A CA 1
ATOM 2719 C C . ALA A 1 336 ? -1.758 4.762 9.061 1.00 82.19 336 ALA A C 1
ATOM 2721 O O . ALA A 1 336 ? -2.257 4.884 7.942 1.00 82.19 336 ALA A O 1
ATOM 2722 N N . PHE A 1 337 ? -2.376 4.099 10.042 1.00 83.75 337 PHE A N 1
ATOM 2723 C CA . PHE A 1 337 ? -3.678 3.453 9.869 1.00 83.75 337 PHE A CA 1
ATOM 2724 C C . PHE A 1 337 ? -4.814 4.458 9.663 1.00 83.75 337 PHE A C 1
ATOM 2726 O O . PHE A 1 337 ? -5.681 4.235 8.821 1.00 83.75 337 PHE A O 1
ATOM 2733 N N . LEU A 1 338 ? -4.787 5.598 10.363 1.00 88.38 338 LEU A N 1
ATOM 2734 C CA . LEU A 1 338 ? -5.745 6.683 10.126 1.00 88.38 338 LEU A CA 1
ATOM 2735 C C . LEU A 1 338 ? -5.610 7.290 8.727 1.00 88.38 338 LEU A C 1
ATOM 2737 O O . LEU A 1 338 ? -6.624 7.511 8.069 1.00 88.38 338 LEU A O 1
ATOM 2741 N N . LYS A 1 339 ? -4.379 7.523 8.253 1.00 83.38 339 LYS A N 1
ATOM 2742 C CA . LYS A 1 339 ? -4.129 7.991 6.879 1.00 83.38 339 LYS A CA 1
ATOM 2743 C C . LYS A 1 339 ? -4.665 6.999 5.852 1.00 83.38 339 LYS A C 1
ATOM 2745 O O . LYS A 1 339 ? -5.326 7.401 4.903 1.00 83.38 339 LYS A O 1
ATOM 2750 N N . GLN A 1 340 ? -4.447 5.703 6.071 1.00 78.62 340 GLN A N 1
ATOM 2751 C CA . GLN A 1 340 ? -4.988 4.668 5.194 1.00 78.62 340 GLN A CA 1
ATOM 2752 C C . GLN A 1 340 ? -6.527 4.694 5.159 1.00 78.62 340 GLN A C 1
ATOM 2754 O O . GLN A 1 340 ? -7.115 4.634 4.080 1.00 78.62 340 GLN A O 1
ATOM 2759 N N . ALA A 1 341 ? -7.173 4.825 6.322 1.00 87.31 341 ALA A N 1
ATOM 2760 C CA . ALA A 1 341 ? -8.627 4.929 6.416 1.00 87.31 341 ALA A CA 1
ATOM 2761 C C . ALA A 1 341 ? -9.166 6.168 5.679 1.00 87.31 341 ALA A C 1
ATOM 2763 O O . ALA A 1 341 ? -10.174 6.081 4.978 1.00 87.31 341 ALA A O 1
ATOM 2764 N N . GLU A 1 342 ? -8.491 7.316 5.811 1.00 84.31 342 GLU A N 1
ATOM 2765 C CA . GLU A 1 342 ? -8.835 8.543 5.087 1.00 84.31 342 GLU A CA 1
ATOM 2766 C C . GLU A 1 342 ? -8.706 8.350 3.571 1.00 84.31 342 GLU A C 1
ATOM 2768 O O . GLU A 1 342 ? -9.636 8.671 2.832 1.00 84.31 342 GLU A O 1
ATOM 2773 N N . GLU A 1 343 ? -7.579 7.815 3.101 1.00 80.31 343 GLU A N 1
ATOM 2774 C CA . GLU A 1 343 ? -7.332 7.593 1.675 1.00 80.31 343 GLU A CA 1
ATOM 2775 C C . GLU A 1 343 ? -8.398 6.683 1.053 1.00 80.31 343 GLU A C 1
ATOM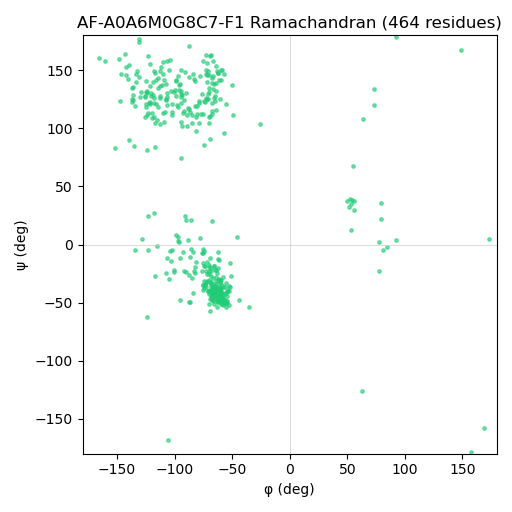 2777 O O . GLU A 1 343 ? -8.941 7.011 -0.004 1.00 80.31 343 GLU A O 1
ATOM 2782 N N . GLU A 1 344 ? -8.737 5.573 1.716 1.00 80.44 344 GLU A N 1
ATOM 2783 C CA . GLU A 1 344 ? -9.783 4.659 1.247 1.00 80.44 344 GLU A CA 1
ATOM 2784 C C . GLU A 1 344 ? -11.161 5.335 1.247 1.00 80.44 344 GLU A C 1
ATOM 2786 O O . GLU A 1 344 ? -11.907 5.226 0.272 1.00 80.44 344 GLU A O 1
ATOM 2791 N N . TYR A 1 345 ? -11.478 6.103 2.293 1.00 83.06 345 TYR A N 1
ATOM 2792 C CA . TYR A 1 345 ? -12.720 6.868 2.368 1.00 83.06 345 TYR A CA 1
ATOM 2793 C C . TYR A 1 345 ? -12.851 7.864 1.208 1.00 83.06 345 TYR A C 1
ATOM 2795 O O . TYR A 1 345 ? -13.885 7.903 0.543 1.00 83.06 345 TYR A O 1
ATOM 2803 N N . GLN A 1 346 ? -11.807 8.648 0.920 1.00 78.44 346 GLN A N 1
ATOM 2804 C CA . GLN A 1 346 ? -11.820 9.623 -0.177 1.00 78.44 346 GLN A CA 1
ATOM 2805 C C . GLN A 1 346 ? -11.997 8.944 -1.541 1.00 78.44 346 GLN A C 1
ATOM 2807 O O . GLN A 1 346 ? -12.749 9.429 -2.389 1.00 78.44 346 GLN A O 1
ATOM 2812 N N . GLN A 1 347 ? -11.337 7.804 -1.755 1.00 75.69 347 GLN A N 1
ATOM 2813 C CA . GLN A 1 347 ? -11.462 7.037 -2.995 1.00 75.69 347 GLN A CA 1
ATOM 2814 C C . GLN A 1 347 ? -12.864 6.446 -3.170 1.00 75.69 347 GLN A C 1
ATOM 2816 O O . GLN A 1 347 ? -13.418 6.513 -4.269 1.00 75.69 347 GLN A O 1
ATOM 2821 N N . ALA A 1 348 ? -13.446 5.898 -2.100 1.00 80.38 348 ALA A N 1
ATOM 2822 C CA . ALA A 1 348 ? -14.806 5.372 -2.113 1.00 80.38 348 ALA A CA 1
ATOM 2823 C C . ALA A 1 348 ? -15.821 6.481 -2.424 1.00 80.38 348 ALA A C 1
ATOM 2825 O O . ALA A 1 348 ? -16.643 6.319 -3.322 1.00 80.38 348 ALA A O 1
ATOM 2826 N N . GLN A 1 349 ? -15.688 7.651 -1.791 1.00 78.19 349 GLN A N 1
ATOM 2827 C CA . GLN A 1 349 ? -16.531 8.820 -2.067 1.00 78.19 349 GLN A CA 1
ATOM 2828 C C . GLN A 1 349 ? -16.437 9.282 -3.526 1.00 78.19 349 GLN A C 1
ATOM 2830 O O . GLN A 1 349 ? -17.460 9.504 -4.173 1.00 78.19 349 GLN A O 1
ATOM 2835 N N . ALA A 1 350 ? -15.224 9.367 -4.083 1.00 76.25 350 ALA A N 1
ATOM 2836 C CA . ALA A 1 350 ? -15.021 9.747 -5.482 1.00 76.25 350 ALA A CA 1
ATOM 2837 C C . ALA A 1 350 ? -15.702 8.779 -6.469 1.00 76.25 350 ALA A C 1
ATOM 2839 O O . ALA A 1 350 ? -16.131 9.194 -7.545 1.00 76.25 350 ALA A O 1
ATOM 2840 N N . LYS A 1 351 ? -15.818 7.500 -6.094 1.00 78.56 351 LYS A N 1
ATOM 2841 C CA . LYS A 1 351 ? -16.464 6.440 -6.880 1.00 78.56 351 LYS A CA 1
ATOM 2842 C C . LYS A 1 351 ? -17.924 6.179 -6.482 1.00 78.56 351 LYS A C 1
ATOM 2844 O O . LYS A 1 351 ? -18.535 5.292 -7.065 1.00 78.56 351 LYS A O 1
ATOM 2849 N N . GLN A 1 352 ? -18.475 6.937 -5.528 1.00 81.38 352 GLN A N 1
ATOM 2850 C CA . GLN A 1 352 ? -19.816 6.734 -4.957 1.00 81.38 352 GLN A CA 1
ATOM 2851 C C . GLN A 1 352 ? -20.033 5.320 -4.383 1.00 81.38 352 GLN A C 1
ATOM 2853 O O . GLN A 1 352 ? -21.111 4.749 -4.512 1.00 81.38 352 GLN A O 1
ATOM 2858 N N . LEU A 1 353 ? -19.001 4.754 -3.755 1.00 82.06 353 LEU A N 1
ATOM 2859 C CA . LEU A 1 353 ? -19.032 3.443 -3.104 1.00 82.06 353 LEU A CA 1
ATOM 2860 C C . LEU A 1 353 ? -19.049 3.588 -1.583 1.00 82.06 353 LEU A C 1
ATOM 2862 O O . LEU A 1 353 ? -18.575 4.588 -1.034 1.00 82.06 353 LEU A O 1
ATOM 2866 N N . THR A 1 354 ? -19.530 2.556 -0.894 1.00 83.75 354 THR A N 1
ATOM 2867 C CA . THR A 1 354 ? -19.454 2.489 0.568 1.00 83.75 354 THR A CA 1
ATOM 2868 C C . THR A 1 354 ? -18.069 1.988 0.998 1.00 83.75 354 THR A C 1
ATOM 2870 O O . THR A 1 354 ? -17.714 0.864 0.651 1.00 83.75 354 THR A O 1
ATOM 2873 N N . PRO A 1 355 ? -17.264 2.762 1.753 1.00 86.12 355 PRO A N 1
ATOM 2874 C CA . PRO A 1 355 ? -15.971 2.291 2.245 1.00 86.12 355 PRO A CA 1
ATOM 2875 C C . PRO A 1 355 ? -16.151 1.241 3.343 1.00 86.12 355 PRO A C 1
ATOM 2877 O O . PRO A 1 355 ? -17.101 1.306 4.133 1.00 86.12 355 PRO A O 1
ATOM 2880 N N . ARG A 1 356 ? -15.208 0.300 3.442 1.00 86.31 356 ARG A N 1
ATOM 2881 C CA . ARG A 1 356 ? -15.221 -0.686 4.528 1.00 86.31 356 ARG A CA 1
ATOM 2882 C C . ARG A 1 356 ? -14.844 -0.038 5.870 1.00 86.31 356 ARG A C 1
ATOM 2884 O O . ARG A 1 356 ? -14.184 1.006 5.900 1.00 86.31 356 ARG A O 1
ATOM 2891 N N . PRO A 1 357 ? -15.252 -0.627 7.004 1.00 90.56 357 PRO A N 1
ATOM 2892 C CA . PRO A 1 357 ? -14.937 -0.087 8.319 1.00 90.56 357 PRO A CA 1
ATOM 2893 C C . PRO A 1 357 ? -13.464 -0.288 8.697 1.00 90.56 357 PRO A C 1
ATOM 2895 O O . PRO A 1 357 ? -12.829 -1.270 8.328 1.00 90.56 357 PRO A O 1
ATOM 2898 N N . TYR A 1 358 ? -12.944 0.636 9.504 1.00 91.88 358 TYR A N 1
ATOM 2899 C CA . TYR A 1 358 ? -11.614 0.567 10.110 1.00 91.88 358 TYR A CA 1
ATOM 2900 C C . TYR A 1 358 ? -11.769 0.535 11.631 1.00 91.88 358 TYR A C 1
ATOM 2902 O O . TYR A 1 358 ? -12.387 1.418 12.226 1.00 91.88 358 TYR A O 1
ATOM 2910 N N . HIS A 1 359 ? -11.246 -0.511 12.261 1.00 93.69 359 HIS A N 1
ATOM 2911 C CA . HIS A 1 359 ? -11.321 -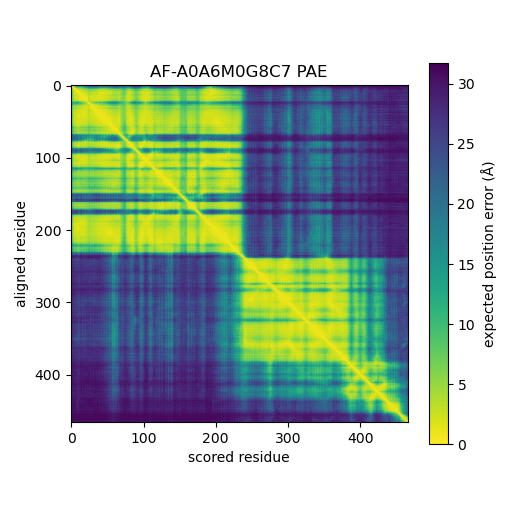0.770 13.691 1.00 93.69 359 HIS A CA 1
ATOM 2912 C C . HIS A 1 359 ? -9.928 -0.648 14.304 1.00 93.69 359 HIS A C 1
ATOM 2914 O O . HIS A 1 359 ? -9.095 -1.547 14.195 1.00 93.69 359 HIS A O 1
ATOM 2920 N N . LEU A 1 360 ? -9.693 0.472 14.981 1.00 93.88 360 LEU A N 1
ATOM 2921 C CA . LEU A 1 360 ? -8.478 0.711 15.743 1.00 93.88 360 LEU A CA 1
ATOM 2922 C C . LEU A 1 360 ? -8.745 0.476 17.230 1.00 93.88 360 LEU A C 1
ATOM 2924 O O . LEU A 1 360 ? -9.700 1.014 17.791 1.00 93.88 360 LEU A O 1
ATOM 2928 N N . VAL A 1 361 ? -7.880 -0.301 17.874 1.00 92.06 361 VAL A N 1
ATOM 2929 C CA . VAL A 1 361 ? -7.954 -0.614 19.301 1.00 92.06 361 VAL A CA 1
ATOM 2930 C C . VAL A 1 361 ? -6.667 -0.177 19.980 1.00 92.06 361 VAL A C 1
ATOM 2932 O O . VAL A 1 361 ? -5.592 -0.656 19.628 1.00 92.06 361 VAL A O 1
ATOM 2935 N N . LEU A 1 362 ? -6.787 0.700 20.975 1.00 92.25 362 LEU A N 1
ATOM 2936 C CA . LEU A 1 362 ? -5.716 0.973 21.928 1.00 92.25 362 LEU A CA 1
ATOM 2937 C C . LEU A 1 362 ? -5.862 -0.009 23.092 1.00 92.25 362 LEU A C 1
ATOM 2939 O O . LEU A 1 362 ? -6.852 0.055 23.822 1.00 92.25 362 LEU A O 1
ATOM 2943 N N . ASP A 1 363 ? -4.924 -0.942 23.231 1.00 89.88 363 ASP A N 1
ATOM 2944 C CA . ASP A 1 363 ? -4.951 -1.922 24.320 1.00 89.88 363 ASP A CA 1
ATOM 2945 C C . ASP A 1 363 ? -4.189 -1.410 25.536 1.00 89.88 363 ASP A C 1
ATOM 2947 O O . ASP A 1 363 ? -3.217 -0.668 25.399 1.00 89.88 363 ASP A O 1
ATOM 2951 N N . GLU A 1 364 ? -4.632 -1.821 26.723 1.00 86.19 364 GLU A N 1
ATOM 2952 C CA . GLU A 1 364 ? -4.013 -1.440 27.998 1.00 86.19 364 GLU A CA 1
ATOM 2953 C C . GLU A 1 364 ? -3.840 0.089 28.153 1.00 86.19 364 GLU A C 1
ATOM 2955 O O . GLU A 1 364 ? -2.845 0.577 28.690 1.00 86.19 364 GLU A O 1
ATOM 2960 N N . MET A 1 365 ? -4.836 0.869 27.698 1.00 86.06 365 MET A N 1
ATOM 2961 C CA . MET A 1 365 ? -4.815 2.346 27.710 1.00 86.06 365 MET A CA 1
ATOM 2962 C C . MET A 1 365 ? -4.453 2.961 29.064 1.00 86.06 365 MET A C 1
ATOM 2964 O O . MET A 1 365 ? -3.936 4.075 29.111 1.00 86.06 365 MET A O 1
ATOM 2968 N N . ASN A 1 366 ? -4.741 2.243 30.148 1.00 83.31 366 ASN A N 1
ATOM 2969 C CA . ASN A 1 366 ? -4.464 2.630 31.525 1.00 83.31 366 ASN A CA 1
ATOM 2970 C C . ASN A 1 366 ? -2.985 2.512 31.936 1.00 83.31 366 ASN A C 1
ATOM 2972 O O . ASN A 1 366 ? -2.659 2.924 33.046 1.00 83.31 366 ASN A O 1
ATOM 2976 N N . LEU A 1 367 ? -2.101 1.940 31.110 1.00 87.00 367 LEU A N 1
ATOM 2977 C CA . LEU A 1 367 ? -0.666 1.850 31.417 1.00 87.00 367 LEU A CA 1
ATOM 2978 C C . LEU A 1 367 ? 0.045 3.204 31.363 1.00 87.00 367 LEU A C 1
ATOM 2980 O O . LEU A 1 367 ? 1.059 3.384 32.033 1.00 87.00 367 LEU A O 1
ATOM 2984 N N . ALA A 1 368 ? -0.494 4.151 30.599 1.00 88.38 368 ALA A N 1
ATOM 2985 C CA . ALA A 1 368 ? -0.020 5.525 30.535 1.00 88.38 368 ALA A CA 1
ATOM 2986 C C . ALA A 1 368 ? -1.152 6.498 30.878 1.00 88.38 368 ALA A C 1
ATOM 2988 O O . ALA A 1 368 ? -2.337 6.161 30.830 1.00 88.38 368 ALA A O 1
ATOM 2989 N N . ARG A 1 369 ? -0.792 7.738 31.218 1.00 85.94 369 ARG A N 1
ATOM 2990 C CA . ARG A 1 369 ? -1.777 8.793 31.478 1.00 85.94 369 ARG A CA 1
ATOM 2991 C C . ARG A 1 369 ? -2.457 9.186 30.169 1.00 85.94 369 ARG A C 1
ATOM 2993 O O . ARG A 1 369 ? -1.855 9.869 29.343 1.00 85.94 369 ARG A O 1
ATOM 3000 N N . VAL A 1 370 ? -3.698 8.734 29.985 1.00 85.75 370 VAL A N 1
ATOM 3001 C CA . VAL A 1 370 ? -4.484 8.909 28.750 1.00 85.75 370 VAL A CA 1
ATOM 3002 C C . VAL A 1 370 ? -4.533 10.373 28.313 1.00 85.75 370 VAL A C 1
ATOM 3004 O O . VAL A 1 370 ? -4.438 10.674 27.126 1.00 85.75 370 VAL A O 1
ATOM 3007 N N . GLU A 1 371 ? -4.594 11.304 29.261 1.00 83.06 371 GLU A N 1
ATOM 3008 C CA . GLU A 1 371 ? -4.668 12.738 28.988 1.00 83.06 371 GLU A CA 1
ATOM 3009 C C . GLU A 1 371 ? -3.407 13.291 28.308 1.00 83.06 371 GLU A C 1
ATOM 3011 O O . GLU A 1 371 ? -3.464 14.332 27.660 1.00 83.06 371 GLU A O 1
ATOM 3016 N N . TYR A 1 372 ? -2.259 12.622 28.428 1.00 83.81 372 TYR A N 1
ATOM 3017 C CA . TYR A 1 372 ? -1.001 13.108 27.862 1.00 83.81 372 TYR A CA 1
ATOM 3018 C C . TYR A 1 372 ? -0.826 12.750 26.388 1.00 83.81 372 TYR A C 1
ATOM 3020 O O . TYR A 1 372 ? -0.393 13.593 25.598 1.00 83.81 372 TYR A O 1
ATOM 3028 N N . TYR A 1 373 ? -1.193 11.526 26.006 1.00 88.94 373 TYR A N 1
ATOM 3029 C CA . TYR A 1 373 ? -0.998 11.042 24.639 1.00 88.94 373 TYR A CA 1
ATOM 3030 C C . TYR A 1 373 ? -2.264 11.096 23.777 1.00 88.94 373 TYR A C 1
ATOM 3032 O O . TYR A 1 373 ? -2.163 11.145 22.554 1.00 88.94 373 TYR A O 1
ATOM 3040 N N . PHE A 1 374 ? -3.455 11.096 24.389 1.00 87.31 374 PHE A N 1
ATOM 3041 C CA . PHE A 1 374 ? -4.728 10.956 23.673 1.00 87.31 374 PHE A CA 1
ATOM 3042 C C . PHE A 1 374 ? -5.541 12.257 23.585 1.00 87.31 374 PHE A C 1
ATOM 3044 O O . PHE A 1 374 ? -6.495 12.334 22.810 1.00 87.31 374 PHE A O 1
ATOM 3051 N N . ALA A 1 375 ? -5.178 13.303 24.336 1.00 81.12 375 ALA A N 1
ATOM 3052 C CA . ALA A 1 375 ? -5.986 14.522 24.441 1.00 81.12 375 ALA A CA 1
ATOM 3053 C C . ALA A 1 375 ? -6.224 15.234 23.101 1.00 81.12 375 ALA A C 1
ATOM 3055 O O . ALA A 1 375 ? -7.349 15.654 22.834 1.00 81.12 375 ALA A O 1
ATOM 3056 N N . LYS A 1 376 ? -5.211 15.348 22.225 1.00 80.94 376 LYS A N 1
ATOM 3057 C CA . LYS A 1 376 ? -5.420 15.977 20.906 1.00 80.94 376 LYS A CA 1
ATOM 3058 C C . LYS A 1 376 ? -6.390 15.180 20.041 1.00 80.94 376 LYS A C 1
ATOM 3060 O O . LYS A 1 376 ? -7.157 15.775 19.289 1.00 80.94 376 LYS A O 1
ATOM 3065 N N . PHE A 1 377 ? -6.356 13.855 20.150 1.00 82.56 377 PHE A N 1
ATOM 3066 C CA . PHE A 1 377 ? -7.253 12.990 19.400 1.00 82.56 377 PHE A CA 1
ATOM 3067 C C . PHE A 1 377 ? -8.697 13.132 19.897 1.00 82.56 377 PHE A C 1
ATOM 3069 O O . PHE A 1 377 ? -9.584 13.382 19.087 1.00 82.56 377 PHE A O 1
ATOM 3076 N N . LEU A 1 378 ? -8.922 13.094 21.217 1.00 78.31 378 LEU A N 1
ATOM 3077 C CA . LEU A 1 378 ? -10.239 13.363 21.815 1.00 78.31 378 LEU A CA 1
ATOM 3078 C C . LEU A 1 378 ? -10.794 14.722 21.384 1.00 78.31 378 LEU A C 1
ATOM 3080 O O . LEU A 1 378 ? -11.914 14.801 20.890 1.00 78.31 378 LEU A O 1
ATOM 3084 N N . SER A 1 379 ? -9.977 15.772 21.481 1.00 77.31 379 SER A N 1
ATOM 3085 C CA . SER A 1 379 ? -10.389 17.122 21.097 1.00 77.31 379 SER A CA 1
ATOM 3086 C C . SER A 1 379 ? -10.787 17.227 19.623 1.00 77.31 379 SER A C 1
ATOM 3088 O O . SER A 1 379 ? -11.666 18.014 19.287 1.00 77.31 379 SER A O 1
ATOM 3090 N N . ALA A 1 380 ? -10.153 16.458 18.733 1.00 77.00 380 ALA A N 1
ATOM 3091 C CA . ALA A 1 380 ? -10.522 16.417 17.321 1.00 77.00 380 ALA A CA 1
ATOM 3092 C C . ALA A 1 380 ? -11.845 15.667 17.082 1.00 77.00 380 ALA A C 1
ATOM 3094 O O . ALA A 1 380 ? -12.592 16.028 16.177 1.00 77.00 380 ALA A O 1
ATOM 3095 N N . MET A 1 381 ? -12.154 14.651 17.895 1.00 76.25 381 MET A N 1
ATOM 3096 C CA . MET A 1 381 ? -13.410 13.894 17.812 1.00 76.25 381 MET A CA 1
ATOM 3097 C C . MET A 1 381 ? -14.633 14.664 18.330 1.00 76.25 381 MET A C 1
ATOM 3099 O O . MET A 1 381 ? -15.763 14.279 18.033 1.00 76.25 381 MET A O 1
ATOM 3103 N N . GLU A 1 382 ? -14.427 15.719 19.117 1.00 74.81 382 GLU A N 1
ATOM 3104 C CA . GLU A 1 382 ? -15.501 16.516 19.724 1.00 74.81 382 GLU A CA 1
ATOM 3105 C C . GLU A 1 382 ? -16.023 17.647 18.831 1.00 74.81 382 GLU A C 1
ATOM 3107 O O . GLU A 1 382 ? -17.057 18.230 19.146 1.00 74.81 382 GLU A O 1
ATOM 3112 N N . VAL A 1 383 ? -15.349 17.955 17.719 1.00 75.69 383 VAL A N 1
ATOM 3113 C CA . VAL A 1 383 ? -15.782 19.014 16.798 1.00 75.69 383 VAL A CA 1
ATOM 3114 C C . VAL A 1 383 ? -17.086 18.596 16.118 1.00 75.69 383 VAL A C 1
ATOM 3116 O O . VAL A 1 383 ? -17.097 17.659 15.318 1.00 75.69 383 VAL A O 1
ATOM 3119 N N . ARG A 1 384 ? -18.174 19.324 16.388 1.00 75.62 384 ARG A N 1
ATOM 3120 C CA . ARG A 1 384 ? -19.473 19.114 15.734 1.00 75.62 384 ARG A CA 1
ATOM 3121 C C . ARG A 1 384 ? -19.946 20.395 15.082 1.00 75.62 384 ARG A C 1
ATOM 3123 O O . ARG A 1 384 ? -19.962 21.449 15.708 1.00 75.62 384 ARG A O 1
ATOM 3130 N N . LEU A 1 385 ? -20.374 20.298 13.832 1.00 76.69 385 LEU A N 1
ATOM 3131 C CA . LEU A 1 385 ? -21.010 21.400 13.129 1.00 76.69 385 LEU A CA 1
ATOM 3132 C C . LEU A 1 385 ? -22.420 20.979 12.759 1.00 76.69 385 LEU A C 1
ATOM 3134 O O . LEU A 1 385 ? -22.612 19.939 12.146 1.00 76.69 385 LEU A O 1
ATOM 3138 N N . TRP A 1 386 ? -23.398 21.798 13.105 1.00 78.69 386 TRP A N 1
ATOM 3139 C CA . TRP A 1 386 ? -24.796 21.571 12.784 1.00 78.69 386 TRP A CA 1
ATOM 3140 C C . TRP A 1 386 ? -25.287 22.643 11.823 1.00 78.69 386 TRP A C 1
ATOM 3142 O O . TRP A 1 386 ? -24.943 23.816 11.960 1.00 78.69 386 TRP A O 1
ATOM 3152 N N . ARG A 1 387 ? -26.144 22.250 10.886 1.00 79.75 387 ARG A N 1
ATOM 3153 C CA . ARG A 1 387 ? -26.900 23.138 10.006 1.00 79.75 387 ARG A CA 1
ATOM 3154 C C . ARG A 1 387 ? -28.377 22.835 10.173 1.00 79.75 387 ARG A C 1
ATOM 3156 O O . ARG A 1 387 ? -28.816 21.761 9.786 1.00 79.75 387 ARG A O 1
ATOM 3163 N N . GLN A 1 388 ? -29.141 23.781 10.718 1.00 78.81 388 GLN A N 1
ATOM 3164 C CA . GLN A 1 388 ? -30.591 23.619 10.923 1.00 78.81 388 GLN A CA 1
ATOM 3165 C C . GLN A 1 388 ? -30.958 22.286 11.619 1.00 78.81 388 GLN A C 1
ATOM 3167 O O . GLN A 1 388 ? -31.945 21.642 11.280 1.00 78.81 388 GLN A O 1
ATOM 3172 N N . GLY A 1 389 ? -30.137 21.851 12.581 1.00 76.00 389 GLY A N 1
ATOM 3173 C CA . GLY A 1 389 ? -30.331 20.588 13.303 1.00 76.00 389 GLY A CA 1
ATOM 3174 C C . GLY A 1 389 ? -29.778 19.332 12.615 1.00 76.00 389 GLY A C 1
ATOM 3175 O O . GLY A 1 389 ? -29.820 18.265 13.219 1.00 76.00 389 GLY A O 1
ATOM 3176 N N . GLU A 1 390 ? -29.206 19.435 11.412 1.00 77.94 390 GLU A N 1
ATOM 3177 C CA . GLU A 1 390 ? -28.478 18.345 10.746 1.00 77.94 390 GLU A CA 1
ATOM 3178 C C . GLU A 1 390 ? -26.974 18.437 11.035 1.00 77.94 390 GLU A C 1
ATOM 3180 O O . GLU A 1 390 ? -26.363 19.481 10.806 1.00 77.94 390 GLU A O 1
ATOM 3185 N N . GLU A 1 391 ? -26.355 17.359 11.520 1.00 78.69 391 GLU A N 1
ATOM 3186 C CA . GLU A 1 391 ? -24.905 17.311 11.756 1.00 78.69 391 GLU A CA 1
ATOM 3187 C C . GLU A 1 391 ? -24.159 17.215 10.416 1.00 78.69 391 GLU A C 1
ATOM 3189 O O . GLU A 1 391 ? -24.376 16.299 9.621 1.00 78.69 391 GLU A O 1
ATOM 3194 N N . LEU A 1 392 ? -23.272 18.173 10.160 1.00 79.00 392 LEU A N 1
ATOM 3195 C CA . LEU A 1 392 ? -22.395 18.215 9.003 1.00 79.00 392 LEU A CA 1
ATOM 3196 C C . LEU A 1 392 ? -21.022 17.644 9.356 1.00 79.00 392 LEU A C 1
ATOM 3198 O O . LEU A 1 392 ? -20.425 17.978 10.381 1.00 79.00 392 LEU A O 1
ATOM 3202 N N . SER A 1 393 ? -20.472 16.827 8.458 1.00 74.88 393 SER A N 1
ATOM 3203 C CA . SER A 1 393 ? -19.103 16.334 8.595 1.00 74.88 393 SER A CA 1
ATOM 3204 C C . SER A 1 393 ? -18.098 17.458 8.375 1.00 74.88 393 SER A C 1
ATOM 3206 O O . SER A 1 393 ? -18.188 18.213 7.400 1.00 74.88 393 SER A O 1
ATOM 3208 N N . VAL A 1 394 ? -17.101 17.525 9.245 1.00 76.44 394 VAL A N 1
ATOM 3209 C CA . VAL A 1 394 ? -16.061 18.546 9.222 1.00 76.44 394 VAL A CA 1
ATOM 3210 C C . VAL A 1 394 ? -14.717 17.896 8.881 1.00 76.44 394 VAL A C 1
ATOM 3212 O O . VAL A 1 394 ? -14.390 16.833 9.398 1.00 76.44 394 VAL A O 1
ATOM 3215 N N . CYS A 1 395 ? -13.926 18.518 8.008 1.00 72.31 395 CYS A N 1
ATOM 3216 C CA . CYS A 1 395 ? -12.584 18.069 7.645 1.00 72.31 395 CYS A CA 1
ATOM 3217 C C . CYS A 1 395 ? -11.572 19.222 7.681 1.00 72.31 395 CYS A C 1
ATOM 3219 O O . CYS A 1 395 ? -11.897 20.376 7.408 1.00 72.31 395 CYS A O 1
ATOM 3221 N N . LEU A 1 396 ? -10.314 18.922 7.999 1.00 71.00 396 LEU A N 1
ATOM 3222 C CA . LEU A 1 396 ? -9.229 19.897 7.928 1.00 71.00 396 LEU A CA 1
ATOM 3223 C C . LEU A 1 396 ? -8.576 19.815 6.544 1.00 71.00 396 LEU A C 1
ATOM 3225 O O . LEU A 1 396 ? -7.945 18.815 6.218 1.00 71.00 396 LEU A O 1
ATOM 3229 N N . LYS A 1 397 ? -8.677 20.872 5.734 1.00 70.94 397 LYS A N 1
ATOM 3230 C CA . LYS A 1 397 ? -7.969 20.971 4.448 1.00 70.94 397 LYS A CA 1
ATOM 3231 C C . LYS A 1 397 ? -6.995 22.139 4.444 1.00 70.94 397 LYS A C 1
ATOM 3233 O O . LYS A 1 397 ? -7.207 23.180 5.068 1.00 70.94 397 LYS A O 1
ATOM 3238 N N . ARG A 1 398 ? -5.902 21.989 3.700 1.00 67.75 398 ARG A N 1
ATOM 3239 C CA . ARG A 1 398 ? -4.949 23.074 3.464 1.00 67.75 398 ARG A CA 1
ATOM 3240 C C . ARG A 1 398 ? -5.416 23.895 2.263 1.00 67.75 398 ARG A C 1
ATOM 3242 O O . ARG A 1 398 ? -5.422 23.397 1.144 1.00 67.75 398 ARG A O 1
ATOM 3249 N N . LEU A 1 399 ? -5.791 25.153 2.493 1.00 69.62 399 LEU A N 1
ATOM 3250 C CA . LEU A 1 399 ? -6.134 26.106 1.436 1.00 69.62 399 LEU A CA 1
ATOM 3251 C C . LEU A 1 399 ? -5.031 27.166 1.352 1.00 69.62 399 LEU A C 1
ATOM 3253 O O . LEU A 1 399 ? -4.883 28.029 2.225 1.00 69.62 399 LEU A O 1
ATOM 3257 N N . GLY A 1 400 ? -4.197 27.057 0.316 1.00 76.88 400 GLY A N 1
ATOM 3258 C CA . GLY A 1 400 ? -2.979 27.855 0.181 1.00 76.88 400 GLY A CA 1
ATOM 3259 C C . GLY A 1 400 ? -1.989 27.576 1.318 1.00 76.88 400 GLY A C 1
ATOM 3260 O O . GLY A 1 400 ? -1.625 26.433 1.585 1.00 76.88 400 GLY A O 1
ATOM 3261 N N . LYS A 1 401 ? -1.541 28.626 2.020 1.00 71.69 401 LYS A N 1
ATOM 3262 C CA . LYS A 1 401 ? -0.585 28.497 3.137 1.00 71.69 401 LYS A CA 1
ATOM 3263 C C . LYS A 1 401 ? -1.233 28.195 4.491 1.00 71.69 401 LYS A C 1
ATOM 3265 O O . LYS A 1 401 ? -0.501 28.008 5.458 1.00 71.69 401 LYS A O 1
ATOM 3270 N N . LYS A 1 402 ? -2.566 28.151 4.591 1.00 57.06 402 LYS A N 1
ATOM 3271 C CA . LYS A 1 402 ? -3.261 28.011 5.877 1.00 57.06 402 LYS A CA 1
ATOM 3272 C C . LYS A 1 402 ? -4.106 26.738 5.926 1.00 57.06 402 LYS A C 1
ATOM 3274 O O . LYS A 1 402 ? -4.773 26.390 4.955 1.00 57.06 402 LYS A O 1
ATOM 3279 N N . ALA A 1 403 ? -4.091 26.064 7.073 1.00 65.19 403 ALA A N 1
ATOM 3280 C CA . ALA A 1 403 ? -5.065 25.024 7.372 1.00 65.19 403 ALA A CA 1
ATOM 3281 C C . ALA A 1 403 ? -6.431 25.673 7.646 1.00 65.19 403 ALA A C 1
ATOM 3283 O O . ALA A 1 403 ? -6.520 26.763 8.232 1.00 65.19 403 ALA A O 1
ATOM 3284 N N . ARG A 1 404 ? -7.486 25.042 7.146 1.00 75.56 404 ARG A N 1
ATOM 3285 C CA . ARG A 1 404 ? -8.868 25.494 7.247 1.00 75.56 404 ARG A CA 1
ATOM 3286 C C . ARG A 1 404 ? -9.743 24.304 7.578 1.00 75.56 404 ARG A C 1
ATOM 3288 O O . ARG A 1 404 ? -9.607 23.245 6.974 1.00 75.56 404 ARG A O 1
ATOM 3295 N N . ILE A 1 405 ? -10.628 24.511 8.536 1.00 70.81 405 ILE A N 1
ATOM 3296 C CA . ILE A 1 405 ? -11.713 23.591 8.817 1.00 70.81 405 ILE A CA 1
ATOM 3297 C C . ILE A 1 405 ? -12.781 23.853 7.757 1.00 70.81 405 ILE A C 1
ATOM 3299 O O . ILE A 1 405 ? -13.218 24.989 7.583 1.00 70.81 405 ILE A O 1
ATOM 3303 N N . LEU A 1 406 ? -13.119 22.825 6.995 1.00 74.56 406 LEU A N 1
ATOM 3304 C CA . LEU A 1 406 ? -14.107 22.859 5.932 1.00 74.56 406 LEU A CA 1
ATOM 3305 C C . LEU A 1 406 ? -15.196 21.842 6.228 1.00 74.56 406 LEU A C 1
ATOM 3307 O O . LEU A 1 406 ? -14.981 20.842 6.903 1.00 74.56 406 LEU A O 1
ATOM 3311 N N . THR A 1 407 ? -16.365 22.088 5.670 1.00 77.00 407 THR A N 1
ATOM 3312 C CA . THR A 1 407 ? -17.463 21.135 5.651 1.00 77.00 407 THR A CA 1
ATOM 3313 C C . THR A 1 407 ? -18.028 21.107 4.241 1.00 77.00 407 THR A C 1
ATOM 3315 O O . THR A 1 407 ? -17.999 22.129 3.545 1.00 77.00 407 THR A O 1
ATOM 3318 N N . ASP A 1 408 ? -18.509 19.948 3.805 1.00 70.44 408 ASP A N 1
ATOM 3319 C CA . ASP A 1 408 ? -19.236 19.868 2.547 1.00 70.44 408 ASP A CA 1
ATOM 3320 C C . ASP A 1 408 ? -20.644 20.413 2.773 1.00 70.44 408 ASP A C 1
ATOM 3322 O O . ASP A 1 408 ? -21.456 19.841 3.495 1.00 70.44 408 ASP A O 1
ATOM 3326 N N . TRP A 1 409 ? -20.916 21.560 2.155 1.00 72.19 409 TRP A N 1
ATOM 3327 C CA . TRP A 1 409 ? -22.236 22.168 2.133 1.00 72.19 409 TRP A CA 1
ATOM 3328 C C . TRP A 1 409 ? -23.035 21.547 0.977 1.00 72.19 409 TRP A C 1
ATOM 3330 O O . TRP A 1 409 ? -22.765 21.883 -0.184 1.00 72.19 409 TRP A O 1
ATOM 3340 N N . PRO A 1 410 ? -23.996 20.635 1.228 1.00 67.56 410 PRO A N 1
ATOM 3341 C CA . PRO A 1 410 ? -24.759 20.023 0.145 1.00 67.56 410 PRO A CA 1
ATOM 3342 C C . PRO A 1 410 ? -25.575 21.095 -0.580 1.00 67.56 410 PRO A C 1
ATOM 3344 O O . PRO A 1 410 ? -25.902 22.124 0.010 1.00 67.56 410 PRO A O 1
ATOM 3347 N N . ARG A 1 411 ? -25.901 20.881 -1.864 1.00 65.56 411 ARG A N 1
ATOM 3348 C CA . ARG A 1 411 ? -26.636 21.872 -2.672 1.00 65.56 411 ARG A CA 1
ATOM 3349 C C . ARG A 1 411 ? -27.876 22.361 -1.917 1.00 65.56 411 ARG A C 1
ATOM 3351 O O . ARG A 1 411 ? -28.825 21.613 -1.712 1.00 65.56 411 ARG A O 1
ATOM 3358 N N . SER A 1 412 ? -27.834 23.627 -1.523 1.00 67.50 412 SER A N 1
ATOM 3359 C CA . SER A 1 412 ? -28.862 24.288 -0.731 1.00 67.50 412 SER A CA 1
ATOM 3360 C C . SER A 1 412 ? -29.620 25.288 -1.583 1.00 67.50 412 SER A C 1
ATOM 3362 O O . SER A 1 412 ? -29.028 25.989 -2.408 1.00 67.50 412 SER A O 1
ATOM 3364 N N . ASN A 1 413 ? -30.928 25.367 -1.359 1.00 74.81 413 ASN A N 1
ATOM 3365 C CA . ASN A 1 413 ? -31.748 26.431 -1.916 1.00 74.81 413 ASN A CA 1
ATOM 3366 C C . ASN A 1 413 ? -31.387 27.786 -1.274 1.00 74.81 413 ASN A C 1
ATOM 3368 O O . ASN A 1 413 ? -30.725 27.833 -0.237 1.00 74.81 413 ASN A O 1
ATOM 3372 N N . PRO A 1 414 ? -31.787 28.909 -1.884 1.00 77.50 414 PRO A N 1
ATOM 3373 C CA . PRO A 1 414 ? -31.655 30.214 -1.251 1.00 77.50 414 PRO A CA 1
ATOM 3374 C C . PRO A 1 414 ? -32.426 30.279 0.074 1.00 77.50 414 PRO A C 1
ATOM 3376 O O . PRO A 1 414 ? -33.528 29.741 0.161 1.00 77.50 414 PRO A O 1
ATOM 3379 N N . GLY A 1 415 ? -31.868 30.942 1.088 1.00 76.44 415 GLY A N 1
ATOM 3380 C CA . GLY A 1 415 ? -32.486 31.052 2.412 1.00 76.44 415 GLY A CA 1
ATOM 3381 C C . GLY A 1 415 ? -31.502 31.356 3.543 1.00 76.44 415 GLY A C 1
ATOM 3382 O O . GLY A 1 415 ? -30.300 31.522 3.313 1.00 76.44 415 GLY A O 1
ATOM 3383 N N . TYR A 1 416 ? -32.035 31.426 4.766 1.00 76.62 416 TYR A N 1
ATOM 3384 C CA . TYR A 1 416 ? -31.264 31.583 6.000 1.00 76.62 416 TYR A CA 1
ATOM 3385 C C . TYR A 1 416 ? -30.925 30.222 6.604 1.00 76.62 416 TYR A C 1
ATOM 3387 O O . TYR A 1 416 ? -31.808 29.417 6.900 1.00 76.62 416 TYR A O 1
ATOM 3395 N N . TYR A 1 417 ? -29.639 29.982 6.829 1.00 78.19 417 TYR A N 1
ATOM 3396 C CA . TYR A 1 417 ? -29.131 28.766 7.443 1.00 78.19 417 TYR A CA 1
ATOM 3397 C C . TYR A 1 417 ? -28.498 29.100 8.784 1.00 78.19 417 TYR A C 1
ATOM 3399 O O . TYR A 1 417 ? -27.516 29.838 8.843 1.00 78.19 417 TYR A O 1
ATOM 3407 N N . GLN A 1 418 ? -29.051 28.539 9.857 1.00 81.94 418 GLN A N 1
ATOM 3408 C CA . GLN A 1 418 ? -28.421 28.587 11.168 1.00 81.94 418 GLN A CA 1
ATOM 3409 C C . GLN A 1 418 ? -27.343 27.510 11.226 1.00 81.94 418 GLN A C 1
ATOM 3411 O O . GLN A 1 418 ? -27.628 26.317 11.071 1.00 81.94 418 GLN A O 1
ATOM 3416 N N . LEU A 1 419 ? -26.112 27.956 11.428 1.00 86.00 419 LEU A N 1
ATOM 3417 C CA . LEU A 1 419 ? -24.966 27.126 11.732 1.00 86.00 419 LEU A CA 1
ATOM 3418 C C . LEU A 1 419 ? -24.719 27.173 13.226 1.00 86.00 419 LEU A C 1
ATOM 3420 O O . LEU A 1 419 ? -24.698 28.249 13.816 1.00 86.00 419 LEU A O 1
ATOM 3424 N N . ARG A 1 420 ? -24.512 26.004 13.816 1.00 85.38 420 ARG A N 1
ATOM 3425 C CA . ARG A 1 420 ? -24.129 25.864 15.214 1.00 85.38 420 ARG A CA 1
ATOM 3426 C C . ARG A 1 420 ? -22.868 25.021 15.276 1.00 85.38 420 ARG A C 1
ATOM 3428 O O . ARG A 1 420 ? -22.905 23.831 14.969 1.00 85.38 420 ARG A O 1
ATOM 3435 N N . LEU A 1 421 ? -21.758 25.651 15.627 1.00 83.62 421 LEU A N 1
ATOM 3436 C CA . LEU A 1 421 ? -20.491 24.989 15.885 1.00 83.62 421 LEU A CA 1
ATOM 3437 C C . LEU A 1 421 ? -20.400 24.699 17.381 1.00 83.62 421 LEU A C 1
ATOM 3439 O O . LEU A 1 421 ? -20.590 25.590 18.202 1.00 83.62 421 LEU A O 1
ATOM 3443 N N . GLU A 1 422 ? -20.109 23.454 17.726 1.00 82.50 422 GLU A N 1
ATOM 3444 C CA . GLU A 1 422 ? -19.845 23.029 19.094 1.00 82.50 422 GLU A CA 1
ATOM 3445 C C . GLU A 1 422 ? -18.412 22.499 19.182 1.00 82.50 422 GLU A C 1
ATOM 3447 O O . GLU A 1 422 ? -18.003 21.628 18.404 1.00 82.50 422 GLU A O 1
ATOM 3452 N N . TYR A 1 423 ? -17.637 23.049 20.116 1.00 80.56 423 TYR A N 1
ATOM 3453 C CA . TYR A 1 423 ? -16.248 22.668 20.342 1.00 80.56 423 TYR A CA 1
ATOM 3454 C C . TYR A 1 423 ? -15.884 22.809 21.820 1.00 80.56 423 TYR A C 1
ATOM 3456 O O . TYR A 1 423 ? -16.032 23.881 22.394 1.00 80.56 423 TYR A O 1
ATOM 3464 N N . GLN A 1 424 ? -15.411 21.723 22.444 1.00 77.44 424 GLN A N 1
ATOM 3465 C CA . GLN A 1 424 ? -15.022 21.687 23.866 1.00 77.44 424 GLN A CA 1
ATOM 3466 C C . GLN A 1 424 ? -16.104 22.226 24.831 1.00 77.44 424 GLN A C 1
ATOM 3468 O O . GLN A 1 424 ? -15.800 22.801 25.873 1.00 77.44 424 GLN A O 1
ATOM 3473 N N . GLY A 1 425 ? -17.382 22.036 24.486 1.00 75.50 425 GLY A N 1
ATOM 3474 C CA . GLY A 1 425 ? -18.524 22.529 25.264 1.00 75.50 425 GLY A CA 1
ATOM 3475 C C . GLY A 1 425 ? -18.876 24.004 25.033 1.00 75.50 425 GLY A C 1
ATOM 3476 O O . GLY A 1 425 ? -19.902 24.458 25.537 1.00 75.50 425 GLY A O 1
ATOM 3477 N N . GLU A 1 426 ? -18.085 24.739 24.250 1.00 82.69 426 GLU A N 1
ATOM 3478 C CA . GLU A 1 426 ? -18.455 26.061 23.749 1.00 82.69 426 GLU A CA 1
ATOM 3479 C C . GLU A 1 426 ? -19.341 25.924 22.509 1.00 82.69 426 GLU A C 1
ATOM 3481 O O . GLU A 1 426 ? -19.135 25.047 21.665 1.00 82.69 426 GLU A O 1
ATOM 3486 N N . VAL A 1 427 ? -20.347 26.794 22.410 1.00 86.25 427 VAL A N 1
ATOM 3487 C CA . VAL A 1 427 ? -21.293 26.825 21.294 1.00 86.25 427 VAL A CA 1
ATOM 3488 C C . VAL A 1 427 ? -21.226 28.195 20.636 1.00 86.25 427 VAL A C 1
ATOM 3490 O O . VAL A 1 427 ? -21.504 29.206 21.278 1.00 86.25 427 VAL A O 1
ATOM 3493 N N . GLU A 1 428 ? -20.901 28.214 19.348 1.00 88.75 428 GLU A N 1
ATOM 3494 C CA . GLU A 1 428 ? -20.958 29.403 18.503 1.00 88.75 428 GLU A CA 1
ATOM 3495 C C . GLU A 1 428 ? -22.061 29.224 17.459 1.00 88.75 428 GLU A C 1
ATOM 3497 O O . GLU A 1 428 ? -22.111 28.218 16.747 1.00 88.75 428 GLU A O 1
ATOM 3502 N N . GLU A 1 429 ? -22.961 30.201 17.364 1.00 87.44 429 GLU A N 1
ATOM 3503 C CA . GLU A 1 429 ? -24.043 30.193 16.384 1.00 87.44 429 GLU A CA 1
ATOM 3504 C C . GLU A 1 429 ? -23.880 31.332 15.382 1.00 87.44 429 GLU A C 1
ATOM 3506 O O . GLU A 1 429 ? -23.634 32.481 15.747 1.00 87.44 429 GLU A O 1
ATOM 3511 N N . GLN A 1 430 ? -24.053 31.014 14.102 1.00 86.69 430 GLN A N 1
ATOM 3512 C CA . GLN A 1 430 ? -23.974 31.979 13.018 1.00 86.69 430 GLN A CA 1
ATOM 3513 C C . GLN A 1 430 ? -25.110 31.762 12.023 1.00 86.69 430 GLN A C 1
ATOM 3515 O O . GLN A 1 430 ? -25.385 30.640 11.603 1.00 86.69 430 GLN A O 1
ATOM 3520 N N . ILE A 1 431 ? -25.746 32.850 11.593 1.00 83.12 431 ILE A N 1
ATOM 3521 C CA . ILE A 1 431 ? -26.727 32.814 10.508 1.00 83.12 431 ILE A CA 1
ATOM 3522 C C . ILE A 1 431 ? -26.011 33.145 9.201 1.00 83.12 431 ILE A C 1
ATOM 3524 O O . ILE A 1 431 ? -25.404 34.207 9.058 1.00 83.12 431 ILE A O 1
ATOM 3528 N N . VAL A 1 432 ? -26.089 32.229 8.239 1.00 82.50 432 VAL A N 1
ATOM 3529 C CA . VAL A 1 432 ? -25.536 32.394 6.894 1.00 82.50 432 VAL A CA 1
ATOM 3530 C C . VAL A 1 432 ? -26.674 32.470 5.886 1.00 82.50 432 VAL A C 1
ATOM 3532 O O . VAL A 1 432 ? -27.518 31.577 5.813 1.00 82.50 432 VAL A O 1
ATOM 3535 N N . THR A 1 433 ? -26.678 33.524 5.073 1.00 79.81 433 THR A N 1
ATOM 3536 C CA . THR A 1 433 ? -27.676 33.713 4.013 1.00 79.81 433 THR A CA 1
ATOM 3537 C C . THR A 1 433 ? -27.126 33.251 2.671 1.00 79.81 433 THR A C 1
ATOM 3539 O O . THR A 1 433 ? -26.143 33.800 2.166 1.00 79.81 433 THR A O 1
ATOM 3542 N N . VAL A 1 434 ? -27.794 32.277 2.055 1.00 79.94 434 VAL A N 1
ATOM 3543 C CA . VAL A 1 434 ? -27.541 31.882 0.666 1.00 79.94 434 VAL A CA 1
ATOM 3544 C C . VAL A 1 434 ? -28.497 32.665 -0.228 1.00 79.94 434 VAL A C 1
ATOM 3546 O O . VAL A 1 434 ? -29.709 32.470 -0.177 1.00 79.94 434 VAL A O 1
ATOM 3549 N N . TRP A 1 435 ? -27.959 33.567 -1.046 1.00 74.88 435 TRP A N 1
ATOM 3550 C CA . TRP A 1 435 ? -28.768 34.433 -1.907 1.00 74.88 435 TRP A CA 1
ATOM 3551 C C . TRP A 1 435 ? -29.176 33.734 -3.215 1.00 74.88 435 TRP A C 1
ATOM 3553 O O . TRP A 1 435 ? -28.367 33.007 -3.805 1.00 74.88 435 TRP A O 1
ATOM 3563 N N . PRO A 1 436 ? -30.400 33.971 -3.723 1.00 74.38 436 PRO A N 1
ATOM 3564 C CA . PRO A 1 436 ? -30.820 33.459 -5.022 1.00 74.38 436 PRO A CA 1
ATOM 3565 C C . PRO A 1 436 ? -30.004 34.091 -6.154 1.00 74.38 436 PRO A C 1
ATOM 3567 O O . PRO A 1 436 ? -29.791 35.296 -6.188 1.00 74.38 436 PRO A O 1
ATOM 3570 N N . ARG A 1 437 ? -29.597 33.288 -7.148 1.00 71.06 437 ARG A N 1
ATOM 3571 C CA . ARG A 1 437 ? -28.908 33.807 -8.349 1.00 71.06 437 ARG A CA 1
ATOM 3572 C C . ARG A 1 437 ? -29.814 34.619 -9.283 1.00 71.06 437 ARG A C 1
ATOM 3574 O O . ARG A 1 437 ? -29.299 35.367 -10.102 1.00 71.06 437 ARG A O 1
ATOM 3581 N N . LYS A 1 438 ? -31.135 34.411 -9.222 1.00 73.50 438 LYS A N 1
ATOM 3582 C CA . LYS A 1 438 ? -32.114 34.947 -10.189 1.00 73.50 438 LYS A CA 1
ATOM 3583 C C . LYS A 1 438 ? -32.898 36.170 -9.691 1.00 73.50 438 LYS A C 1
ATOM 3585 O O . LYS A 1 438 ? -33.693 36.703 -10.453 1.00 73.50 438 LYS A O 1
ATOM 3590 N N . ILE A 1 439 ? -32.714 36.586 -8.438 1.00 75.44 439 ILE A N 1
ATOM 3591 C CA . ILE A 1 439 ? -33.446 37.699 -7.810 1.00 75.44 439 ILE A CA 1
ATOM 3592 C C . ILE A 1 439 ? -32.412 38.615 -7.143 1.00 75.44 439 ILE A C 1
ATOM 3594 O O . ILE A 1 439 ? -31.393 38.121 -6.655 1.00 75.44 439 ILE A O 1
ATOM 3598 N N . SER A 1 440 ? -32.630 39.935 -7.154 1.00 78.12 440 SER A N 1
ATOM 3599 C CA . SER A 1 440 ? -31.732 40.872 -6.465 1.00 78.12 440 SER A CA 1
ATOM 3600 C C . SER A 1 440 ? -31.802 40.687 -4.945 1.00 78.12 440 SER A C 1
ATOM 3602 O O . SER A 1 440 ? -32.776 40.147 -4.414 1.00 78.12 440 SER A O 1
ATOM 3604 N N . ARG A 1 441 ? -30.761 41.119 -4.223 1.00 76.25 441 ARG A N 1
ATOM 3605 C CA . ARG A 1 441 ? -30.716 40.976 -2.758 1.00 76.25 441 ARG A CA 1
ATOM 3606 C C . ARG A 1 441 ? -31.853 41.743 -2.091 1.00 76.25 441 ARG A C 1
ATOM 3608 O O . ARG A 1 441 ? -32.453 41.238 -1.153 1.00 76.25 441 ARG A O 1
ATOM 3615 N N . GLU A 1 442 ? -32.171 42.915 -2.626 1.00 78.31 442 GLU A N 1
ATOM 3616 C CA . GLU A 1 442 ? -33.225 43.807 -2.148 1.00 78.31 442 GLU A CA 1
ATOM 3617 C C . GLU A 1 442 ? -34.604 43.173 -2.357 1.00 78.31 442 GLU A C 1
ATOM 3619 O O . GLU A 1 442 ? -35.403 43.119 -1.430 1.00 78.31 442 GLU A O 1
ATOM 3624 N N . ALA A 1 443 ? -34.858 42.605 -3.541 1.00 72.56 443 ALA A N 1
ATOM 3625 C CA . ALA A 1 443 ? -36.124 41.943 -3.843 1.00 72.56 443 ALA A CA 1
ATOM 3626 C C . ALA A 1 443 ? -36.316 40.645 -3.040 1.00 72.56 443 ALA A C 1
ATOM 3628 O O . ALA A 1 443 ? -37.434 40.325 -2.650 1.00 72.56 443 ALA A O 1
ATOM 3629 N N . PHE A 1 444 ? -35.240 39.900 -2.760 1.00 73.88 444 PHE A N 1
ATOM 3630 C CA . PHE A 1 444 ? -35.314 38.716 -1.900 1.00 73.88 444 PHE A CA 1
ATOM 3631 C C . PHE A 1 444 ? -35.536 39.079 -0.428 1.00 73.88 444 PHE A C 1
ATOM 3633 O O . PHE A 1 444 ? -36.322 38.415 0.239 1.00 73.88 444 PHE A O 1
ATOM 3640 N N . ALA A 1 445 ? -34.878 40.133 0.068 1.00 71.62 445 ALA A N 1
ATOM 3641 C CA . ALA A 1 445 ? -35.097 40.638 1.421 1.00 71.62 445 ALA A CA 1
ATOM 3642 C C . ALA A 1 445 ? -36.548 41.105 1.610 1.00 71.62 445 ALA A C 1
ATOM 3644 O O . ALA A 1 445 ? -37.188 40.684 2.568 1.00 71.62 445 ALA A O 1
ATOM 3645 N N . GLN A 1 446 ? -37.090 41.860 0.646 1.00 73.50 446 GLN A N 1
ATOM 3646 C CA . GLN A 1 446 ? -38.491 42.283 0.663 1.00 73.50 446 GLN A CA 1
ATOM 3647 C C . GLN A 1 446 ? -39.448 41.086 0.623 1.00 73.50 446 GLN A C 1
ATOM 3649 O O . GLN A 1 446 ? -40.383 41.031 1.403 1.00 73.50 446 GLN A O 1
ATOM 3654 N N . MET A 1 447 ? -39.188 40.084 -0.226 1.00 72.50 447 MET A N 1
ATOM 3655 C CA . MET A 1 447 ? -40.015 38.872 -0.294 1.00 72.50 447 MET A CA 1
ATOM 3656 C C . MET A 1 447 ? -40.047 38.108 1.038 1.00 72.50 447 MET A C 1
ATOM 3658 O O . MET A 1 447 ? -41.078 37.553 1.406 1.00 72.50 447 MET A O 1
ATOM 3662 N N . LEU A 1 448 ? -38.915 38.036 1.742 1.00 68.62 448 LEU A N 1
ATOM 3663 C CA . LEU A 1 448 ? -38.832 37.383 3.047 1.00 68.62 448 LEU A CA 1
ATOM 3664 C C . LEU A 1 448 ? -39.560 38.183 4.129 1.00 68.62 448 LEU A C 1
ATOM 3666 O O . LEU A 1 448 ? -40.256 37.583 4.937 1.00 68.62 448 LEU A O 1
ATOM 3670 N N . GLU A 1 449 ? -39.441 39.510 4.113 1.00 70.12 449 GLU A N 1
ATOM 3671 C CA . GLU A 1 449 ? -40.176 40.405 5.011 1.00 70.12 449 GLU A CA 1
ATOM 3672 C C . GLU A 1 449 ? -41.689 40.337 4.752 1.00 70.12 449 GLU A C 1
ATOM 3674 O O . GLU A 1 449 ? -42.473 40.233 5.692 1.00 70.12 449 GLU A O 1
ATOM 3679 N N . ASP A 1 450 ? -42.109 40.282 3.486 1.00 69.00 450 ASP A N 1
ATOM 3680 C CA . ASP A 1 450 ? -43.505 40.095 3.085 1.00 69.00 450 ASP A CA 1
ATOM 3681 C C . ASP A 1 450 ? -44.034 38.718 3.526 1.00 69.00 450 ASP A C 1
ATOM 3683 O O . ASP A 1 450 ? -45.163 38.615 3.995 1.00 69.00 450 ASP A O 1
ATOM 3687 N N . LEU A 1 451 ? -43.227 37.653 3.432 1.00 62.34 451 LEU A N 1
ATOM 3688 C CA . LEU A 1 451 ? -43.589 36.323 3.942 1.00 62.34 451 LEU A CA 1
ATOM 3689 C C . LEU A 1 451 ? -43.723 36.313 5.470 1.00 62.34 451 LEU A C 1
ATOM 3691 O O . LEU A 1 451 ? -44.673 35.737 5.986 1.00 62.34 451 LEU A O 1
ATOM 3695 N N . ASP A 1 452 ? -42.809 36.950 6.196 1.00 59.12 452 ASP A N 1
ATOM 3696 C CA . ASP A 1 452 ? -42.830 36.968 7.664 1.00 59.12 452 ASP A CA 1
ATOM 3697 C C . ASP A 1 452 ? -43.976 37.845 8.208 1.00 59.12 452 ASP A C 1
ATOM 3699 O O . ASP A 1 452 ? -44.584 37.544 9.235 1.00 59.12 452 ASP A O 1
ATOM 3703 N N . THR A 1 453 ? -44.337 38.906 7.477 1.00 62.00 453 THR A N 1
ATOM 3704 C CA . THR A 1 453 ? -45.414 39.839 7.852 1.00 62.00 453 THR A CA 1
ATOM 3705 C C . THR A 1 453 ? -46.799 39.453 7.322 1.00 62.00 453 THR A C 1
ATOM 3707 O O . THR A 1 453 ? -47.799 39.858 7.918 1.00 62.00 453 THR A O 1
ATOM 3710 N N . GLN A 1 454 ? -46.898 38.666 6.240 1.00 52.97 454 GLN A N 1
ATOM 3711 C CA . GLN A 1 454 ? -48.166 38.311 5.580 1.00 52.97 454 GLN A CA 1
ATOM 3712 C C . GLN A 1 454 ? -48.494 36.813 5.573 1.00 52.97 454 GLN A C 1
ATOM 3714 O O . GLN A 1 454 ? -49.222 36.361 4.691 1.00 52.97 454 GLN A O 1
ATOM 3719 N N . LEU A 1 455 ? -48.029 36.013 6.534 1.00 48.69 455 LEU A N 1
ATOM 3720 C CA . LEU A 1 455 ? -48.544 34.647 6.687 1.00 48.69 455 LEU A CA 1
ATOM 3721 C C . LEU A 1 455 ? -49.910 34.655 7.408 1.00 48.69 455 LEU A C 1
ATOM 3723 O O . LEU A 1 455 ? -49.948 34.771 8.636 1.00 48.69 455 LEU A O 1
ATOM 3727 N N . PRO A 1 456 ? -51.060 34.451 6.723 1.00 43.12 456 PRO A N 1
ATOM 3728 C CA . PRO A 1 456 ? -52.201 33.848 7.391 1.00 43.12 456 PRO A CA 1
ATOM 3729 C C . PRO A 1 456 ? -51.790 32.441 7.848 1.00 43.12 456 PRO A C 1
ATOM 3731 O O . PRO A 1 456 ? -51.088 31.725 7.138 1.00 43.12 456 PRO A O 1
ATOM 3734 N N . ILE A 1 457 ? -52.257 32.070 9.040 1.00 41.91 457 ILE A N 1
ATOM 3735 C CA . ILE A 1 457 ? -51.956 30.907 9.908 1.00 41.91 457 ILE A CA 1
ATOM 3736 C C . ILE A 1 457 ? -51.900 29.500 9.247 1.00 41.91 457 ILE A C 1
ATOM 3738 O O . ILE A 1 457 ? -51.728 28.498 9.934 1.00 41.91 457 ILE A O 1
ATOM 3742 N N . SER A 1 458 ? -51.988 29.340 7.930 1.00 44.91 458 SER A N 1
ATOM 3743 C CA . SER A 1 458 ? -52.112 28.020 7.315 1.00 44.91 458 SER A CA 1
ATOM 3744 C C . SER A 1 458 ? -51.534 27.929 5.906 1.00 44.91 458 SER A C 1
ATOM 3746 O O . SER A 1 458 ? -52.294 27.940 4.943 1.00 44.91 458 SER A O 1
ATOM 3748 N N . ILE A 1 459 ? -50.217 27.726 5.783 1.00 41.12 459 ILE A N 1
ATOM 3749 C CA . ILE A 1 459 ? -49.631 26.939 4.683 1.00 41.12 459 ILE A CA 1
ATOM 3750 C C . ILE A 1 459 ? -48.491 26.074 5.243 1.00 41.12 459 ILE A C 1
ATOM 3752 O O . ILE A 1 459 ? -47.329 26.464 5.279 1.00 41.12 459 ILE A O 1
ATOM 3756 N N . ALA A 1 460 ? -48.843 24.860 5.667 1.00 40.19 460 ALA A N 1
ATOM 3757 C CA . ALA A 1 460 ? -47.915 23.740 5.692 1.00 40.19 460 ALA A CA 1
ATOM 3758 C C . ALA A 1 460 ? -47.857 23.166 4.270 1.00 40.19 460 ALA A C 1
ATOM 3760 O O . ALA A 1 460 ? -48.830 22.571 3.809 1.00 40.19 460 ALA A O 1
ATOM 3761 N N . ILE A 1 461 ? -46.738 23.337 3.566 1.00 38.91 461 ILE A N 1
ATOM 3762 C CA . ILE A 1 461 ? -46.449 22.554 2.360 1.00 38.91 461 ILE A CA 1
ATOM 3763 C C . ILE A 1 461 ? -45.202 21.728 2.636 1.00 38.91 461 ILE A C 1
ATOM 3765 O O . ILE A 1 461 ? -44.076 22.219 2.669 1.00 38.91 461 ILE A O 1
ATOM 3769 N N . ALA A 1 462 ? -45.458 20.442 2.854 1.00 38.44 462 ALA A N 1
ATOM 3770 C CA . ALA A 1 462 ? -44.473 19.390 2.773 1.00 38.44 462 ALA A CA 1
ATOM 3771 C C . ALA A 1 462 ? -43.901 19.343 1.350 1.00 38.44 462 ALA A C 1
ATOM 3773 O O . ALA A 1 462 ? -44.639 19.162 0.383 1.00 38.44 462 ALA A O 1
ATOM 3774 N N . LEU A 1 463 ? -42.581 19.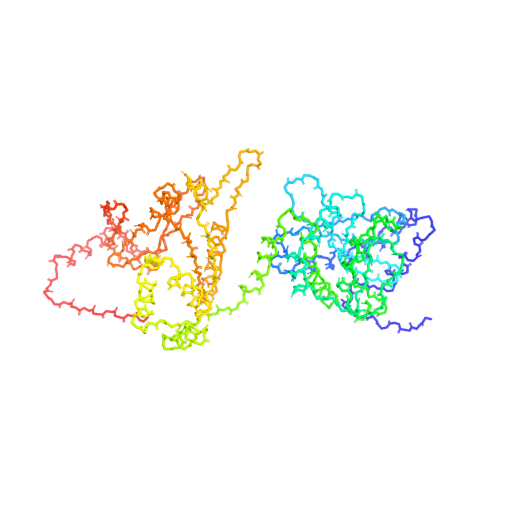438 1.230 1.00 30.81 463 LEU A N 1
ATOM 3775 C CA . LEU A 1 463 ? -41.853 18.938 0.070 1.00 30.81 463 LEU A CA 1
ATOM 3776 C C . LEU A 1 463 ? -40.799 17.959 0.574 1.00 30.81 463 LEU A C 1
ATOM 3778 O O . LEU A 1 463 ? -39.630 18.282 0.754 1.00 30.81 463 LEU A O 1
ATOM 3782 N N . GLN A 1 464 ? -41.268 16.739 0.824 1.00 32.16 464 GLN A N 1
ATOM 3783 C CA . GLN A 1 464 ? -40.430 15.553 0.777 1.00 32.16 464 GLN A CA 1
ATOM 3784 C C . GLN A 1 464 ? -40.030 15.367 -0.694 1.00 32.16 464 GLN A C 1
ATOM 3786 O O . GLN A 1 464 ? -40.885 15.096 -1.537 1.00 32.16 464 GLN A O 1
ATOM 3791 N N . LEU A 1 465 ? -38.753 15.542 -1.020 1.00 30.16 465 LEU A N 1
ATOM 3792 C CA . LEU A 1 465 ? -38.201 15.146 -2.314 1.00 30.16 465 LEU A CA 1
ATOM 3793 C C . LEU A 1 465 ? -37.090 14.127 -2.058 1.00 30.16 465 LEU A C 1
ATOM 3795 O O . LEU A 1 465 ? -36.252 14.335 -1.183 1.00 30.16 465 LEU A O 1
ATOM 3799 N N . ARG A 1 466 ? -37.219 13.001 -2.767 1.00 32.06 466 ARG A N 1
ATOM 3800 C CA . ARG A 1 466 ? -36.428 11.766 -2.673 1.00 32.06 466 ARG A CA 1
ATOM 3801 C C . ARG A 1 466 ? -34.930 11.971 -2.823 1.00 32.06 466 ARG A C 1
ATOM 3803 O O . ARG A 1 466 ? -34.544 12.825 -3.652 1.00 32.06 466 ARG A O 1
#

Sequence (466 aa):
MTDVTVNPECPFSVETFDLLSKLKTNPKDFYMAHEEEFKKYVENPVEQLSHQVAAQLPDGIIKQVELKDNLFSGYDNQNHTCCFYKKSTSFKQTNAMLFVSISPKELSSGLLIMDKTKDKEKFIQNLQNNFNKEIIFQNTHIDNNYELHPSSSRQCLNHINYLREWINNILTCKNSVTNYIQASVSLNLNQVLLFSGEQLSTQIKQTFESLFVLFLMATCNDPIQETRRYLNFHKTIQVDYSEPSFPDIGKKVTAQGLRISKSTLRRYHLALKSRKFVILSGISGTGKTWLTKAYAEAVDAEYLLVPVAPNWTTNEDLLGYLSPMDNKYHDTDFSAFLKQAEEEYQQAQAKQLTPRPYHLVLDEMNLARVEYYFAKFLSAMEVRLWRQGEELSVCLKRLGKKARILTDWPRSNPGYYQLRLEYQGEVEEQIVTVWPRKISREAFAQMLEDLDTQLPISIAIALQLR

Secondary structure (DSSP, 8-state):
-------TT-S--HHHHHHHHHTTSSHHHHHHHTHHHHIIIIIHHHHHHHHHHHHHS-HHHHTTEEEE----S-TTSS-EEEEEEE--SSSS--SEEEEEEE-SSEEEEEEEEETTSHHHHHHHHHHHSHHHHHHHHHH----TTEEEE-SS-SSPP-SS-HHHHHHHHHHH--S-SSSEEEEEEEEEHHHHHHS-HHHHHHHHHHHHHHHHHHHHHHH-SSHHHHHHHHHHHHHSS-----PPPHHHHHHHHHHTT----HHHHHHHHHHHHHHS-----S-TTSSHHHHHHHHHHHTT-EEEEEEPPTT--SHHHHHEEEETTTTEEEE-HHHHHHHHHHHHHHHHHHTT-PPPPEEEEEESGGGS-HHHHSHHHHHHHT-EEEETTEEEPEEEEEETTEEEEEE------SEEEEEEEEETTEEEEEEEEE--TTS-HHHHHHHHHHHHHS--S---------

pLDDT: mean 80.2, std 13.9, range [30.16, 96.81]